Protein AF-A0AA36I322-F1 (afdb_monomer_lite)

Organism: NCBI:txid2562239

Foldseek 3Di:
DDAPPFKHFDPDDDDDDPPDDDDDDGDIGGDADLDDDQWDKDKDDDADVVNVPDDPDPIDIDIDHHLNQQAEKDKVPLEFEDELLDFPDDDLPLRIKIWGDDHRAAKWWKAKDWDFDDCVVCVPAPAACVVDPFKDKDHAQGTDMAHRVGTTIDRAEGEDEPVVVVVCVVDPPPHSHYIYMYTHQLQAQDPWHKIKMAMDIDPPGNYHYPDRIGMYIHHYPHLPCFPAAEAEQQAWGKGFNSSWPADAFWKKWKDACVVQPSADDFPVCLVVDPDQAIQIWGFHADPSTTMTTSGNVSLSHFFHKIFIKTWDQPPPDPRGTDIGGGHIYGYWDFGLAQEAEDELDQQFGFGAATHIDPDDAQFKKKFWAQALQCLVRGDPQRQPFWIWGQHPRHTGTGGNSVSCNVDDFDKTFIFMAGDDPVDDPNHSNRRNHTRYIYGYHYDD

Structure (mmCIF, N/CA/C/O backbone):
data_AF-A0AA36I322-F1
#
_entry.id   AF-A0AA36I322-F1
#
loop_
_atom_site.group_PDB
_atom_site.id
_atom_site.type_symbol
_atom_site.label_atom_id
_atom_site.label_alt_id
_atom_site.label_comp_id
_atom_site.label_asym_id
_atom_site.label_entity_id
_atom_site.label_seq_id
_atom_site.pdbx_PDB_ins_code
_atom_site.Cartn_x
_atom_site.Cartn_y
_atom_site.Cartn_z
_atom_site.occupancy
_atom_site.B_iso_or_equiv
_atom_site.auth_seq_id
_atom_site.auth_comp_id
_atom_site.auth_asym_id
_atom_site.auth_atom_id
_atom_site.pdbx_PDB_model_num
ATOM 1 N N . MET A 1 1 ? -41.336 -10.222 48.089 1.00 56.16 1 MET A N 1
ATOM 2 C CA . MET A 1 1 ? -39.966 -9.993 48.598 1.00 56.16 1 MET A CA 1
ATOM 3 C C . MET A 1 1 ? -39.969 -10.228 50.092 1.00 56.16 1 MET A C 1
ATOM 5 O O . MET A 1 1 ? -40.980 -9.896 50.707 1.00 56.16 1 MET A O 1
ATOM 9 N N . PRO A 1 2 ? -38.918 -10.828 50.668 1.00 59.34 2 PRO A N 1
ATOM 10 C CA . PRO A 1 2 ? -38.788 -10.884 52.117 1.00 59.34 2 PRO A CA 1
ATOM 11 C C . PRO A 1 2 ? -38.643 -9.456 52.664 1.00 59.34 2 PRO A C 1
ATOM 13 O O . PRO A 1 2 ? -37.805 -8.687 52.197 1.00 59.34 2 PRO A O 1
ATOM 16 N N . VAL A 1 3 ? -39.506 -9.101 53.614 1.00 63.16 3 VAL A N 1
ATOM 17 C CA . VAL A 1 3 ? -39.377 -7.875 54.417 1.00 63.16 3 VAL A CA 1
ATOM 18 C C . VAL A 1 3 ? -38.089 -7.984 55.240 1.00 63.16 3 VAL A C 1
ATOM 20 O O . VAL A 1 3 ? -37.781 -9.072 55.731 1.00 63.16 3 VAL A O 1
ATOM 23 N N . GLY A 1 4 ? -37.333 -6.889 55.362 1.00 69.88 4 GLY A N 1
ATOM 24 C CA . GLY A 1 4 ? -36.082 -6.844 56.130 1.00 69.88 4 GLY A CA 1
ATOM 25 C C . GLY A 1 4 ? -34.788 -6.994 55.319 1.00 69.88 4 GLY A C 1
ATOM 26 O O . GLY A 1 4 ? -33.724 -7.067 55.922 1.00 69.88 4 GLY A O 1
ATOM 27 N N . VAL A 1 5 ? -34.860 -7.045 53.980 1.00 77.31 5 VAL A N 1
ATOM 28 C CA . VAL A 1 5 ? -33.663 -7.052 53.105 1.00 77.31 5 VAL A CA 1
ATOM 29 C C . VAL A 1 5 ? -33.540 -5.760 52.290 1.00 77.31 5 VAL A C 1
ATOM 31 O O . VAL A 1 5 ? -32.506 -5.115 52.353 1.00 77.31 5 VAL A O 1
ATOM 34 N N . HIS A 1 6 ? -34.596 -5.346 51.578 1.00 81.31 6 HIS A N 1
ATOM 35 C CA . HIS A 1 6 ? -34.580 -4.133 50.723 1.00 81.31 6 HIS A CA 1
ATOM 36 C C . HIS A 1 6 ? -35.470 -3.015 51.257 1.00 81.31 6 HIS A C 1
ATOM 38 O O . HIS A 1 6 ? -35.300 -1.846 50.935 1.00 81.31 6 HIS A O 1
ATOM 44 N N . PHE A 1 7 ? -36.461 -3.377 52.065 1.00 86.94 7 PHE A N 1
ATOM 45 C CA . PHE A 1 7 ? -37.305 -2.418 52.746 1.00 86.94 7 PHE A CA 1
ATOM 46 C C . PHE A 1 7 ? -37.814 -3.011 54.051 1.00 86.94 7 PHE A C 1
ATOM 48 O O . PHE A 1 7 ? -37.926 -4.236 54.203 1.00 86.94 7 PHE A O 1
ATOM 55 N N . ASP A 1 8 ? -38.163 -2.119 54.961 1.00 86.69 8 ASP A N 1
ATOM 56 C CA . ASP A 1 8 ? -38.932 -2.432 56.146 1.00 86.69 8 ASP A CA 1
ATOM 57 C C . ASP A 1 8 ? -40.112 -1.475 56.269 1.00 86.69 8 ASP A C 1
ATOM 59 O O . ASP A 1 8 ? -40.107 -0.329 55.803 1.00 86.69 8 ASP A O 1
ATOM 63 N N . PHE A 1 9 ? -41.159 -1.987 56.889 1.00 82.75 9 PHE A N 1
ATOM 64 C CA . PHE A 1 9 ? -42.372 -1.254 57.157 1.00 82.75 9 PHE A CA 1
ATOM 65 C C . PHE A 1 9 ? -42.637 -1.346 58.646 1.00 82.75 9 PHE A C 1
ATOM 67 O O . PHE A 1 9 ? -42.802 -2.438 59.177 1.00 82.75 9 PHE A O 1
ATOM 74 N N . VAL A 1 10 ? -42.717 -0.199 59.316 1.00 81.25 10 VAL A N 1
ATOM 75 C CA . VAL A 1 10 ? -43.128 -0.159 60.719 1.00 81.25 10 VAL A CA 1
ATOM 76 C C . VAL A 1 10 ? -44.655 -0.081 60.737 1.00 81.25 10 VAL A C 1
ATOM 78 O O . VAL A 1 10 ? -45.197 0.980 60.411 1.00 81.25 10 VAL A O 1
ATOM 81 N N . PRO A 1 11 ? -45.375 -1.168 61.086 1.00 70.19 11 PRO A N 1
ATOM 82 C CA . PRO A 1 11 ? -46.828 -1.189 61.040 1.00 70.19 11 PRO A CA 1
ATOM 83 C C . PRO A 1 11 ? -47.395 -0.382 62.205 1.00 70.19 11 PRO A C 1
ATOM 85 O O . PRO A 1 11 ? -47.744 -0.919 63.252 1.00 70.19 11 PRO A O 1
ATOM 88 N N . ASN A 1 12 ? -47.495 0.928 62.013 1.00 80.88 12 ASN A N 1
ATOM 89 C CA . ASN A 1 12 ? -48.224 1.804 62.912 1.00 80.88 12 ASN A CA 1
ATOM 90 C C . ASN A 1 12 ? -49.583 2.129 62.287 1.00 80.88 12 ASN A C 1
ATOM 92 O O . ASN A 1 12 ? -49.624 2.605 61.149 1.00 80.88 12 ASN A O 1
ATOM 96 N N . PRO A 1 13 ? -50.698 1.886 62.999 1.00 86.44 13 PRO A N 1
ATOM 97 C CA . PRO A 1 13 ? -52.009 2.260 62.500 1.00 86.44 13 PRO A CA 1
ATOM 98 C C . PRO A 1 13 ? -52.060 3.772 62.288 1.00 86.44 13 PRO A C 1
ATOM 100 O O . PRO A 1 13 ? -51.698 4.563 63.164 1.00 86.44 13 PRO A O 1
ATOM 103 N N . VAL A 1 14 ? -52.529 4.175 61.113 1.00 87.06 14 VAL A N 1
ATOM 104 C CA . VAL A 1 14 ? -52.806 5.575 60.815 1.00 87.06 14 VAL A CA 1
ATOM 105 C C . VAL A 1 14 ? -54.172 5.910 61.402 1.00 87.06 14 VAL A C 1
ATOM 107 O O . VAL A 1 14 ? -55.200 5.458 60.905 1.00 87.06 14 VAL A O 1
ATOM 110 N N . VAL A 1 15 ? -54.183 6.680 62.489 1.00 89.00 15 VAL A N 1
ATOM 111 C CA . VAL A 1 15 ? -55.415 7.041 63.198 1.00 89.00 15 VAL A CA 1
ATOM 112 C C . VAL A 1 15 ? -55.897 8.413 62.740 1.00 89.00 15 VAL A C 1
ATOM 114 O O . VAL A 1 15 ? -55.180 9.408 62.875 1.00 89.00 15 VAL A O 1
ATOM 117 N N . PHE A 1 16 ? -57.132 8.459 62.246 1.00 87.75 16 PHE A N 1
ATOM 118 C CA . PHE A 1 16 ? -57.882 9.690 62.020 1.00 87.75 16 PHE A CA 1
ATOM 119 C C . PHE A 1 16 ? -58.757 9.950 63.242 1.00 87.75 16 PHE A C 1
ATOM 121 O O . PHE A 1 16 ? -59.554 9.099 63.638 1.00 87.75 16 PHE A O 1
ATOM 128 N N . ARG A 1 17 ? -58.576 11.104 63.883 1.00 92.50 17 ARG A N 1
ATOM 129 C CA . ARG A 1 17 ? -59.447 11.537 64.983 1.00 92.50 17 ARG A CA 1
ATOM 130 C C . ARG A 1 17 ? -60.681 12.234 64.425 1.00 92.50 17 ARG A C 1
ATOM 132 O O . ARG A 1 17 ? -60.677 12.704 63.291 1.00 92.50 17 ARG A O 1
ATOM 139 N N . ASP A 1 18 ? -61.724 12.319 65.243 1.00 91.50 18 ASP A N 1
ATOM 140 C CA . ASP A 1 18 ? -62.946 13.025 64.864 1.00 91.50 18 ASP A CA 1
ATOM 141 C C . ASP A 1 18 ? -62.640 14.464 64.408 1.00 91.50 18 ASP A C 1
ATOM 143 O O . ASP A 1 18 ? -61.867 15.185 65.045 1.00 91.50 18 ASP A O 1
ATOM 147 N N . GLY A 1 19 ? -63.204 14.844 63.262 1.00 91.25 19 GLY A N 1
ATOM 148 C CA . GLY A 1 19 ? -62.953 16.121 62.592 1.00 91.25 19 GLY A CA 1
ATOM 149 C C . GLY A 1 19 ? -61.624 16.248 61.827 1.00 91.25 19 GLY A C 1
ATOM 150 O O . GLY A 1 19 ? -61.408 17.279 61.189 1.00 91.25 19 GLY A O 1
ATOM 151 N N . GLU A 1 20 ? -60.732 15.248 61.839 1.00 92.69 20 GLU A N 1
ATOM 152 C CA . GLU A 1 20 ? -59.502 15.280 61.034 1.00 92.69 20 GLU A CA 1
ATOM 153 C C . GLU A 1 20 ? -59.773 14.884 59.576 1.00 92.69 20 GLU A C 1
ATOM 155 O O . GLU A 1 20 ? -60.168 13.761 59.283 1.00 92.69 20 GLU A O 1
ATOM 160 N N . VAL A 1 21 ? -59.489 15.797 58.645 1.00 86.06 21 VAL A N 1
ATOM 161 C CA . VAL A 1 21 ? -59.679 15.591 57.192 1.00 86.06 21 VAL A CA 1
ATOM 162 C C . VAL A 1 21 ? -58.393 15.794 56.376 1.00 86.06 21 VAL A C 1
ATOM 164 O O . VAL A 1 21 ? -58.429 15.898 55.154 1.00 86.06 21 VAL A O 1
ATOM 167 N N . GLY A 1 22 ? -57.241 15.887 57.047 1.00 88.50 22 GLY A N 1
ATOM 168 C CA . GLY A 1 22 ? -55.937 16.102 56.411 1.00 88.50 22 GLY A CA 1
ATOM 169 C C . GLY A 1 22 ? -55.224 14.800 56.022 1.00 88.50 22 GLY A C 1
ATOM 170 O O . GLY A 1 22 ? -55.488 13.758 56.626 1.00 88.50 22 GLY A O 1
ATOM 171 N N . PRO A 1 23 ? -54.285 14.845 55.057 1.00 87.38 23 PRO A N 1
ATOM 172 C CA . PRO A 1 23 ? -53.473 13.689 54.699 1.00 87.38 23 PRO A CA 1
ATOM 173 C C . PRO A 1 23 ? -52.651 13.211 55.902 1.00 87.38 23 PRO A C 1
ATOM 175 O O . PRO A 1 23 ? -52.112 14.008 56.674 1.00 87.38 23 PRO A O 1
ATOM 178 N N . LYS A 1 24 ? -52.536 11.893 56.041 1.00 88.19 24 LYS A N 1
ATOM 179 C CA . LYS A 1 24 ? -51.667 11.231 57.015 1.00 88.19 24 LYS A CA 1
ATOM 180 C C . LYS A 1 24 ? -50.632 10.408 56.254 1.00 88.19 24 LYS A C 1
ATOM 182 O O . LYS A 1 24 ? -50.925 9.885 55.183 1.00 88.19 24 LYS A O 1
ATOM 187 N N . GLY A 1 25 ? -49.427 10.309 56.803 1.00 84.25 25 GLY A N 1
ATOM 188 C CA . GLY A 1 25 ? -48.334 9.545 56.208 1.00 84.25 25 GLY A CA 1
ATOM 189 C C . GLY A 1 25 ? -48.020 8.288 57.007 1.00 84.25 25 GLY A C 1
ATOM 190 O O . GLY A 1 25 ? -48.196 8.257 58.225 1.00 84.25 25 GLY A O 1
ATOM 191 N N . ALA A 1 26 ? -47.504 7.281 56.313 1.00 84.94 26 ALA A N 1
ATOM 192 C CA . ALA A 1 26 ? -46.759 6.180 56.903 1.00 84.94 26 ALA A CA 1
ATOM 193 C C . ALA A 1 26 ? -45.318 6.250 56.381 1.00 84.94 26 ALA A C 1
ATOM 195 O O . ALA A 1 26 ? -45.096 6.655 55.239 1.00 84.94 26 ALA A O 1
ATOM 196 N N . ALA A 1 27 ? -44.348 5.889 57.219 1.00 85.75 27 ALA A N 1
ATOM 197 C CA . ALA A 1 27 ? -42.951 5.818 56.812 1.00 85.75 27 ALA A CA 1
ATOM 198 C C . ALA A 1 27 ? -42.637 4.417 56.278 1.00 85.75 27 ALA A C 1
ATOM 200 O O . ALA A 1 27 ? -43.003 3.416 56.896 1.00 85.75 27 ALA A O 1
ATOM 201 N N . ILE A 1 28 ? -41.943 4.366 55.146 1.00 87.75 28 ILE A N 1
ATOM 202 C CA . ILE A 1 28 ? -41.355 3.149 54.589 1.00 87.75 28 ILE A CA 1
ATOM 203 C C . ILE A 1 28 ? -39.846 3.367 54.615 1.00 87.75 28 ILE A C 1
ATOM 205 O O . ILE A 1 28 ? -39.372 4.399 54.141 1.00 87.75 28 ILE A O 1
ATOM 209 N N . PHE A 1 29 ? -39.107 2.424 55.190 1.00 89.12 29 PHE A N 1
ATOM 210 C CA . PHE A 1 29 ? -37.650 2.453 55.179 1.00 89.12 29 PHE A CA 1
ATOM 211 C C . PHE A 1 29 ? -37.180 1.619 53.997 1.00 89.12 29 PHE A C 1
ATOM 213 O O . PHE A 1 29 ? -37.530 0.446 53.908 1.00 89.12 29 PHE A O 1
ATOM 220 N N . VAL A 1 30 ? -36.421 2.218 53.087 1.00 89.62 30 VAL A N 1
ATOM 221 C CA . VAL A 1 30 ? -35.725 1.501 52.015 1.00 89.62 30 VAL A CA 1
ATOM 222 C C . VAL A 1 30 ? -34.286 1.321 52.474 1.00 89.62 30 VAL A C 1
ATOM 224 O O . VAL A 1 30 ? -33.666 2.283 52.926 1.00 89.62 30 VAL A O 1
ATOM 227 N N . TYR A 1 31 ? -33.798 0.086 52.443 1.00 89.44 31 TYR A N 1
ATOM 228 C CA . TYR A 1 31 ? -32.413 -0.212 52.775 1.00 89.44 31 TYR A CA 1
ATOM 229 C C . TYR A 1 31 ? -31.576 -0.083 51.516 1.00 89.44 31 TYR A C 1
ATOM 231 O O . TYR A 1 31 ? -31.803 -0.806 50.550 1.00 89.44 31 TYR A O 1
ATOM 239 N N . ASP A 1 32 ? -30.630 0.840 51.572 1.00 83.94 32 ASP A N 1
ATOM 240 C CA . ASP A 1 32 ? -29.562 0.979 50.597 1.00 83.94 32 ASP A CA 1
ATOM 241 C C . ASP A 1 32 ? -28.499 -0.103 50.851 1.00 83.94 32 ASP A C 1
ATOM 243 O O . ASP A 1 32 ? -28.161 -0.398 52.008 1.00 83.94 32 ASP A O 1
ATOM 247 N N . ASN A 1 33 ? -28.029 -0.741 49.785 1.00 81.69 33 ASN A N 1
ATOM 248 C CA . ASN A 1 33 ? -26.925 -1.683 49.832 1.00 81.69 33 ASN A CA 1
ATOM 249 C C . ASN A 1 33 ? -26.054 -1.533 48.575 1.00 81.69 33 ASN A C 1
ATOM 251 O O . ASN A 1 33 ? -26.549 -1.240 47.498 1.00 81.69 33 ASN A O 1
ATOM 255 N N . ASP A 1 34 ? -24.749 -1.780 48.705 1.00 77.31 34 ASP A N 1
ATOM 256 C CA . ASP A 1 34 ? -23.794 -1.662 47.592 1.00 77.31 34 ASP A CA 1
ATOM 257 C C . ASP A 1 34 ? -23.826 -2.895 46.658 1.00 77.31 34 ASP A C 1
ATOM 259 O O . ASP A 1 34 ? -22.783 -3.417 46.250 1.00 77.31 34 ASP A O 1
ATOM 263 N N . VAL A 1 35 ? -25.009 -3.458 46.401 1.00 74.62 35 VAL A N 1
ATOM 264 C CA . VAL A 1 35 ? -25.193 -4.633 45.546 1.00 74.62 35 VAL A CA 1
ATOM 265 C C . VAL A 1 35 ? -26.232 -4.311 44.494 1.00 74.62 35 VAL A C 1
ATOM 267 O O . VAL A 1 35 ? -27.361 -3.972 44.822 1.00 74.62 35 VAL A O 1
ATOM 270 N N . TRP A 1 36 ? -25.872 -4.515 43.223 1.00 76.56 36 TRP A N 1
ATOM 271 C CA . TRP A 1 36 ? -26.808 -4.231 42.147 1.00 76.56 36 TRP A CA 1
ATOM 272 C C . TRP A 1 36 ? -28.057 -5.105 42.246 1.00 76.56 36 TRP A C 1
ATOM 274 O O . TRP A 1 36 ? -27.977 -6.340 42.328 1.00 76.56 36 TRP A O 1
ATOM 284 N N . GLU A 1 37 ? -29.217 -4.467 42.179 1.00 76.44 37 GLU A N 1
ATOM 285 C CA . GLU A 1 37 ? -30.515 -5.111 42.261 1.00 76.44 37 GLU A CA 1
ATOM 286 C C . GLU A 1 37 ? -31.438 -4.634 41.127 1.00 76.44 37 GLU A C 1
ATOM 288 O O . GLU A 1 37 ? -31.575 -3.437 40.880 1.00 76.44 37 GLU A O 1
ATOM 293 N N . PRO A 1 38 ? -32.155 -5.541 40.431 1.00 76.44 38 PRO A N 1
ATOM 294 C CA . PRO A 1 38 ? -33.141 -5.116 39.443 1.00 76.44 38 PRO A CA 1
ATOM 295 C C . PRO A 1 38 ? -34.256 -4.321 40.131 1.00 76.44 38 PRO A C 1
ATOM 297 O O . PRO A 1 38 ? -34.577 -4.617 41.281 1.00 76.44 38 PRO A O 1
ATOM 300 N N . THR A 1 39 ? -34.911 -3.388 39.426 1.00 82.38 39 THR A N 1
ATOM 301 C CA . THR A 1 39 ? -36.020 -2.587 39.981 1.00 82.38 39 THR A CA 1
ATOM 302 C C . THR A 1 39 ? -37.060 -3.464 40.674 1.00 82.38 39 THR A C 1
ATOM 304 O O . THR A 1 39 ? -37.607 -4.414 40.102 1.00 82.38 39 THR A O 1
ATOM 307 N N . LYS A 1 40 ? -37.354 -3.128 41.929 1.00 86.06 40 LYS A N 1
ATOM 308 C CA . LYS A 1 40 ? -38.239 -3.898 42.799 1.00 86.06 40 LYS A CA 1
ATOM 309 C C . LYS A 1 40 ? -39.569 -3.188 42.960 1.00 86.06 40 LYS A C 1
ATOM 311 O O . LYS A 1 40 ? -39.620 -2.038 43.371 1.00 86.06 40 LYS A O 1
ATOM 316 N N . VAL A 1 41 ? -40.662 -3.898 42.691 1.00 88.81 41 VAL A N 1
ATOM 317 C CA . VAL A 1 41 ? -42.016 -3.371 42.889 1.00 88.81 41 VAL A CA 1
ATOM 318 C C . VAL A 1 41 ? -42.628 -3.979 44.146 1.00 88.81 41 VAL A C 1
ATOM 320 O O . VAL A 1 41 ? -42.770 -5.201 44.258 1.00 88.81 41 VAL A O 1
ATOM 323 N N . VAL A 1 42 ? -43.025 -3.125 45.087 1.00 89.00 42 VAL A N 1
ATOM 324 C CA . VAL A 1 42 ? -43.715 -3.503 46.322 1.00 89.00 42 VAL A CA 1
ATOM 325 C C . VAL A 1 42 ? -45.144 -2.978 46.269 1.00 89.00 42 VAL A C 1
ATOM 327 O O . VAL A 1 42 ? -45.379 -1.790 46.061 1.00 89.00 42 VAL A O 1
ATOM 330 N N . ARG A 1 43 ? -46.120 -3.871 46.461 1.00 89.00 43 ARG A N 1
ATOM 331 C CA . ARG A 1 43 ? -47.537 -3.506 46.539 1.00 89.00 43 ARG A CA 1
ATOM 332 C C . ARG A 1 43 ? -47.979 -3.463 47.996 1.00 89.00 43 ARG A C 1
ATOM 334 O O . ARG A 1 43 ? -47.936 -4.483 48.680 1.00 89.00 43 ARG A O 1
ATOM 341 N N . PHE A 1 44 ? -48.462 -2.308 48.433 1.00 85.75 44 PHE A N 1
ATOM 342 C CA . PHE A 1 44 ? -49.061 -2.118 49.748 1.00 85.75 44 PHE A CA 1
ATOM 343 C C . PHE A 1 44 ? -50.582 -2.127 49.628 1.00 85.75 44 PHE A C 1
ATOM 345 O O . PHE A 1 44 ? -51.150 -1.424 48.789 1.00 85.75 44 PHE A O 1
ATOM 352 N N . GLY A 1 45 ? -51.241 -2.931 50.460 1.00 85.25 45 GLY A N 1
ATOM 353 C CA . GLY A 1 45 ? -52.691 -2.894 50.632 1.00 85.25 45 GLY A CA 1
ATOM 354 C C . GLY A 1 45 ? -53.065 -2.010 51.816 1.00 85.25 45 GLY A C 1
ATOM 355 O O . GLY A 1 45 ? -52.403 -2.062 52.852 1.00 85.25 45 GLY A O 1
ATOM 356 N N . ILE A 1 46 ? -54.125 -1.217 51.673 1.00 83.62 46 ILE A N 1
ATOM 357 C CA . ILE A 1 46 ? -54.719 -0.484 52.792 1.00 83.62 46 ILE A CA 1
ATOM 358 C C . ILE A 1 46 ? -55.789 -1.375 53.428 1.00 83.62 46 ILE A C 1
ATOM 360 O O . ILE A 1 46 ? -56.711 -1.823 52.750 1.00 83.62 46 ILE A O 1
ATOM 364 N N . ILE A 1 47 ? -55.655 -1.635 54.728 1.00 83.38 47 ILE A N 1
ATOM 365 C CA . ILE A 1 47 ? -56.652 -2.348 55.535 1.00 83.38 47 ILE A CA 1
ATOM 366 C C . ILE A 1 47 ? -57.246 -1.334 56.514 1.00 83.38 47 ILE A C 1
ATOM 368 O O . ILE A 1 47 ? -56.495 -0.686 57.244 1.00 83.38 47 ILE A O 1
ATOM 372 N N . THR A 1 48 ? -58.571 -1.188 56.529 1.00 83.88 48 THR A N 1
ATOM 373 C CA . THR A 1 48 ? -59.285 -0.307 57.466 1.00 83.88 48 THR A CA 1
ATOM 374 C C . THR A 1 48 ? -60.045 -1.096 58.522 1.00 83.88 48 THR A C 1
ATOM 376 O O . THR A 1 48 ? -60.451 -2.235 58.293 1.00 83.88 48 THR A O 1
ATOM 379 N N . ASP A 1 49 ? -60.272 -0.463 59.670 1.00 82.50 49 ASP A N 1
ATOM 380 C CA . ASP A 1 49 ? -61.172 -0.939 60.719 1.00 82.50 49 ASP A CA 1
ATOM 381 C C . ASP A 1 49 ? -62.149 0.204 61.081 1.00 82.50 49 ASP A C 1
ATOM 383 O O . ASP A 1 49 ? -61.690 1.245 61.560 1.00 82.50 49 ASP A O 1
ATOM 387 N N . PRO A 1 50 ? -63.464 0.079 60.797 1.00 82.62 50 PRO A N 1
ATOM 388 C CA . PRO A 1 50 ? -64.112 -1.088 60.198 1.00 82.62 50 PRO A CA 1
ATOM 389 C C . PRO A 1 50 ? -63.717 -1.297 58.715 1.00 82.62 50 PRO A C 1
ATOM 391 O O . PRO A 1 50 ? -63.387 -0.333 58.015 1.00 82.62 50 PRO A O 1
ATOM 394 N N . PRO A 1 51 ? -63.771 -2.538 58.188 1.00 79.38 51 PRO A N 1
ATOM 395 C CA . PRO A 1 51 ? -63.398 -2.854 56.798 1.00 79.38 51 PRO A CA 1
ATOM 396 C C . PRO A 1 51 ? -64.211 -2.104 55.732 1.00 79.38 51 PRO A C 1
ATOM 398 O O . PRO A 1 51 ? -63.785 -1.980 54.590 1.00 79.38 51 PRO A O 1
ATOM 401 N N . GLU A 1 52 ? -65.381 -1.597 56.112 1.00 79.44 52 GLU A N 1
ATOM 402 C CA . GLU A 1 52 ? -66.321 -0.854 55.266 1.00 79.44 52 GLU A CA 1
ATOM 403 C C . GLU A 1 52 ? -65.917 0.620 55.069 1.00 79.44 52 GLU A C 1
ATOM 405 O O . GLU A 1 52 ? -66.527 1.324 54.268 1.00 79.44 52 GLU A O 1
ATOM 410 N N . ALA A 1 53 ? -64.903 1.101 55.801 1.00 74.06 53 ALA A N 1
ATOM 411 C CA . ALA A 1 53 ? -64.472 2.500 55.793 1.00 74.06 53 ALA A CA 1
ATOM 412 C C . ALA A 1 53 ? -63.567 2.888 54.605 1.00 74.06 53 ALA A C 1
ATOM 414 O O . ALA A 1 53 ? -63.289 4.073 54.425 1.00 74.06 53 ALA A O 1
ATOM 415 N N . ALA A 1 54 ? -63.109 1.928 53.796 1.00 71.44 54 ALA A N 1
ATOM 416 C CA . ALA A 1 54 ? -62.341 2.191 52.580 1.00 71.44 54 ALA A CA 1
ATOM 417 C C . ALA A 1 54 ? -63.097 1.759 51.323 1.00 71.44 54 ALA A C 1
ATOM 419 O O . ALA A 1 54 ? -63.787 0.739 51.305 1.00 71.44 54 ALA A O 1
ATOM 420 N N . GLU A 1 55 ? -62.892 2.499 50.230 1.00 74.88 55 GLU A N 1
ATOM 421 C CA . GLU A 1 55 ? -63.185 1.977 48.898 1.00 74.88 55 GLU A CA 1
ATOM 422 C C . GLU A 1 55 ? -62.385 0.686 48.683 1.00 74.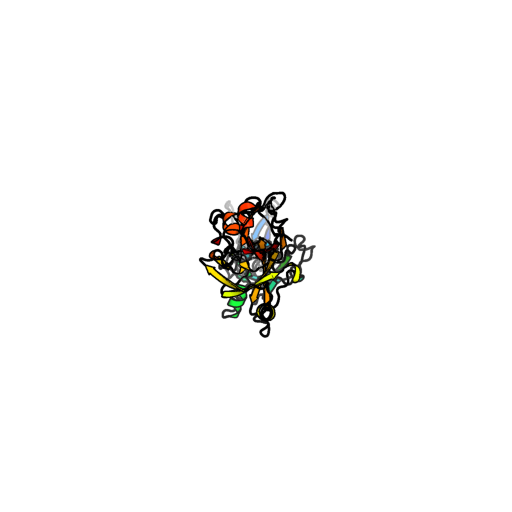88 55 GLU A C 1
ATOM 424 O O . GLU A 1 55 ? -61.168 0.635 48.897 1.00 74.88 55 GLU A O 1
ATOM 429 N N . ALA A 1 56 ? -63.079 -0.380 48.285 1.00 59.72 56 ALA A N 1
ATOM 430 C CA . ALA A 1 56 ? -62.462 -1.676 48.061 1.00 59.72 56 ALA A CA 1
ATOM 431 C C . ALA A 1 56 ? -61.317 -1.551 47.035 1.00 59.72 56 ALA A C 1
ATOM 433 O O . ALA A 1 56 ? -61.544 -1.148 45.896 1.00 59.72 56 ALA A O 1
ATOM 434 N N . ASN A 1 57 ? -60.110 -1.972 47.434 1.00 63.88 57 ASN A N 1
ATOM 435 C CA . ASN A 1 57 ? -58.888 -2.085 46.617 1.00 63.88 57 ASN A CA 1
ATOM 436 C C . ASN A 1 57 ? -58.001 -0.837 46.455 1.00 63.88 57 ASN A C 1
ATOM 438 O O . ASN A 1 57 ? -57.273 -0.739 45.464 1.00 63.88 57 ASN A O 1
ATOM 442 N N . ALA A 1 58 ? -57.952 0.073 47.429 1.00 73.44 58 ALA A N 1
ATOM 443 C CA . ALA A 1 58 ? -56.869 1.056 47.459 1.00 73.44 58 ALA A CA 1
ATOM 444 C C . ALA A 1 58 ? -55.510 0.349 47.687 1.00 73.44 58 ALA A C 1
ATOM 446 O O . ALA A 1 58 ? -55.216 -0.134 48.784 1.00 73.44 58 ALA A O 1
ATOM 447 N N . SER A 1 59 ? -54.688 0.257 46.634 1.00 82.12 59 SER A N 1
ATOM 448 C CA . SER A 1 59 ? -53.321 -0.271 46.707 1.00 82.12 59 SER A CA 1
ATOM 449 C C . SER A 1 59 ? -52.307 0.763 46.241 1.00 82.12 59 SER A C 1
ATOM 451 O O . SER A 1 59 ? -52.495 1.366 45.185 1.00 82.12 59 SER A O 1
ATOM 453 N N . LEU A 1 60 ? -51.218 0.911 46.989 1.00 85.31 60 LEU A N 1
ATOM 454 C CA . LEU A 1 60 ? -50.067 1.726 46.613 1.00 85.31 60 LEU A CA 1
ATOM 455 C C . LEU A 1 60 ? -48.992 0.828 45.989 1.00 85.31 60 LEU A C 1
ATOM 457 O O . LEU A 1 60 ? -48.732 -0.269 46.488 1.00 85.31 60 LEU A O 1
ATOM 461 N N . LEU A 1 61 ? -48.365 1.297 44.912 1.00 90.50 61 LEU A N 1
ATOM 462 C CA . LEU A 1 61 ? -47.169 0.689 44.335 1.00 90.50 61 LEU A CA 1
ATOM 463 C C . LEU A 1 61 ? -45.964 1.560 44.694 1.00 90.50 61 LEU A C 1
ATOM 465 O O . LEU A 1 61 ? -45.981 2.761 44.440 1.00 90.50 61 LEU A O 1
ATOM 469 N N . LEU A 1 62 ? -44.948 0.949 45.294 1.00 89.25 62 LEU A N 1
ATOM 470 C CA . LEU A 1 62 ? -43.629 1.540 45.485 1.00 89.25 62 LEU A CA 1
ATOM 471 C C . LEU A 1 62 ? -42.662 0.844 44.535 1.00 89.25 62 LEU A C 1
ATOM 473 O O . LEU A 1 62 ? -42.517 -0.379 44.589 1.00 89.25 62 LEU A O 1
ATOM 477 N N . GLU A 1 63 ? -42.004 1.627 43.695 1.00 91.94 63 GLU A N 1
ATOM 478 C CA . GLU A 1 63 ? -40.903 1.168 42.856 1.00 91.94 63 GLU A CA 1
ATOM 479 C C . GLU A 1 63 ? -39.598 1.574 43.542 1.00 91.94 63 GLU A C 1
ATOM 481 O O . GLU A 1 63 ? -39.342 2.757 43.757 1.00 91.94 63 GLU A O 1
ATOM 486 N N . ILE A 1 64 ? -38.813 0.582 43.952 1.00 88.69 64 ILE A N 1
ATOM 487 C CA . ILE A 1 64 ? -37.474 0.763 44.503 1.00 88.69 64 ILE A CA 1
ATOM 488 C C . ILE A 1 64 ? -36.513 0.543 43.342 1.00 88.69 64 ILE A C 1
ATOM 490 O O . ILE A 1 64 ? -36.355 -0.584 42.860 1.00 88.69 64 ILE A O 1
ATOM 494 N N . GLN A 1 65 ? -35.942 1.638 42.856 1.00 83.62 65 GLN A N 1
ATOM 495 C CA . GLN A 1 65 ? -34.867 1.609 41.883 1.00 83.62 65 GLN A CA 1
ATOM 496 C C . GLN A 1 65 ? -33.550 1.624 42.646 1.00 83.62 65 GLN A C 1
ATOM 498 O O . GLN A 1 65 ? -33.336 2.499 43.481 1.00 83.62 65 GLN A O 1
ATOM 503 N N . ASP A 1 66 ? -32.728 0.626 42.370 1.00 80.69 66 ASP A N 1
ATOM 504 C CA . ASP A 1 66 ? -31.380 0.542 42.895 1.00 80.69 66 ASP A CA 1
ATOM 505 C C . ASP A 1 66 ? -30.510 1.660 42.304 1.00 80.69 66 ASP A C 1
ATOM 507 O O . ASP A 1 66 ? -30.638 2.001 41.123 1.00 80.69 66 ASP A O 1
ATOM 511 N N . ASP A 1 67 ? -29.662 2.257 43.131 1.00 72.94 67 ASP A N 1
ATOM 512 C CA . ASP A 1 67 ? -28.686 3.271 42.738 1.00 72.94 67 ASP A CA 1
ATOM 513 C C . ASP A 1 67 ? -27.288 2.674 42.509 1.00 72.94 67 ASP A C 1
ATOM 515 O O . ASP A 1 67 ? -26.390 3.371 42.027 1.00 72.94 67 ASP A O 1
ATOM 519 N N . TYR A 1 68 ? -27.130 1.363 42.719 1.00 78.62 68 TYR A N 1
ATOM 520 C CA . TYR A 1 68 ? -25.929 0.604 42.384 1.00 78.62 68 TYR A CA 1
ATOM 521 C C . TYR A 1 68 ? -25.886 0.100 40.927 1.00 78.62 68 TYR A C 1
ATOM 523 O O . TYR A 1 68 ? -25.245 -0.902 40.606 1.00 78.62 68 TYR A O 1
ATOM 531 N N . ASP A 1 69 ? -26.535 0.809 39.998 1.00 82.94 69 ASP A N 1
ATOM 532 C CA . ASP A 1 69 ? -26.398 0.552 38.561 1.00 82.94 69 ASP A CA 1
ATOM 533 C C . ASP A 1 69 ? -24.978 0.926 38.105 1.00 82.94 69 ASP A C 1
ATOM 535 O O . ASP A 1 69 ? -24.548 2.085 38.143 1.00 82.94 69 ASP A O 1
ATOM 539 N N . GLY A 1 70 ? -24.210 -0.073 37.676 1.00 88.44 70 GLY A N 1
ATOM 540 C CA . GLY A 1 70 ? -22.891 0.161 37.109 1.00 88.44 70 GLY A CA 1
ATOM 541 C C . GLY A 1 70 ? -22.924 0.682 35.680 1.00 88.44 70 GLY A C 1
ATOM 542 O O . GLY A 1 70 ? -21.857 0.873 35.101 1.00 88.44 70 GLY A O 1
ATOM 543 N N . GLY A 1 71 ? -24.101 0.910 35.105 1.00 93.25 71 GLY A N 1
ATOM 544 C CA . GLY A 1 71 ? -24.281 1.372 33.743 1.00 93.25 71 GLY A CA 1
ATOM 545 C C . GLY A 1 71 ? -24.120 0.256 32.722 1.00 93.25 71 GLY A C 1
ATOM 546 O O . GLY A 1 71 ? -24.121 -0.937 33.024 1.00 93.25 71 GLY A O 1
ATOM 547 N N . THR A 1 72 ? -23.992 0.652 31.462 1.00 95.75 72 THR A N 1
ATOM 548 C CA . THR A 1 72 ? -23.860 -0.266 30.331 1.00 95.75 72 THR A CA 1
ATOM 549 C C . THR A 1 72 ? -22.514 -0.072 29.648 1.00 95.75 72 THR A C 1
ATOM 551 O O . THR A 1 72 ? -22.147 1.048 29.300 1.00 95.75 72 THR A O 1
ATOM 554 N N . ILE A 1 73 ? -21.785 -1.164 29.427 1.00 97.50 73 ILE A N 1
ATOM 555 C CA . ILE A 1 73 ? -20.601 -1.192 28.574 1.00 97.50 73 ILE A CA 1
ATOM 556 C C . ILE A 1 73 ? -21.033 -1.416 27.127 1.00 97.50 73 ILE A C 1
ATOM 558 O O . ILE A 1 73 ? -21.657 -2.430 26.798 1.00 97.50 73 ILE A O 1
ATOM 562 N N . VAL A 1 74 ? -20.660 -0.472 26.269 1.00 97.44 74 VAL A N 1
ATOM 563 C CA . VAL A 1 74 ? -20.928 -0.476 24.830 1.00 97.44 74 VAL A CA 1
ATOM 564 C C . VAL A 1 74 ? -19.606 -0.579 24.078 1.00 97.44 74 VAL A C 1
ATOM 566 O O . VAL A 1 74 ? -18.656 0.136 24.391 1.00 97.44 74 VAL A O 1
ATOM 569 N N . LEU A 1 75 ? -19.535 -1.475 23.091 1.00 96.31 75 LEU A N 1
ATOM 570 C CA . LEU A 1 75 ? -18.387 -1.578 22.190 1.00 96.31 75 LEU A CA 1
ATOM 571 C C . LEU A 1 75 ? -18.603 -0.649 20.992 1.00 96.31 75 LEU A C 1
ATOM 573 O O . LEU A 1 75 ? -19.622 -0.762 20.308 1.00 96.31 75 LEU A O 1
ATOM 577 N N . ASP A 1 76 ? -17.651 0.248 20.733 1.00 94.56 76 ASP A N 1
ATOM 578 C CA . ASP A 1 76 ? -17.739 1.230 19.652 1.00 94.56 76 ASP A CA 1
ATOM 579 C C . ASP A 1 76 ? -16.412 1.394 18.874 1.00 94.56 76 ASP A C 1
ATOM 581 O O . ASP A 1 76 ? -15.419 1.867 19.446 1.00 94.56 76 ASP A O 1
ATOM 585 N N . PRO A 1 77 ? -16.387 1.078 17.567 1.00 94.19 77 PRO A N 1
ATOM 586 C CA . PRO A 1 77 ? -17.457 0.406 16.833 1.00 94.19 77 PRO A CA 1
ATOM 587 C C . PRO A 1 77 ? -17.524 -1.087 17.204 1.00 94.19 77 PRO A C 1
ATOM 589 O O . PRO A 1 77 ? -16.509 -1.713 17.500 1.00 94.19 77 PRO A O 1
ATOM 592 N N . ALA A 1 78 ? -18.709 -1.700 17.114 1.00 91.50 78 ALA A N 1
ATOM 593 C CA . ALA A 1 78 ? -18.843 -3.162 17.211 1.00 91.50 78 ALA A CA 1
ATOM 594 C C . ALA A 1 78 ? -18.158 -3.893 16.037 1.00 91.50 78 ALA A C 1
ATOM 596 O O . ALA A 1 78 ? -17.817 -5.069 16.146 1.00 91.50 78 ALA A O 1
ATOM 597 N N . ARG A 1 79 ? -17.943 -3.184 14.921 1.00 91.69 79 ARG A N 1
ATOM 598 C CA . ARG A 1 79 ? -17.159 -3.643 13.778 1.00 91.69 79 ARG A CA 1
ATOM 599 C C . ARG A 1 79 ? -16.177 -2.568 13.339 1.00 91.69 79 ARG A C 1
ATOM 601 O O . ARG A 1 79 ? -16.598 -1.495 12.907 1.00 91.69 79 ARG A O 1
ATOM 608 N N . ALA A 1 80 ? -14.893 -2.879 13.389 1.00 91.69 80 ALA A N 1
ATOM 609 C CA . ALA A 1 80 ? -13.839 -2.000 12.905 1.00 91.69 80 ALA A CA 1
ATOM 610 C C . ALA A 1 80 ? -13.252 -2.530 11.597 1.00 91.69 80 ALA A C 1
ATOM 612 O O . ALA A 1 80 ? -13.174 -3.737 11.382 1.00 91.69 80 ALA A O 1
ATOM 613 N N . TYR A 1 81 ? -12.837 -1.616 10.726 1.00 88.81 81 TYR A N 1
ATOM 614 C CA . TYR A 1 81 ? -12.093 -1.944 9.516 1.00 88.81 81 TYR A CA 1
ATOM 615 C C . TYR A 1 81 ? -10.696 -1.386 9.663 1.00 88.81 81 TYR A C 1
ATOM 617 O O . TYR A 1 81 ? -10.554 -0.197 9.954 1.00 88.81 81 TYR A O 1
ATOM 625 N N . ILE A 1 82 ? -9.693 -2.226 9.442 1.00 84.50 82 ILE A N 1
ATOM 626 C CA . ILE A 1 82 ? -8.305 -1.790 9.478 1.00 84.50 82 ILE A CA 1
ATOM 627 C C . ILE A 1 82 ? -7.696 -2.024 8.106 1.00 84.50 82 ILE A C 1
ATOM 629 O O . ILE A 1 82 ? -7.731 -3.161 7.634 1.00 84.50 82 ILE A O 1
ATOM 633 N N . PRO A 1 83 ? -7.195 -0.974 7.438 1.00 79.94 83 PRO A N 1
ATOM 634 C CA . PRO A 1 83 ? -6.404 -1.171 6.240 1.00 79.94 83 PRO A CA 1
ATOM 635 C C . PRO A 1 83 ? -5.099 -1.870 6.617 1.00 79.94 83 PRO A C 1
ATOM 637 O O . PRO A 1 83 ? -4.462 -1.522 7.610 1.00 79.94 83 PRO A O 1
ATOM 640 N N . GLU A 1 84 ? -4.696 -2.834 5.803 1.00 73.62 84 GLU A N 1
ATOM 641 C CA . GLU A 1 84 ? -3.441 -3.562 5.985 1.00 73.62 84 GLU A CA 1
ATOM 642 C C . GLU A 1 84 ? -2.208 -2.628 5.931 1.00 73.62 84 GLU A C 1
ATOM 644 O O . GLU A 1 84 ? -1.227 -2.807 6.654 1.00 73.62 84 GLU A O 1
ATOM 649 N N . ALA A 1 85 ? -2.307 -1.550 5.144 1.00 68.06 85 ALA A N 1
ATOM 650 C CA . ALA A 1 85 ? -1.400 -0.408 5.172 1.00 68.06 85 ALA A CA 1
ATOM 651 C C . ALA A 1 85 ? -1.812 0.573 6.285 1.00 68.06 85 ALA A C 1
ATOM 653 O O . ALA A 1 85 ? -2.586 1.511 6.064 1.00 68.06 85 ALA A O 1
ATOM 654 N N . LEU A 1 86 ? -1.309 0.351 7.500 1.00 63.22 86 LEU A N 1
ATOM 655 C CA . LEU A 1 86 ? -1.451 1.332 8.574 1.00 63.22 86 LEU A CA 1
ATOM 656 C C . LEU A 1 86 ? -0.637 2.595 8.232 1.00 63.22 86 LEU A C 1
ATOM 658 O O . LEU A 1 86 ? 0.504 2.476 7.785 1.00 63.22 86 LEU A O 1
ATOM 662 N N . PRO A 1 87 ? -1.197 3.806 8.413 1.00 56.31 87 PRO A N 1
ATOM 663 C CA . PRO A 1 87 ? -0.491 5.038 8.093 1.00 56.31 87 PRO A CA 1
ATOM 664 C C . PRO A 1 87 ? 0.815 5.154 8.905 1.00 56.31 87 PRO A C 1
ATOM 666 O O . PRO A 1 87 ? 0.806 4.869 10.104 1.00 56.31 87 PRO A O 1
ATOM 669 N N . PRO A 1 88 ? 1.921 5.600 8.279 1.00 49.53 88 PRO A N 1
ATOM 670 C CA . PRO A 1 88 ? 3.273 5.569 8.854 1.00 49.53 88 PRO A CA 1
ATOM 671 C C . PRO A 1 88 ? 3.494 6.512 10.048 1.00 49.53 88 PRO A C 1
ATOM 673 O O . PRO A 1 88 ? 4.541 6.444 10.689 1.00 49.53 88 PRO A O 1
ATOM 676 N N . GLU A 1 89 ? 2.539 7.385 10.379 1.00 49.97 89 GLU A N 1
ATOM 677 C CA . GLU A 1 89 ? 2.713 8.379 11.437 1.00 49.97 89 GLU A CA 1
ATOM 678 C C . GLU A 1 89 ? 1.773 8.157 12.627 1.00 49.97 89 GLU A C 1
ATOM 680 O O . GLU A 1 89 ? 0.611 8.557 12.624 1.00 49.97 89 GLU A O 1
ATOM 685 N N . ASN A 1 90 ? 2.339 7.577 13.690 1.00 44.19 90 ASN A N 1
ATOM 686 C CA . ASN A 1 90 ? 1.977 7.804 15.091 1.00 44.19 90 ASN A CA 1
ATOM 687 C C . ASN A 1 90 ? 0.485 7.819 15.440 1.00 44.19 90 ASN A C 1
ATOM 689 O O . ASN A 1 90 ? -0.002 8.815 15.969 1.00 44.19 90 ASN A O 1
ATOM 693 N N . VAL A 1 91 ? -0.220 6.700 15.312 1.00 48.41 91 VAL A N 1
ATOM 694 C CA . VAL A 1 91 ? -1.311 6.403 16.247 1.00 48.41 91 VAL A CA 1
ATOM 695 C C . VAL A 1 91 ? -1.426 4.887 16.315 1.00 48.41 91 VAL A C 1
ATOM 697 O O . VAL A 1 91 ? -1.773 4.258 15.321 1.00 48.41 91 VAL A O 1
ATOM 700 N N . SER A 1 92 ? -1.214 4.292 17.487 1.00 54.38 92 SER A N 1
ATOM 701 C CA . SER A 1 92 ? -1.998 3.115 17.853 1.00 54.38 92 SER A CA 1
ATOM 702 C C . SER A 1 92 ? -3.460 3.534 17.742 1.00 54.38 92 SER A C 1
ATOM 704 O O . SER A 1 92 ? -4.032 4.135 18.654 1.00 54.38 92 SER A O 1
ATOM 706 N N . SER A 1 93 ? -4.039 3.383 16.549 1.00 75.25 93 SER A N 1
ATOM 707 C CA . SER A 1 93 ? -5.419 3.764 16.328 1.00 75.25 93 SER A CA 1
ATOM 708 C C . SER A 1 93 ? -6.213 2.689 17.024 1.00 75.25 93 SER A C 1
ATOM 710 O O . SER A 1 93 ? -6.299 1.558 16.541 1.00 75.25 93 SER A O 1
ATOM 712 N N . CYS A 1 94 ? -6.718 3.030 18.201 1.00 88.50 94 CYS A N 1
ATOM 713 C CA . CYS A 1 94 ? -7.612 2.150 18.905 1.00 88.50 94 CYS A CA 1
ATOM 714 C C . CYS A 1 94 ? -8.752 1.772 17.956 1.00 88.50 94 CYS A C 1
ATOM 716 O O . CYS A 1 94 ? -9.548 2.621 17.549 1.00 88.50 94 CYS A O 1
ATOM 718 N N . ALA A 1 95 ? -8.768 0.511 17.545 1.00 90.94 95 ALA A N 1
ATOM 719 C CA . ALA A 1 95 ? -9.673 0.021 16.527 1.00 90.94 95 ALA A CA 1
ATOM 720 C C . ALA A 1 95 ? -11.063 -0.185 17.117 1.00 90.94 95 ALA A C 1
ATOM 722 O O . ALA A 1 95 ? -12.068 0.123 16.482 1.00 90.94 95 ALA A O 1
ATOM 723 N N . ILE A 1 96 ? -11.105 -0.684 18.353 1.00 93.44 96 ILE A N 1
ATOM 724 C CA . ILE A 1 96 ? -12.331 -0.944 19.096 1.00 93.44 96 ILE A CA 1
ATOM 725 C C . ILE A 1 96 ? -12.177 -0.340 20.478 1.00 93.44 96 ILE A C 1
ATOM 727 O O . ILE A 1 96 ? -11.226 -0.633 21.208 1.00 93.44 96 ILE A O 1
ATOM 731 N N . PHE A 1 97 ? -13.149 0.477 20.853 1.00 95.75 97 PHE A N 1
ATOM 732 C CA . PHE A 1 97 ? -13.245 1.026 22.188 1.00 95.75 97 PHE A CA 1
ATOM 733 C C . PHE A 1 97 ? -14.368 0.350 22.958 1.00 95.75 97 PHE A C 1
ATOM 735 O O . PHE A 1 97 ? -15.333 -0.148 22.381 1.00 95.75 97 PHE A O 1
ATOM 742 N N . ALA A 1 98 ? -14.260 0.405 24.276 1.00 96.94 98 ALA A N 1
ATOM 743 C CA . ALA A 1 98 ? -15.357 0.136 25.181 1.00 96.94 98 ALA A CA 1
ATOM 744 C C . ALA A 1 98 ? -15.703 1.435 25.915 1.00 96.94 98 ALA A C 1
ATOM 746 O O . ALA A 1 98 ? -14.815 2.169 26.351 1.00 96.94 98 ALA A O 1
ATOM 747 N N . GLU A 1 99 ? -16.985 1.748 26.032 1.00 97.06 99 GLU A N 1
ATOM 748 C CA . GLU A 1 99 ? -17.477 2.926 26.736 1.00 97.06 99 GLU A CA 1
ATOM 749 C C . GLU A 1 99 ? -18.473 2.512 27.810 1.00 97.06 99 GLU A C 1
ATOM 751 O O . GLU A 1 99 ? -19.411 1.766 27.539 1.00 97.06 99 GLU A O 1
ATOM 756 N N . ARG A 1 100 ? -18.279 3.029 29.024 1.00 96.69 100 ARG A N 1
ATOM 757 C CA . ARG A 1 100 ? -19.256 2.913 30.105 1.00 96.69 100 ARG A CA 1
ATOM 758 C C . ARG A 1 100 ? -20.236 4.079 30.041 1.00 96.69 100 ARG A C 1
ATOM 760 O O . ARG A 1 100 ? -19.834 5.227 30.244 1.00 96.69 100 ARG A O 1
ATOM 767 N N . GLN A 1 101 ? -21.499 3.768 29.761 1.00 95.25 101 GLN A N 1
ATOM 768 C CA . GLN A 1 101 ? -22.599 4.714 29.588 1.00 95.25 101 GLN A CA 1
ATOM 769 C C . GLN A 1 101 ? -23.644 4.574 30.701 1.00 95.25 101 GLN A C 1
ATOM 771 O O . GLN A 1 101 ? -23.876 3.484 31.223 1.00 95.25 101 GLN A O 1
ATOM 776 N N . GLY A 1 102 ? -24.332 5.673 31.014 1.00 91.75 102 GLY A N 1
ATOM 777 C CA . GLY A 1 102 ? -25.383 5.697 32.030 1.00 91.75 102 GLY A CA 1
ATOM 778 C C . GLY A 1 102 ? -24.818 5.850 33.438 1.00 91.75 102 GLY A C 1
ATOM 779 O O . GLY A 1 102 ? -24.054 6.781 33.699 1.00 91.75 102 GLY A O 1
ATOM 780 N N . ALA A 1 103 ? -25.240 4.975 34.346 1.00 89.75 103 ALA A N 1
ATOM 781 C CA . ALA A 1 103 ? -24.793 4.999 35.728 1.00 89.75 103 ALA A CA 1
ATOM 782 C C . ALA A 1 103 ? -23.325 4.544 35.863 1.00 89.75 103 ALA A C 1
ATOM 784 O O . ALA A 1 103 ? -22.753 3.920 34.969 1.00 89.75 103 ALA A O 1
ATOM 785 N N . ALA A 1 104 ? -22.681 4.935 36.961 1.00 91.75 104 ALA A N 1
ATOM 786 C CA . ALA A 1 104 ? -21.240 4.772 37.155 1.00 91.75 104 ALA A CA 1
ATOM 787 C C . ALA A 1 104 ? -20.891 4.119 38.497 1.00 91.75 104 ALA A C 1
ATOM 789 O O . ALA A 1 104 ? -19.738 4.184 38.919 1.00 91.75 104 ALA A O 1
ATOM 790 N N . SER A 1 105 ? -21.873 3.509 39.164 1.00 90.50 105 SER A N 1
ATOM 791 C CA . SER A 1 105 ? -21.692 2.970 40.508 1.00 90.50 105 SER A CA 1
ATOM 792 C C . SER A 1 105 ? -20.875 1.680 40.491 1.00 90.50 105 SER A C 1
ATOM 794 O O . SER A 1 105 ? -21.068 0.805 39.646 1.00 90.50 105 SER A O 1
ATOM 796 N N . GLY A 1 106 ? -19.911 1.565 41.393 1.00 89.44 106 GLY A N 1
ATOM 797 C CA . GLY A 1 106 ? -19.025 0.420 41.534 1.00 89.44 106 GLY A CA 1
ATOM 798 C C . GLY A 1 106 ? -17.991 0.247 40.418 1.00 89.44 106 GLY A C 1
ATOM 799 O O . GLY A 1 106 ? -17.938 0.978 39.421 1.00 89.44 106 GLY A O 1
ATOM 800 N N . VAL A 1 107 ? -17.121 -0.742 40.623 1.00 93.19 107 VAL A N 1
ATOM 801 C CA . VAL A 1 107 ? -15.991 -1.052 39.738 1.00 93.19 107 VAL A CA 1
ATOM 802 C C . VAL A 1 107 ? -16.440 -1.992 38.625 1.00 93.19 107 VAL A C 1
ATOM 804 O O . VAL A 1 107 ? -17.200 -2.931 38.846 1.00 93.19 107 VAL A O 1
ATOM 807 N N . THR A 1 108 ? -15.935 -1.763 37.416 1.00 95.38 108 THR A N 1
ATOM 808 C CA . THR A 1 108 ? -16.192 -2.628 36.261 1.00 95.38 108 THR A CA 1
ATOM 809 C C . THR A 1 108 ? -14.885 -3.049 35.610 1.00 95.38 108 THR A C 1
ATOM 811 O O . THR A 1 108 ? -14.027 -2.208 35.350 1.00 95.38 108 THR A O 1
ATOM 814 N N . HIS A 1 109 ? -14.744 -4.338 35.306 1.00 96.00 109 HIS A N 1
ATOM 815 C CA . HIS A 1 109 ? -13.594 -4.900 34.598 1.00 96.00 109 HIS A CA 1
ATOM 816 C C . HIS A 1 109 ? -14.063 -5.640 33.348 1.00 96.00 109 HIS A C 1
ATOM 818 O O . HIS A 1 109 ? -14.907 -6.530 33.436 1.00 96.00 109 HIS A O 1
ATOM 824 N N . LEU A 1 110 ? -13.489 -5.316 32.193 1.00 95.88 110 LEU A N 1
ATOM 825 C CA . LEU A 1 110 ? -13.815 -5.924 30.908 1.00 95.88 110 LEU A CA 1
ATOM 826 C C . LEU A 1 110 ? -12.620 -6.710 30.362 1.00 95.88 110 LEU A C 1
ATOM 828 O O . LEU A 1 110 ? -11.543 -6.160 30.136 1.00 95.88 110 LEU A O 1
ATOM 832 N N . TRP A 1 111 ? -12.842 -7.994 30.106 1.00 94.56 111 TRP A N 1
ATOM 833 C CA . TRP A 1 111 ? -11.944 -8.859 29.354 1.00 94.56 111 TRP A CA 1
ATOM 834 C C . TRP A 1 111 ? -12.347 -8.897 27.880 1.00 94.56 111 TRP A C 1
ATOM 836 O O . TRP A 1 111 ? -13.527 -8.813 27.548 1.00 94.56 111 TRP A O 1
ATOM 846 N N . ALA A 1 112 ? -11.362 -9.085 27.010 1.00 92.62 112 ALA A N 1
ATOM 847 C CA . ALA A 1 112 ? -11.489 -9.304 25.581 1.00 92.62 112 ALA A CA 1
ATOM 848 C C . ALA A 1 112 ? -10.525 -10.420 25.175 1.00 92.62 112 ALA A C 1
ATOM 850 O O . ALA A 1 112 ? -9.373 -10.455 25.608 1.00 92.62 112 ALA A O 1
ATOM 851 N N . ALA A 1 113 ? -11.009 -11.345 24.359 1.00 90.06 113 ALA A N 1
ATOM 852 C CA . ALA A 1 113 ? -10.223 -12.451 23.844 1.00 90.06 113 ALA A CA 1
ATOM 853 C C . ALA A 1 113 ? -10.571 -12.708 22.380 1.00 90.06 113 ALA A C 1
ATOM 855 O O . ALA A 1 113 ? -11.733 -12.601 21.976 1.00 90.06 113 ALA A O 1
ATOM 856 N N . TRP A 1 114 ? -9.559 -13.091 21.604 1.00 85.88 114 TRP A N 1
ATOM 857 C CA . TRP A 1 114 ? -9.752 -13.572 20.242 1.00 85.88 114 TRP A CA 1
ATOM 858 C C . TRP A 1 114 ? -10.491 -14.902 20.238 1.00 85.88 114 TRP A C 1
ATOM 860 O O . TRP A 1 114 ? -10.301 -15.756 21.109 1.00 85.88 114 TRP A O 1
ATOM 870 N N . THR A 1 115 ? -11.332 -15.090 19.233 1.00 87.62 115 THR A N 1
ATOM 871 C CA . THR A 1 115 ? -12.018 -16.351 18.992 1.00 87.62 115 THR A CA 1
ATOM 872 C C . THR A 1 115 ? -12.127 -16.620 17.498 1.00 87.62 115 THR A C 1
ATOM 874 O O . THR A 1 115 ? -12.018 -15.709 16.680 1.00 87.62 115 THR A O 1
ATOM 877 N N . LEU A 1 116 ? -12.355 -17.884 17.140 1.00 85.75 116 LEU A N 1
ATOM 878 C CA . LEU A 1 116 ? -12.639 -18.255 15.760 1.00 85.75 116 LEU A CA 1
ATOM 879 C C . LEU A 1 116 ? -13.975 -17.636 15.340 1.00 85.75 116 LEU A C 1
ATOM 881 O O . LEU A 1 116 ? -14.999 -17.843 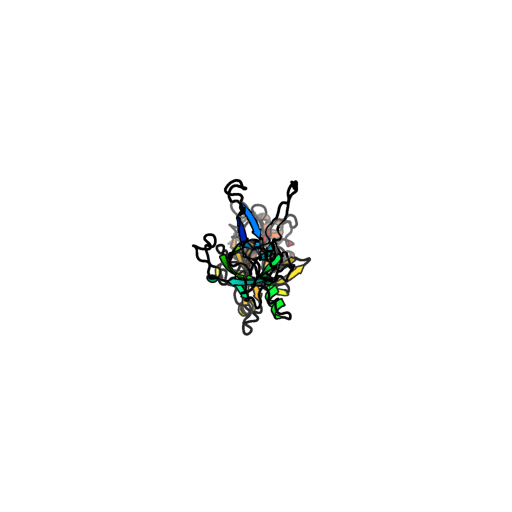16.000 1.00 85.75 116 LEU A O 1
ATOM 885 N N . CYS A 1 117 ? -13.965 -16.921 14.221 1.00 85.06 117 CYS A N 1
ATOM 886 C CA . CYS A 1 117 ? -15.179 -16.457 13.576 1.00 85.06 117 CYS A CA 1
ATOM 887 C C . CYS A 1 117 ? -15.957 -17.671 13.065 1.00 85.06 117 CYS A C 1
ATOM 889 O O . CYS A 1 117 ? -15.495 -18.374 12.168 1.00 85.06 117 CYS A O 1
ATOM 891 N N . ASN A 1 118 ? -17.120 -17.950 13.653 1.00 87.75 118 ASN A N 1
ATOM 892 C CA . ASN A 1 118 ? -18.067 -18.891 13.067 1.00 87.75 118 ASN A CA 1
ATOM 893 C C . ASN A 1 118 ? -19.146 -18.115 12.300 1.00 87.75 118 ASN A C 1
ATOM 895 O O . ASN A 1 118 ? -19.592 -17.055 12.737 1.00 87.75 118 ASN A O 1
ATOM 899 N N . GLU A 1 119 ? -19.572 -18.655 11.161 1.00 84.25 119 GLU A N 1
ATOM 900 C CA . GLU A 1 119 ? -20.493 -17.984 10.232 1.00 84.25 119 GLU A CA 1
ATOM 901 C C . GLU A 1 119 ? -21.878 -17.703 10.852 1.00 84.25 119 GLU A C 1
ATOM 903 O O . GLU A 1 119 ? -22.586 -16.799 10.420 1.00 84.25 119 GLU A O 1
ATOM 908 N N . GLN A 1 120 ? -22.273 -18.451 11.891 1.00 87.44 120 GLN A N 1
ATOM 909 C CA . GLN A 1 120 ? -23.541 -18.230 12.597 1.00 87.44 120 GLN A CA 1
ATOM 910 C C . GLN A 1 120 ? -23.506 -16.980 13.482 1.00 87.44 120 GLN A C 1
ATOM 912 O O . GLN A 1 120 ? -24.498 -16.261 13.573 1.00 87.44 120 GLN A O 1
ATOM 917 N N . ASP A 1 121 ? -22.377 -16.742 14.144 1.00 83.06 121 ASP A N 1
ATOM 918 C CA . ASP A 1 121 ? -22.187 -15.638 15.076 1.00 83.06 121 ASP A CA 1
ATOM 919 C C . ASP A 1 121 ? -21.659 -14.368 14.383 1.00 83.06 121 ASP A C 1
ATOM 921 O O . ASP A 1 121 ? -21.915 -13.280 14.899 1.00 83.06 121 ASP A O 1
ATOM 925 N N . TRP A 1 122 ? -20.958 -14.509 13.247 1.00 86.81 122 TRP A N 1
ATOM 926 C CA . TRP A 1 122 ? -20.362 -13.428 12.443 1.00 86.81 122 TRP A CA 1
ATOM 927 C C . TRP A 1 122 ? -20.533 -13.688 10.933 1.00 86.81 122 TRP A C 1
ATOM 929 O O . TRP A 1 122 ? -19.555 -13.968 10.235 1.00 86.81 122 TRP A O 1
ATOM 939 N N . PRO A 1 123 ? -21.764 -13.618 10.394 1.00 84.81 123 PRO A N 1
ATOM 940 C CA . PRO A 1 123 ? -22.041 -13.900 8.978 1.00 84.81 123 PRO A CA 1
ATOM 941 C C . PRO A 1 123 ? -21.328 -12.946 8.005 1.00 84.81 123 PRO A C 1
ATOM 943 O O . PRO A 1 123 ? -21.255 -13.199 6.803 1.00 84.81 123 PRO A O 1
ATOM 946 N N . GLU A 1 124 ? -20.827 -11.817 8.501 1.00 81.25 124 GLU A N 1
ATOM 947 C CA . GLU A 1 124 ? -20.069 -10.840 7.734 1.00 81.25 124 GLU A CA 1
ATOM 948 C C . GLU A 1 124 ? -18.585 -11.186 7.558 1.00 81.25 124 GLU A C 1
ATOM 950 O O . GLU A 1 124 ? -17.943 -10.600 6.682 1.00 81.25 124 GLU A O 1
ATOM 955 N N . VAL A 1 125 ? -18.044 -12.106 8.365 1.00 82.81 125 VAL A N 1
ATOM 956 C CA . VAL A 1 125 ? -16.660 -12.576 8.260 1.00 82.81 125 VAL A CA 1
ATOM 957 C C . VAL A 1 125 ? -16.637 -13.848 7.422 1.00 82.81 125 VAL A C 1
ATOM 959 O O . VAL A 1 125 ? -17.035 -14.916 7.877 1.00 82.81 125 VAL A O 1
ATOM 962 N N . LYS A 1 126 ? -16.170 -13.727 6.177 1.00 82.62 126 LYS A N 1
ATOM 963 C CA . LYS A 1 126 ? -16.100 -14.860 5.240 1.00 82.62 126 LYS A CA 1
ATOM 964 C C . LYS A 1 126 ? -14.840 -15.700 5.401 1.00 82.62 126 LYS A C 1
ATOM 966 O O . LYS A 1 126 ? -14.888 -16.902 5.166 1.00 82.62 126 LYS A O 1
ATOM 971 N N . TYR A 1 127 ? -13.742 -15.055 5.773 1.00 83.62 127 TYR A N 1
ATOM 972 C CA . TYR A 1 127 ? -12.430 -15.666 5.908 1.00 83.62 127 TYR A CA 1
ATOM 973 C C . TYR A 1 127 ? -11.901 -15.353 7.298 1.00 83.62 127 TYR A C 1
ATOM 975 O O . TYR A 1 127 ? -11.971 -14.209 7.753 1.00 83.62 127 TYR A O 1
ATOM 983 N N . ASN A 1 128 ? -11.455 -16.383 8.006 1.00 77.44 128 ASN A N 1
ATOM 984 C CA . ASN A 1 128 ? -10.884 -16.207 9.326 1.00 77.44 128 ASN A CA 1
ATOM 985 C C . ASN A 1 128 ? -9.436 -15.773 9.143 1.00 77.44 128 ASN A C 1
ATOM 987 O O . ASN A 1 128 ? -8.691 -16.463 8.456 1.00 77.44 128 ASN A O 1
ATOM 991 N N . ALA A 1 129 ? -9.037 -14.667 9.768 1.00 69.75 129 ALA A N 1
ATOM 992 C CA . ALA A 1 129 ? -7.661 -14.194 9.659 1.00 69.75 129 ALA A CA 1
ATOM 993 C C . ALA A 1 129 ? -6.657 -15.274 10.094 1.00 69.75 129 ALA A C 1
ATOM 995 O O . ALA A 1 129 ? -5.571 -15.346 9.547 1.00 69.75 129 ALA A O 1
ATOM 996 N N . LEU A 1 130 ? -7.029 -16.181 11.013 1.00 68.69 130 LEU A N 1
ATOM 997 C CA . LEU A 1 130 ? -6.184 -17.308 11.448 1.00 68.69 130 LEU A CA 1
ATOM 998 C C . LEU A 1 130 ? -5.800 -18.296 10.336 1.00 68.69 130 LEU A C 1
ATOM 1000 O O . LEU A 1 130 ? -4.882 -19.090 10.541 1.00 68.69 130 LEU A O 1
ATOM 1004 N N . ASP A 1 131 ? -6.491 -18.268 9.198 1.00 69.12 131 ASP A N 1
ATOM 1005 C CA . ASP A 1 131 ? -6.143 -19.080 8.033 1.00 69.12 131 ASP A CA 1
ATOM 1006 C C . ASP A 1 131 ? -5.001 -18.452 7.200 1.00 69.12 131 ASP A C 1
ATOM 1008 O O . ASP A 1 131 ? -4.432 -19.134 6.344 1.00 69.12 131 ASP A O 1
ATOM 1012 N N . PHE A 1 132 ? -4.633 -17.198 7.489 1.00 62.41 132 PHE A N 1
ATOM 1013 C CA . PHE A 1 132 ? -3.664 -16.379 6.760 1.00 62.41 132 PHE A CA 1
ATOM 1014 C C . PHE A 1 132 ? -2.556 -15.866 7.706 1.00 62.41 132 PHE A C 1
ATOM 1016 O O . PHE A 1 132 ? -2.735 -15.764 8.925 1.00 62.41 132 PHE A O 1
ATOM 1023 N N . TYR A 1 133 ? -1.345 -15.644 7.183 1.00 63.16 133 TYR A N 1
ATOM 1024 C CA . TYR A 1 133 ? -0.134 -15.385 7.990 1.00 63.16 133 TYR A CA 1
ATOM 1025 C C . TYR A 1 133 ? 0.091 -13.886 8.278 1.00 63.16 133 TYR A C 1
ATOM 1027 O O . TYR A 1 133 ? 1.160 -13.485 8.752 1.00 63.16 133 TYR A O 1
ATOM 1035 N N . ASP A 1 134 ? -0.934 -13.069 8.051 1.00 62.72 134 ASP A N 1
ATOM 1036 C CA . ASP A 1 134 ? -0.827 -11.611 7.920 1.00 62.72 134 ASP A CA 1
ATOM 1037 C C . ASP A 1 134 ? -1.145 -10.867 9.212 1.00 62.72 134 ASP A C 1
ATOM 1039 O O . ASP A 1 134 ? -1.221 -9.640 9.269 1.00 62.72 134 ASP A O 1
ATOM 1043 N N . HIS A 1 135 ? -1.280 -11.598 10.316 1.00 68.25 135 HIS A N 1
ATOM 1044 C CA . HIS A 1 135 ? -1.511 -11.003 11.618 1.00 68.25 135 HIS A CA 1
ATOM 1045 C C . HIS A 1 135 ? -0.903 -11.832 12.745 1.00 68.25 135 HIS A C 1
ATOM 1047 O O . HIS A 1 135 ? -0.553 -13.007 12.619 1.00 68.25 135 HIS A O 1
ATOM 1053 N N . GLY A 1 136 ? -0.827 -11.206 13.908 1.00 67.44 136 GLY A N 1
ATOM 1054 C CA . GLY A 1 136 ? -0.731 -11.937 15.151 1.00 67.44 136 GLY A CA 1
ATOM 1055 C C . GLY A 1 136 ? -1.191 -11.093 16.319 1.00 67.44 136 GLY A C 1
ATOM 1056 O O . GLY A 1 136 ? -1.532 -9.913 16.193 1.00 67.44 136 GLY A O 1
ATOM 1057 N N . THR A 1 137 ? -1.284 -11.751 17.465 1.00 65.25 137 THR A N 1
ATOM 1058 C CA . THR A 1 137 ? -1.957 -11.184 18.623 1.00 65.25 137 THR A CA 1
ATOM 1059 C C . THR A 1 137 ? -1.070 -11.289 19.844 1.00 65.25 137 THR A C 1
ATOM 1061 O O . THR A 1 137 ? -0.590 -12.379 20.166 1.00 65.25 137 THR A O 1
ATOM 1064 N N . LEU A 1 138 ? -0.910 -10.186 20.568 1.00 65.06 138 LEU A N 1
ATOM 1065 C CA . LEU A 1 138 ? -0.437 -10.240 21.948 1.00 65.06 138 LEU A CA 1
ATOM 1066 C C . LEU A 1 138 ? -1.677 -10.269 22.839 1.00 65.06 138 LEU A C 1
ATOM 1068 O O . LEU A 1 138 ? -2.522 -9.374 22.769 1.00 65.06 138 LEU A O 1
ATOM 1072 N N . GLY A 1 139 ? -1.825 -11.346 23.614 1.00 64.00 139 GLY A N 1
ATOM 1073 C CA . GLY A 1 139 ? -2.948 -11.502 24.535 1.00 64.00 139 GLY A CA 1
ATOM 1074 C C . GLY A 1 139 ? -2.975 -10.388 25.580 1.00 64.00 139 GLY A C 1
ATOM 1075 O O . GLY A 1 139 ? -1.933 -9.836 25.930 1.00 64.00 139 GLY A O 1
ATOM 1076 N N . MET A 1 140 ? -4.164 -10.073 26.097 1.00 66.44 140 MET A N 1
ATOM 1077 C CA . MET A 1 140 ? -4.278 -9.119 27.201 1.00 66.44 140 MET A CA 1
ATOM 1078 C C . MET A 1 140 ? -3.699 -9.722 28.479 1.00 66.44 140 MET A C 1
ATOM 1080 O O . MET A 1 140 ? -4.082 -10.825 28.879 1.00 66.44 140 MET A O 1
ATOM 1084 N N . GLY A 1 141 ? -2.812 -8.982 29.141 1.00 66.50 141 GLY A N 1
ATOM 1085 C CA . GLY A 1 141 ? -2.303 -9.342 30.464 1.00 66.50 141 GLY A CA 1
ATOM 1086 C C . GLY A 1 141 ? -3.257 -8.949 31.597 1.00 66.50 141 GLY A C 1
ATOM 1087 O O . GLY A 1 141 ? -3.170 -9.500 32.693 1.00 66.50 141 GLY A O 1
ATOM 1088 N N . SER A 1 142 ? -4.164 -7.995 31.366 1.00 85.31 142 SER A N 1
ATOM 1089 C CA . SER A 1 142 ? -5.077 -7.416 32.360 1.00 85.31 142 SER A CA 1
ATOM 1090 C C . SER A 1 142 ? -6.383 -6.910 31.720 1.00 85.31 142 SER A C 1
ATOM 1092 O O . SER A 1 142 ? -6.393 -6.586 30.533 1.00 85.31 142 SER A O 1
ATOM 1094 N N . PRO A 1 143 ? -7.499 -6.835 32.472 1.00 91.88 143 PRO A N 1
ATOM 1095 C CA . PRO A 1 143 ? -8.761 -6.309 31.959 1.00 91.88 143 PRO A CA 1
ATOM 1096 C C . PRO A 1 143 ? -8.761 -4.777 31.907 1.00 91.88 143 PRO A C 1
ATOM 1098 O O . PRO A 1 143 ? -8.138 -4.116 32.742 1.00 91.88 143 PRO A O 1
ATOM 1101 N N . VAL A 1 144 ? -9.560 -4.206 31.005 1.00 94.06 144 VAL A N 1
ATOM 1102 C CA . VAL A 1 144 ? -9.868 -2.769 31.011 1.00 94.06 144 VAL A CA 1
ATOM 1103 C C . VAL A 1 144 ? -10.747 -2.469 32.225 1.00 94.06 144 VAL A C 1
ATOM 1105 O O . VAL A 1 144 ? -11.784 -3.103 32.411 1.00 94.06 144 VAL A O 1
ATOM 1108 N N . GLN A 1 145 ? -10.353 -1.509 33.059 1.00 95.88 145 GLN A N 1
ATOM 1109 C CA . GLN A 1 145 ? -11.054 -1.188 34.306 1.00 95.88 145 GLN A CA 1
ATOM 1110 C C . GLN A 1 145 ? -11.736 0.176 34.238 1.00 95.88 145 GLN A C 1
ATOM 1112 O O . GLN A 1 145 ? -11.108 1.118 33.775 1.00 95.88 145 GLN A O 1
ATOM 1117 N N . TRP A 1 146 ? -12.938 0.315 34.798 1.00 96.44 146 TRP A N 1
ATOM 1118 C CA . TRP A 1 146 ? -13.516 1.587 35.245 1.00 96.44 146 TRP A CA 1
ATOM 1119 C C . TRP A 1 146 ? -13.607 1.583 36.768 1.00 96.44 146 TRP A C 1
ATOM 1121 O O . TRP A 1 146 ? -14.123 0.631 37.359 1.00 96.44 146 TRP A O 1
ATOM 1131 N N . ALA A 1 147 ? -13.076 2.623 37.404 1.00 95.31 147 ALA A N 1
ATOM 1132 C CA . ALA A 1 147 ? -13.248 2.847 38.832 1.00 95.31 147 ALA A CA 1
ATOM 1133 C C . ALA A 1 147 ? -14.700 3.232 39.170 1.00 95.31 147 ALA A C 1
ATOM 1135 O O . ALA A 1 147 ? -15.494 3.581 38.295 1.00 95.31 147 ALA A O 1
ATOM 1136 N N . ASP A 1 148 ? -15.038 3.178 40.457 1.00 92.06 148 ASP A N 1
ATOM 1137 C CA . ASP A 1 148 ? -16.310 3.703 40.952 1.00 92.06 148 ASP A CA 1
ATOM 1138 C C . ASP A 1 148 ? -16.444 5.201 40.623 1.00 92.06 148 ASP A C 1
ATOM 1140 O O . ASP A 1 148 ? -15.491 5.973 40.765 1.00 92.06 148 ASP A O 1
ATOM 1144 N N . GLY A 1 149 ? -17.602 5.590 40.095 1.00 90.69 149 GLY A N 1
ATOM 1145 C CA . GLY A 1 149 ? -17.876 6.920 39.555 1.00 90.69 149 GLY A CA 1
ATOM 1146 C C . GLY A 1 149 ? -17.222 7.225 38.199 1.00 90.69 149 GLY A C 1
ATOM 1147 O O . GLY A 1 149 ? -17.504 8.270 37.610 1.00 90.69 149 GLY A O 1
ATOM 1148 N N . GLU A 1 150 ? -16.364 6.347 37.668 1.00 95.12 150 GLU A N 1
ATOM 1149 C CA . GLU A 1 150 ? -15.707 6.561 36.378 1.00 95.12 150 GLU A CA 1
ATOM 1150 C C . GLU A 1 150 ? -16.636 6.186 35.220 1.00 95.12 150 GLU A C 1
ATOM 1152 O O . GLU A 1 150 ? -17.203 5.094 35.187 1.00 95.12 150 GLU A O 1
ATOM 1157 N N . THR A 1 151 ? -16.730 7.076 34.233 1.00 94.19 151 THR A N 1
ATOM 1158 C CA . THR A 1 151 ? -17.460 6.883 32.971 1.00 94.19 151 THR A CA 1
ATOM 1159 C C . THR A 1 151 ? -16.538 7.114 31.776 1.00 94.19 151 THR A C 1
ATOM 1161 O O . THR A 1 151 ? -15.387 7.530 31.927 1.00 94.19 151 THR A O 1
ATOM 1164 N N . GLY A 1 152 ? -17.048 6.860 30.572 1.00 94.06 152 GLY A N 1
ATOM 1165 C CA . GLY A 1 152 ? -16.390 7.254 29.333 1.00 94.06 152 GLY A CA 1
ATOM 1166 C C . GLY A 1 152 ? -15.608 6.138 28.652 1.00 94.06 152 GLY A C 1
ATOM 1167 O O . GLY A 1 152 ? -15.670 4.960 29.021 1.00 94.06 152 GLY A O 1
ATOM 1168 N N . ARG A 1 153 ? -14.916 6.537 27.585 1.00 96.12 153 ARG A N 1
ATOM 1169 C CA . ARG A 1 153 ? -14.360 5.655 26.560 1.00 96.12 153 ARG A CA 1
ATOM 1170 C C . ARG A 1 153 ? -12.933 5.220 26.898 1.00 96.12 153 ARG A C 1
ATOM 1172 O O . ARG A 1 153 ? -12.072 6.059 27.158 1.00 96.12 153 ARG A O 1
ATOM 1179 N N . LYS A 1 154 ? -12.663 3.917 26.830 1.00 95.69 154 LYS A N 1
ATOM 1180 C CA . LYS A 1 154 ? -11.327 3.317 26.960 1.00 95.69 154 LYS A CA 1
ATOM 1181 C C . LYS A 1 154 ? -11.021 2.456 25.746 1.00 95.69 154 LYS A C 1
ATOM 1183 O O . LYS A 1 154 ? -11.921 1.873 25.143 1.00 95.69 154 LYS A O 1
ATOM 1188 N N . CYS A 1 155 ? -9.750 2.410 25.366 1.00 93.38 155 CYS A N 1
ATOM 1189 C CA . CYS A 1 155 ? -9.345 1.561 24.261 1.00 93.38 155 CYS A CA 1
ATOM 1190 C C . CYS A 1 155 ? -9.355 0.092 24.676 1.00 93.38 155 CYS A C 1
ATOM 1192 O O . CYS A 1 155 ? -8.816 -0.230 25.732 1.00 93.38 155 CYS A O 1
ATOM 1194 N N . LEU A 1 156 ? -9.949 -0.766 23.848 1.00 92.69 156 LEU A N 1
ATOM 1195 C CA . LEU A 1 156 ? -9.993 -2.208 24.069 1.00 92.69 156 LEU A CA 1
ATOM 1196 C C . LEU A 1 156 ? -9.013 -2.948 23.154 1.00 92.69 156 LEU A C 1
ATOM 1198 O O . LEU A 1 156 ? -8.321 -3.860 23.604 1.00 92.69 156 LEU A O 1
ATOM 1202 N N . VAL A 1 157 ? -8.952 -2.542 21.882 1.00 90.56 157 VAL A N 1
ATOM 1203 C CA . VAL A 1 157 ? -8.101 -3.161 20.860 1.00 90.56 157 VAL A CA 1
ATOM 1204 C C . VAL A 1 157 ? -7.266 -2.092 20.178 1.00 90.56 157 VAL A C 1
ATOM 1206 O O . VAL A 1 157 ? -7.820 -1.219 19.510 1.00 90.56 157 VAL A O 1
ATOM 1209 N N . ASP A 1 158 ? -5.950 -2.190 20.312 1.00 87.75 158 ASP A N 1
ATOM 1210 C CA . ASP A 1 158 ? -4.998 -1.386 19.553 1.00 87.75 158 ASP A CA 1
ATOM 1211 C C . ASP A 1 158 ? -4.544 -2.158 18.311 1.00 87.75 158 ASP A C 1
ATOM 1213 O O . ASP A 1 158 ? -4.219 -3.348 18.375 1.00 87.75 158 ASP A O 1
ATOM 1217 N N . ALA A 1 159 ? -4.509 -1.463 17.178 1.00 81.44 159 ALA A N 1
ATOM 1218 C CA . ALA A 1 159 ? -3.897 -1.960 15.957 1.00 81.44 159 ALA A CA 1
ATOM 1219 C C . ALA A 1 159 ? -2.511 -1.345 15.787 1.00 81.44 159 ALA A C 1
ATOM 1221 O O . ALA A 1 159 ? -2.345 -0.131 15.921 1.00 81.44 159 ALA A O 1
ATOM 1222 N N . LEU A 1 160 ? -1.527 -2.198 15.525 1.00 73.50 160 LEU A N 1
ATOM 1223 C CA . LEU A 1 160 ? -0.123 -1.840 15.403 1.00 73.50 160 LEU A CA 1
ATOM 1224 C C . LEU A 1 160 ? 0.402 -2.148 14.014 1.00 73.50 160 LEU A C 1
ATOM 1226 O O . LEU A 1 160 ? 0.124 -3.210 13.448 1.00 73.50 160 LEU A O 1
ATOM 1230 N N . SER A 1 161 ? 1.244 -1.242 13.524 1.00 67.75 161 SER A N 1
ATOM 1231 C CA . SER A 1 161 ? 2.082 -1.511 12.366 1.00 67.75 161 SER A CA 1
ATOM 1232 C C . SER A 1 161 ? 3.315 -2.322 12.794 1.00 67.75 161 SER A C 1
ATOM 1234 O O . SER A 1 161 ? 3.763 -2.258 13.941 1.00 67.75 161 SER A O 1
ATOM 1236 N N . MET A 1 162 ? 3.893 -3.106 11.882 1.00 64.06 162 MET A N 1
ATOM 1237 C CA . MET A 1 162 ? 5.129 -3.865 12.144 1.00 64.06 162 MET A CA 1
ATOM 1238 C C . MET A 1 162 ? 6.307 -3.013 12.672 1.00 64.06 162 MET A C 1
ATOM 1240 O O . MET A 1 162 ? 6.993 -3.464 13.600 1.00 64.06 162 MET A O 1
ATOM 1244 N N . PRO A 1 163 ? 6.562 -1.791 12.154 1.00 59.91 163 PRO A N 1
ATOM 1245 C CA . PRO A 1 163 ? 7.557 -0.885 12.732 1.00 59.91 163 PRO A CA 1
ATOM 1246 C C . PRO A 1 163 ? 7.373 -0.651 14.241 1.00 59.91 163 PRO A C 1
ATOM 1248 O O . PRO A 1 163 ? 8.362 -0.629 14.982 1.00 59.91 163 PRO A O 1
ATOM 1251 N N . ASP A 1 164 ? 6.126 -0.584 14.718 1.00 61.19 164 ASP A N 1
ATOM 1252 C CA . ASP A 1 164 ? 5.808 -0.341 16.129 1.00 61.19 164 ASP A CA 1
ATOM 1253 C C . ASP A 1 164 ? 6.145 -1.536 17.029 1.00 61.19 164 ASP A C 1
ATOM 1255 O O . ASP A 1 164 ? 6.570 -1.347 18.169 1.00 61.19 164 ASP A O 1
ATOM 1259 N N . ILE A 1 165 ? 6.037 -2.775 16.533 1.00 62.16 165 ILE A N 1
ATOM 1260 C CA . ILE A 1 165 ? 6.422 -3.973 17.304 1.00 62.16 165 ILE A CA 1
ATOM 1261 C C . ILE A 1 165 ? 7.913 -3.946 17.626 1.00 62.16 165 ILE A C 1
ATOM 1263 O O . ILE A 1 165 ? 8.326 -4.265 18.743 1.00 62.16 165 ILE A O 1
ATOM 1267 N N . THR A 1 166 ? 8.727 -3.547 16.650 1.00 61.22 166 THR A N 1
ATOM 1268 C CA . THR A 1 166 ? 10.184 -3.485 16.818 1.00 61.22 166 THR A CA 1
ATOM 1269 C C . THR A 1 166 ? 10.553 -2.428 17.861 1.00 61.22 166 THR A C 1
ATOM 1271 O O . THR A 1 166 ? 11.438 -2.650 18.687 1.00 61.22 166 THR A O 1
ATOM 1274 N N . ALA A 1 167 ? 9.822 -1.307 17.888 1.00 59.28 167 ALA A N 1
ATOM 1275 C CA . ALA A 1 167 ? 9.960 -0.282 18.919 1.00 59.28 167 ALA A CA 1
ATOM 1276 C C . ALA A 1 167 ? 9.486 -0.768 20.305 1.00 59.28 167 ALA A C 1
ATOM 1278 O O . ALA A 1 167 ? 10.164 -0.520 21.304 1.00 59.28 167 ALA A O 1
ATOM 1279 N N . LEU A 1 168 ? 8.375 -1.512 20.379 1.00 62.12 168 LEU A N 1
ATOM 1280 C CA . LEU A 1 168 ? 7.852 -2.092 21.625 1.00 62.12 168 LEU A CA 1
ATOM 1281 C C . LEU A 1 168 ? 8.826 -3.101 22.250 1.00 62.12 168 LEU A C 1
ATOM 1283 O O . LEU A 1 168 ? 9.047 -3.089 23.462 1.00 62.12 168 LEU A O 1
ATOM 1287 N N . GLN A 1 169 ? 9.479 -3.926 21.431 1.00 62.59 169 GLN A N 1
ATOM 1288 C CA . GLN A 1 169 ? 10.506 -4.862 21.899 1.00 62.59 169 GLN A CA 1
ATOM 1289 C C . GLN A 1 169 ? 11.761 -4.159 22.440 1.00 62.59 169 GLN A C 1
ATOM 1291 O O . GLN A 1 169 ? 12.481 -4.733 23.257 1.00 62.59 169 GLN A O 1
ATOM 1296 N N . ALA A 1 170 ? 12.023 -2.917 22.020 1.00 58.59 170 ALA A N 1
ATOM 1297 C CA . ALA A 1 170 ? 13.256 -2.202 22.331 1.00 58.59 170 ALA A CA 1
ATOM 1298 C C . ALA A 1 170 ? 13.255 -1.440 23.671 1.00 58.59 170 ALA A C 1
ATOM 1300 O O . ALA A 1 170 ? 14.316 -0.951 24.064 1.00 58.59 170 ALA A O 1
ATOM 1301 N N . GLY A 1 171 ? 12.141 -1.332 24.413 1.00 51.72 171 GLY A N 1
ATOM 1302 C CA . GLY A 1 171 ? 12.243 -0.677 25.727 1.00 51.72 171 GLY A CA 1
ATOM 1303 C C . GLY A 1 171 ? 10.989 -0.294 26.499 1.00 51.72 171 GLY A C 1
ATOM 1304 O O . GLY A 1 171 ? 11.124 0.343 27.545 1.00 51.72 171 GLY A O 1
ATOM 1305 N N . THR A 1 172 ? 9.776 -0.632 26.066 1.00 57.16 172 THR A N 1
ATOM 1306 C CA . THR A 1 172 ? 8.593 -0.435 26.919 1.00 57.16 172 THR A CA 1
ATOM 1307 C C . THR A 1 172 ? 7.608 -1.559 26.652 1.00 57.16 172 THR A C 1
ATOM 1309 O O . THR A 1 172 ? 7.108 -1.638 25.531 1.00 57.16 172 THR A O 1
ATOM 1312 N N . PRO A 1 173 ? 7.340 -2.451 27.628 1.00 57.69 173 PRO A N 1
ATOM 1313 C CA . PRO A 1 173 ? 6.310 -3.452 27.430 1.00 57.69 173 PRO A CA 1
ATOM 1314 C C . PRO A 1 173 ? 5.005 -2.727 27.071 1.00 57.69 173 PRO A C 1
ATOM 1316 O O . PRO A 1 173 ? 4.715 -1.677 27.665 1.00 57.69 173 PRO A O 1
ATOM 1319 N N . PRO A 1 174 ? 4.256 -3.223 26.073 1.00 63.25 174 PRO A N 1
ATOM 1320 C CA . PRO A 1 174 ? 2.949 -2.675 25.754 1.00 63.25 174 PRO A CA 1
ATOM 1321 C C . PRO A 1 174 ? 2.094 -2.622 27.023 1.00 63.25 174 PRO A C 1
ATOM 1323 O O . PRO A 1 174 ? 2.290 -3.411 27.946 1.00 63.25 174 PRO A O 1
ATOM 1326 N N . ARG A 1 175 ? 1.157 -1.673 27.101 1.00 68.81 175 ARG A N 1
ATOM 1327 C CA . ARG A 1 175 ? 0.237 -1.649 28.242 1.00 68.81 175 ARG A CA 1
ATOM 1328 C C . ARG A 1 175 ? -0.518 -2.980 28.300 1.00 68.81 175 ARG A C 1
ATOM 1330 O O . ARG A 1 175 ? -1.117 -3.393 27.307 1.00 68.81 175 ARG A O 1
ATOM 1337 N N . ASP A 1 176 ? -0.490 -3.618 29.466 1.00 75.12 176 ASP A N 1
ATOM 1338 C CA . ASP A 1 176 ? -1.076 -4.945 29.680 1.00 75.12 176 ASP A CA 1
ATOM 1339 C C . ASP A 1 176 ? -2.617 -4.942 29.645 1.00 75.12 176 ASP A C 1
ATOM 1341 O O . ASP A 1 176 ? -3.227 -6.009 29.642 1.00 75.12 176 ASP A O 1
ATOM 1345 N N . ASP A 1 177 ? -3.253 -3.765 29.625 1.00 76.44 177 ASP A N 1
ATOM 1346 C CA . ASP A 1 177 ? -4.706 -3.575 29.704 1.00 76.44 177 ASP A CA 1
ATOM 1347 C C . ASP A 1 177 ? -5.426 -3.582 28.347 1.00 76.44 177 ASP A C 1
ATOM 1349 O O . ASP A 1 177 ? -6.622 -3.304 28.295 1.00 76.44 177 ASP A O 1
ATOM 1353 N N . ARG A 1 178 ? -4.723 -3.866 27.245 1.00 83.44 178 ARG A N 1
ATOM 1354 C CA . ARG A 1 178 ? -5.285 -3.827 25.887 1.00 83.44 178 ARG A CA 1
ATOM 1355 C C . ARG A 1 178 ? -4.903 -5.045 25.078 1.00 83.44 178 ARG A C 1
ATOM 1357 O O . ARG A 1 178 ? -3.860 -5.662 25.296 1.00 83.44 178 ARG A O 1
ATOM 1364 N N . LEU A 1 179 ? -5.753 -5.357 24.108 1.00 84.81 179 LEU A N 1
ATOM 1365 C CA . LEU A 1 179 ? -5.482 -6.376 23.112 1.00 84.81 179 LEU A CA 1
ATOM 1366 C C . LEU A 1 179 ? -4.762 -5.742 21.930 1.00 84.81 179 LEU A C 1
ATOM 1368 O O . LEU A 1 179 ? -5.224 -4.735 21.397 1.00 84.81 179 LEU A O 1
ATOM 1372 N N . TRP A 1 180 ? -3.657 -6.343 21.509 1.00 82.75 180 TRP A N 1
ATOM 1373 C CA . TRP A 1 180 ? -2.869 -5.822 20.400 1.00 82.75 180 TRP A CA 1
ATOM 1374 C C . TRP A 1 180 ? -3.030 -6.730 19.192 1.00 82.75 180 TRP A C 1
ATOM 1376 O O . TRP A 1 180 ? -2.776 -7.936 19.280 1.00 82.75 180 TRP A O 1
ATOM 1386 N N . VAL A 1 181 ? -3.438 -6.136 18.075 1.00 82.00 181 VAL A N 1
ATOM 1387 C CA . VAL A 1 181 ? -3.361 -6.747 16.748 1.00 82.00 181 VAL A CA 1
ATOM 1388 C C . VAL A 1 181 ? -2.182 -6.124 16.052 1.00 82.00 181 VAL A C 1
ATOM 1390 O O . VAL A 1 181 ? -2.161 -4.907 15.876 1.00 82.00 181 VAL A O 1
ATOM 1393 N N . TRP A 1 182 ? -1.223 -6.936 15.636 1.00 79.69 182 TRP A N 1
ATOM 1394 C CA . TRP A 1 182 ? -0.298 -6.478 14.618 1.00 79.69 182 TRP A CA 1
ATOM 1395 C C . TRP A 1 182 ? -0.708 -7.028 13.266 1.00 79.69 182 TRP A C 1
ATOM 1397 O O . TRP A 1 182 ? -1.170 -8.166 13.171 1.00 79.69 182 TRP A O 1
ATOM 1407 N N . ILE A 1 183 ? -0.523 -6.205 12.241 1.00 75.94 183 ILE A N 1
ATOM 1408 C CA . ILE A 1 183 ? -0.816 -6.558 10.859 1.00 75.94 183 ILE A CA 1
ATOM 1409 C C . ILE A 1 183 ? 0.511 -6.620 10.108 1.00 75.94 183 ILE A C 1
ATOM 1411 O O . ILE A 1 183 ? 1.318 -5.687 10.154 1.00 75.94 183 ILE A O 1
ATOM 1415 N N . ASN A 1 184 ? 0.758 -7.747 9.457 1.00 71.88 184 ASN A N 1
ATOM 1416 C CA . ASN A 1 184 ? 1.918 -8.004 8.630 1.00 71.88 184 ASN A CA 1
ATOM 1417 C C . ASN A 1 184 ? 1.474 -8.081 7.171 1.00 71.88 184 ASN A C 1
ATOM 1419 O O . ASN A 1 184 ? 1.057 -9.133 6.724 1.00 71.88 184 ASN A O 1
ATOM 1423 N N . SER A 1 185 ? 1.599 -6.974 6.441 1.00 69.25 185 SER A N 1
ATOM 1424 C CA . SER A 1 185 ? 1.155 -6.942 5.048 1.00 69.25 185 SER A CA 1
ATOM 1425 C C . SER A 1 185 ? 2.072 -7.731 4.107 1.00 69.25 185 SER A C 1
ATOM 1427 O O . SER A 1 185 ? 3.178 -7.281 3.800 1.00 69.25 185 SER A O 1
ATOM 1429 N N . GLU A 1 186 ? 1.679 -8.887 3.588 1.00 65.31 186 GLU A N 1
ATOM 1430 C CA . GLU A 1 186 ? 2.531 -9.575 2.605 1.00 65.31 186 GLU A CA 1
ATOM 1431 C C . GLU A 1 186 ? 2.415 -9.005 1.179 1.00 65.31 186 GLU A C 1
ATOM 1433 O O . GLU A 1 186 ? 3.137 -9.420 0.269 1.00 65.31 186 GLU A O 1
ATOM 1438 N N . GLY A 1 187 ? 1.554 -8.000 0.991 1.00 60.94 187 GLY A N 1
ATOM 1439 C CA . GLY A 1 187 ? 1.390 -7.255 -0.253 1.00 60.94 187 GLY A CA 1
ATOM 1440 C C . GLY A 1 187 ? 0.579 -7.990 -1.320 1.00 60.94 187 GLY A C 1
ATOM 1441 O O . GLY A 1 187 ? 0.318 -7.413 -2.375 1.00 60.94 187 GLY A O 1
ATOM 1442 N N . LYS A 1 188 ? 0.146 -9.230 -1.080 1.00 67.12 188 LYS A N 1
ATOM 1443 C CA . LYS A 1 188 ? -0.794 -9.910 -1.980 1.00 67.12 188 LYS A CA 1
ATOM 1444 C C . LYS A 1 188 ? -2.157 -9.225 -1.920 1.00 67.12 188 LYS A C 1
ATOM 1446 O O . LYS A 1 188 ? -2.350 -8.345 -1.109 1.00 67.12 188 LYS A O 1
ATOM 1451 N N . ILE A 1 189 ? -3.035 -9.525 -2.882 1.00 69.81 189 ILE A N 1
ATOM 1452 C CA . ILE A 1 189 ? -4.458 -9.177 -2.772 1.00 69.81 189 ILE A CA 1
ATOM 1453 C C . ILE A 1 189 ? -5.173 -10.427 -2.290 1.00 69.81 189 ILE A C 1
ATOM 1455 O O . ILE A 1 189 ? -5.284 -11.415 -3.022 1.00 69.81 189 ILE A O 1
ATOM 1459 N N . GLU A 1 190 ? -5.709 -10.327 -1.098 1.00 74.94 190 GLU A N 1
ATOM 1460 C CA . GLU A 1 190 ? -6.376 -11.349 -0.332 1.00 74.94 190 GLU A CA 1
ATOM 1461 C C . GLU A 1 190 ? -7.813 -10.898 -0.067 1.00 74.94 190 GLU A C 1
ATOM 1463 O O . GLU A 1 190 ? -8.161 -9.711 -0.147 1.00 74.94 190 GLU A O 1
ATOM 1468 N N . PRO A 1 191 ? -8.734 -11.846 0.124 1.00 82.44 191 PRO A N 1
ATOM 1469 C CA . PRO A 1 191 ? -10.085 -11.486 0.499 1.00 82.44 191 PRO A CA 1
ATOM 1470 C C . PRO A 1 191 ? -10.124 -10.938 1.933 1.00 82.44 191 PRO A C 1
ATOM 1472 O O . PRO A 1 191 ? -9.417 -11.439 2.790 1.00 82.44 191 PRO A O 1
ATOM 1475 N N . ASP A 1 192 ? -11.025 -9.982 2.202 1.00 84.50 192 ASP A N 1
ATOM 1476 C CA . ASP A 1 192 ? -11.255 -9.424 3.546 1.00 84.50 192 ASP A CA 1
ATOM 1477 C C . ASP A 1 192 ? -11.258 -10.507 4.642 1.00 84.50 192 ASP A C 1
ATOM 1479 O O . ASP A 1 192 ? -12.105 -11.415 4.647 1.00 84.50 192 ASP A O 1
ATOM 1483 N N . GLU A 1 193 ? -10.367 -10.344 5.614 1.00 85.00 193 GLU A N 1
ATOM 1484 C CA . GLU A 1 193 ? -10.184 -11.282 6.715 1.00 85.00 193 GLU A CA 1
ATOM 1485 C C . GLU A 1 193 ? -10.791 -10.730 7.991 1.00 85.00 193 GLU A C 1
ATOM 1487 O O . GLU A 1 193 ? -10.692 -9.539 8.291 1.00 85.00 193 GLU A O 1
ATOM 1492 N N . GLY A 1 194 ? -11.439 -11.586 8.773 1.00 87.81 194 GLY A N 1
ATOM 1493 C CA . GLY A 1 194 ? -12.011 -11.183 10.046 1.00 87.81 194 GLY A CA 1
ATOM 1494 C C . GLY A 1 194 ? -11.267 -11.757 11.237 1.00 87.81 194 GLY A C 1
ATOM 1495 O O . GLY A 1 194 ? -10.978 -12.951 11.293 1.00 87.81 194 GLY A O 1
ATOM 1496 N N . LEU A 1 195 ? -11.057 -10.903 12.234 1.00 89.38 195 LEU A N 1
ATOM 1497 C CA . LEU A 1 195 ? -10.713 -11.299 13.589 1.00 89.38 195 LEU A CA 1
ATOM 1498 C C . LEU A 1 195 ? -11.930 -11.076 14.487 1.00 89.38 195 LEU A C 1
ATOM 1500 O O . LEU A 1 195 ? -12.454 -9.963 14.580 1.00 89.38 195 LEU A O 1
ATOM 1504 N N . CYS A 1 196 ? -12.381 -12.124 15.167 1.00 92.12 196 CYS A N 1
ATOM 1505 C CA . CYS A 1 196 ? -13.549 -12.049 16.036 1.00 92.12 196 CYS A CA 1
ATOM 1506 C C . CYS A 1 196 ? -13.136 -11.952 17.498 1.00 92.12 196 CYS A C 1
ATOM 1508 O O . CYS A 1 196 ? -12.252 -12.670 17.969 1.00 92.12 196 CYS A O 1
ATOM 1510 N N . LEU A 1 197 ? -13.813 -11.070 18.224 1.00 92.69 197 LEU A N 1
ATOM 1511 C CA . LEU A 1 197 ? -13.586 -10.830 19.637 1.00 92.69 197 LEU A CA 1
ATOM 1512 C C . LEU A 1 197 ? -14.800 -11.261 20.441 1.00 92.69 197 LEU A C 1
ATOM 1514 O O . LEU A 1 197 ? -15.938 -10.928 20.099 1.00 92.69 197 LEU A O 1
ATOM 1518 N N . ARG A 1 198 ? -14.534 -11.941 21.555 1.00 94.06 198 ARG A N 1
ATOM 1519 C CA . ARG A 1 198 ? -15.494 -12.093 22.645 1.00 94.06 198 ARG A CA 1
ATOM 1520 C C . ARG A 1 198 ? -15.065 -11.245 23.823 1.00 94.06 198 ARG A C 1
ATOM 1522 O O . ARG A 1 198 ? -13.896 -11.265 24.211 1.00 94.06 198 ARG A O 1
ATOM 1529 N N . THR A 1 199 ? -16.017 -10.530 24.399 1.00 94.94 199 THR A N 1
ATOM 1530 C CA . THR A 1 199 ? -15.814 -9.724 25.596 1.00 94.94 199 THR A CA 1
ATOM 1531 C C . THR A 1 199 ? -16.620 -10.284 26.758 1.00 94.94 199 THR A C 1
ATOM 1533 O O . THR A 1 199 ? -17.679 -10.881 26.582 1.00 94.94 199 THR A O 1
ATOM 1536 N N . ALA A 1 200 ? -16.090 -10.144 27.967 1.00 96.25 200 ALA A N 1
ATOM 1537 C CA . ALA A 1 200 ? -16.741 -10.634 29.171 1.00 96.25 200 ALA A CA 1
ATOM 1538 C C . ALA A 1 200 ? -16.416 -9.729 30.353 1.00 96.25 200 ALA A C 1
ATOM 1540 O O . ALA A 1 200 ? -15.276 -9.302 30.531 1.00 96.25 200 ALA A O 1
ATOM 1541 N N . LEU A 1 201 ? -17.413 -9.462 31.187 1.00 95.50 201 LEU A N 1
ATOM 1542 C CA . LEU A 1 201 ? -17.201 -8.756 32.442 1.00 95.50 201 LEU A CA 1
ATOM 1543 C C . LEU A 1 201 ? -16.557 -9.692 33.468 1.00 95.50 201 LEU A C 1
ATOM 1545 O O . LEU A 1 201 ? -16.935 -10.861 33.572 1.00 95.50 201 LEU A O 1
ATOM 1549 N N . ALA A 1 202 ? -15.588 -9.194 34.236 1.00 94.50 202 ALA A N 1
ATOM 1550 C CA . ALA A 1 202 ? -15.039 -9.965 35.345 1.00 94.50 202 ALA A CA 1
ATOM 1551 C C . ALA A 1 202 ? -16.098 -10.137 36.443 1.00 94.50 202 ALA A C 1
ATOM 1553 O O . ALA A 1 202 ? -16.966 -9.277 36.628 1.00 94.50 202 ALA A O 1
ATOM 1554 N N . ALA A 1 203 ? -16.001 -11.230 37.202 1.00 92.12 203 ALA A N 1
ATOM 1555 C CA . ALA A 1 203 ? -16.871 -11.460 38.349 1.00 92.12 203 ALA A CA 1
ATOM 1556 C C . ALA A 1 203 ? -16.809 -10.271 39.325 1.00 92.12 203 ALA A C 1
ATOM 1558 O O . ALA A 1 203 ? -15.722 -9.838 39.702 1.00 92.12 203 ALA A O 1
ATOM 1559 N N . GLY A 1 204 ? -17.977 -9.760 39.724 1.00 89.38 204 GLY A N 1
ATOM 1560 C CA . GLY A 1 204 ? -18.097 -8.583 40.590 1.00 89.38 204 GLY A CA 1
ATOM 1561 C C . GLY A 1 204 ? -18.168 -7.241 39.856 1.00 89.38 204 GLY A C 1
ATOM 1562 O O . GLY A 1 204 ? -18.318 -6.222 40.519 1.00 89.38 204 GLY A O 1
ATOM 1563 N N . SER A 1 205 ? -18.097 -7.224 38.520 1.00 92.56 205 SER A N 1
ATOM 1564 C CA . SER A 1 205 ? -18.392 -6.006 37.755 1.00 92.56 205 SER A CA 1
ATOM 1565 C C . SER A 1 205 ? -19.853 -5.604 37.929 1.00 92.56 205 SER A C 1
ATOM 1567 O O . SER A 1 205 ? -20.741 -6.455 37.865 1.00 92.56 205 SER A O 1
ATOM 1569 N N . THR A 1 206 ? -20.086 -4.311 38.115 1.00 90.56 206 THR A N 1
ATOM 1570 C CA . THR A 1 206 ? -21.416 -3.750 38.393 1.00 90.56 206 THR A CA 1
ATOM 1571 C C . THR A 1 206 ? -22.162 -3.313 37.141 1.00 90.56 206 THR A C 1
ATOM 1573 O O . THR A 1 206 ? -23.381 -3.187 37.161 1.00 90.56 206 THR A O 1
ATOM 1576 N N . ALA A 1 207 ? -21.442 -3.074 36.044 1.00 93.25 207 ALA A N 1
ATOM 1577 C CA . ALA A 1 207 ? -22.048 -2.756 34.761 1.00 93.25 207 ALA A CA 1
ATOM 1578 C C . ALA A 1 207 ? -22.662 -3.992 34.089 1.00 93.25 207 ALA A C 1
ATOM 1580 O O . ALA A 1 207 ? -22.329 -5.138 34.395 1.00 93.25 207 ALA A O 1
ATOM 1581 N N . HIS A 1 208 ? -23.491 -3.749 33.080 1.00 94.19 208 HIS A N 1
ATOM 1582 C CA . HIS A 1 208 ? -23.957 -4.763 32.140 1.00 94.19 208 HIS A CA 1
ATOM 1583 C C . HIS A 1 208 ? -23.311 -4.573 30.771 1.00 94.19 208 HIS A C 1
ATOM 1585 O O . HIS A 1 208 ? -23.042 -3.457 30.341 1.00 94.19 208 HIS A O 1
ATOM 1591 N N . LEU A 1 209 ? -23.060 -5.667 30.061 1.00 95.38 209 LEU A N 1
ATOM 1592 C CA . LEU A 1 209 ? -22.463 -5.631 28.730 1.00 95.38 209 LEU A CA 1
ATOM 1593 C C . LEU A 1 209 ? -23.569 -5.671 27.671 1.00 95.38 209 LEU A C 1
ATOM 1595 O O . LEU A 1 209 ? -24.351 -6.619 27.648 1.00 95.38 209 LEU A O 1
ATOM 1599 N N . GLN A 1 210 ? -23.641 -4.661 26.798 1.00 96.31 210 GLN A N 1
ATOM 1600 C CA . GLN A 1 210 ? -24.685 -4.597 25.765 1.00 96.31 210 GLN A CA 1
ATOM 1601 C C . GLN A 1 210 ? -24.503 -5.672 24.684 1.00 96.31 210 GLN A C 1
ATOM 1603 O O . GLN A 1 210 ? -25.478 -6.246 24.203 1.00 96.31 210 GLN A O 1
ATOM 1608 N N . SER A 1 211 ? -23.251 -5.918 24.293 1.00 94.31 211 SER A N 1
ATOM 1609 C CA . SER A 1 211 ? -22.849 -6.934 23.320 1.00 94.31 211 SER A CA 1
ATOM 1610 C C . SER A 1 211 ? -21.546 -7.573 23.779 1.00 94.31 211 SER A C 1
ATOM 1612 O O . SER A 1 211 ? -20.590 -6.866 24.095 1.00 94.31 211 SER A O 1
ATOM 1614 N N . ASP A 1 212 ? -21.501 -8.903 23.781 1.00 94.75 212 ASP A N 1
ATOM 1615 C CA . ASP A 1 212 ? -20.311 -9.698 24.091 1.00 94.75 212 ASP A CA 1
ATOM 1616 C C . ASP A 1 212 ? -19.434 -9.966 22.861 1.00 94.75 212 ASP A C 1
ATOM 1618 O O . ASP A 1 212 ? -18.479 -10.740 22.931 1.00 94.75 212 ASP A O 1
ATOM 1622 N N . LYS A 1 213 ? -19.767 -9.353 21.720 1.00 94.62 213 LYS A N 1
ATOM 1623 C CA . LYS A 1 213 ? -19.114 -9.593 20.435 1.00 94.62 213 LYS A CA 1
ATOM 1624 C C . LYS A 1 213 ? -18.697 -8.293 19.772 1.00 94.62 213 LYS A C 1
ATOM 1626 O O . LYS A 1 213 ? -19.471 -7.334 19.721 1.00 94.62 213 LYS A O 1
ATOM 1631 N N . ALA A 1 214 ? -17.504 -8.328 19.192 1.00 94.06 214 ALA A N 1
ATOM 1632 C CA . ALA A 1 214 ? -17.052 -7.366 18.201 1.00 94.06 214 ALA A CA 1
ATOM 1633 C C . ALA A 1 214 ? -16.233 -8.075 17.117 1.00 94.06 214 ALA A C 1
ATOM 1635 O O . ALA A 1 214 ? -15.764 -9.199 17.319 1.00 94.06 214 ALA A O 1
ATOM 1636 N N . SER A 1 215 ? -16.074 -7.437 15.963 1.00 93.00 215 SER A N 1
ATOM 1637 C CA . SER A 1 215 ? -15.238 -7.949 14.880 1.00 93.00 215 SER A CA 1
ATOM 1638 C C . SER A 1 215 ? -14.311 -6.872 14.330 1.00 93.00 215 SER A C 1
ATOM 1640 O O . SER A 1 215 ? -14.638 -5.686 14.256 1.00 93.00 215 SER A O 1
ATOM 1642 N N . LEU A 1 216 ? -13.120 -7.305 13.948 1.00 90.88 216 LEU A N 1
ATOM 1643 C CA . LEU A 1 216 ? -12.179 -6.546 13.152 1.00 90.88 216 LEU A CA 1
ATOM 1644 C C . LEU A 1 216 ? -12.197 -7.136 11.749 1.00 90.88 216 LEU A C 1
ATOM 1646 O O . LEU A 1 216 ? -12.110 -8.350 11.609 1.00 90.88 216 LEU A O 1
ATOM 1650 N N . THR A 1 217 ? -12.302 -6.312 10.718 1.00 89.56 217 THR A N 1
ATOM 1651 C CA . THR A 1 217 ? -12.073 -6.741 9.339 1.00 89.56 217 THR A CA 1
ATOM 1652 C C . THR A 1 217 ? -10.779 -6.107 8.852 1.00 89.56 217 THR A C 1
ATOM 1654 O O . THR A 1 217 ? -10.699 -4.881 8.741 1.00 89.56 217 THR A O 1
ATOM 1657 N N . LEU A 1 218 ? -9.781 -6.938 8.575 1.00 85.75 218 LEU A N 1
ATOM 1658 C CA . LEU A 1 218 ? -8.583 -6.541 7.859 1.00 85.75 218 LEU A CA 1
ATOM 1659 C C . LEU A 1 218 ? -8.976 -6.371 6.396 1.00 85.75 218 LEU A C 1
ATOM 1661 O O . LEU A 1 218 ? -9.444 -7.303 5.742 1.00 85.75 218 LEU A O 1
ATOM 1665 N N . LYS A 1 219 ? -8.877 -5.134 5.919 1.00 82.94 219 LYS A N 1
ATOM 1666 C CA . LYS A 1 219 ? -9.031 -4.827 4.507 1.00 82.94 219 LYS A CA 1
ATOM 1667 C C . LYS A 1 219 ? -7.660 -4.854 3.888 1.00 82.94 219 LYS A C 1
ATOM 1669 O O . LYS A 1 219 ? -6.918 -3.871 3.982 1.00 82.94 219 LYS A O 1
ATOM 1674 N N . ASP A 1 220 ? -7.375 -5.969 3.246 1.00 74.12 220 ASP A N 1
ATOM 1675 C CA . ASP A 1 220 ? -6.256 -6.029 2.345 1.00 74.12 220 ASP A CA 1
ATOM 1676 C C . ASP A 1 220 ? -6.551 -5.134 1.130 1.00 74.12 220 ASP A C 1
ATOM 1678 O O . ASP A 1 220 ? -7.573 -5.235 0.445 1.00 74.12 220 ASP A O 1
ATOM 1682 N N . THR A 1 221 ? -5.674 -4.163 0.912 1.00 64.44 221 THR A N 1
ATOM 1683 C CA . THR A 1 221 ? -5.755 -3.247 -0.230 1.00 64.44 221 THR A CA 1
ATOM 1684 C C . THR A 1 221 ? -4.903 -3.706 -1.414 1.00 64.44 221 THR A C 1
ATOM 1686 O O . THR A 1 221 ? -4.775 -2.978 -2.410 1.00 64.44 221 THR A O 1
ATOM 1689 N N . GLY A 1 222 ? -4.323 -4.901 -1.330 1.00 58.66 222 GLY A N 1
ATOM 1690 C CA . GLY A 1 222 ? -3.259 -5.357 -2.200 1.00 58.66 222 GLY A CA 1
ATOM 1691 C C . GLY A 1 222 ? -1.955 -4.624 -1.955 1.00 58.66 222 GLY A C 1
ATOM 1692 O O . GLY A 1 222 ? -1.873 -3.757 -1.087 1.00 58.66 222 GLY A O 1
ATOM 1693 N N . HIS A 1 223 ? -1.003 -4.850 -2.868 1.00 52.66 223 HIS A N 1
ATOM 1694 C CA . HIS A 1 223 ? 0.235 -4.097 -3.163 1.00 52.66 223 HIS A CA 1
ATOM 1695 C C . HIS A 1 223 ? 0.168 -2.540 -3.145 1.00 52.66 223 HIS A C 1
ATOM 1697 O O . HIS A 1 223 ? 1.084 -1.869 -3.621 1.00 52.66 223 HIS A O 1
ATOM 1703 N N . ASN A 1 224 ? -0.875 -1.902 -2.619 1.00 48.03 224 ASN A N 1
ATOM 1704 C CA . ASN A 1 224 ? -1.116 -0.465 -2.628 1.00 48.03 224 ASN A CA 1
ATOM 1705 C C . ASN A 1 224 ? -1.018 0.211 -1.263 1.00 48.03 224 ASN A C 1
ATOM 1707 O O . ASN A 1 224 ? -1.552 1.299 -1.070 1.00 48.03 224 ASN A O 1
ATOM 1711 N N . GLY A 1 225 ? -0.173 -0.347 -0.406 1.00 48.06 225 GLY A N 1
ATOM 1712 C CA . GLY A 1 225 ? 0.825 0.516 0.200 1.00 48.06 225 GLY A CA 1
ATOM 1713 C C . GLY A 1 225 ? 1.836 1.103 -0.818 1.00 48.06 225 GLY A C 1
ATOM 1714 O O . GLY A 1 225 ? 2.353 2.203 -0.674 1.00 48.06 225 GLY A O 1
ATOM 1715 N N . GLY A 1 226 ? 2.136 0.398 -1.910 1.00 49.72 226 GLY A N 1
ATOM 1716 C CA . GLY A 1 226 ? 3.121 0.857 -2.904 1.00 49.72 226 GLY A CA 1
ATOM 1717 C C . GLY A 1 226 ? 2.533 1.448 -4.187 1.00 49.72 226 GLY A C 1
ATOM 1718 O O . GLY A 1 226 ? 3.130 2.329 -4.795 1.00 49.72 226 GLY A O 1
ATOM 1719 N N . GLY A 1 227 ? 1.370 0.971 -4.634 1.00 59.88 227 GLY A N 1
ATOM 1720 C CA . GLY A 1 227 ? 0.828 1.327 -5.945 1.00 59.88 227 GLY A CA 1
ATOM 1721 C C . GLY A 1 227 ? 1.463 0.499 -7.068 1.00 59.88 227 GLY A C 1
ATOM 1722 O O . GLY A 1 227 ? 2.529 -0.097 -6.914 1.00 59.88 227 GLY A O 1
ATOM 1723 N N . LYS A 1 228 ? 0.843 0.503 -8.258 1.00 69.50 228 LYS A N 1
ATOM 1724 C CA . LYS A 1 228 ? 1.576 0.184 -9.496 1.00 69.50 228 LYS A CA 1
ATOM 1725 C C . LYS A 1 228 ? 2.526 1.335 -9.778 1.00 69.50 228 LYS A C 1
ATOM 1727 O O . LYS A 1 228 ? 2.117 2.371 -10.303 1.00 69.50 228 LYS A O 1
ATOM 1732 N N . LEU A 1 229 ? 3.784 1.141 -9.422 1.00 87.56 229 LEU A N 1
ATOM 1733 C CA . LEU A 1 229 ? 4.826 2.121 -9.658 1.00 87.56 229 LEU A CA 1
ATOM 1734 C C . LEU A 1 229 ? 5.245 2.060 -11.126 1.00 87.56 229 LEU A C 1
ATOM 1736 O O . LEU A 1 229 ? 5.327 0.981 -11.717 1.00 87.56 229 LEU A O 1
ATOM 1740 N N . LEU A 1 230 ? 5.496 3.218 -11.730 1.00 91.94 230 LEU A N 1
ATOM 1741 C CA . LEU A 1 230 ? 5.932 3.318 -13.117 1.00 91.94 230 LEU A CA 1
ATOM 1742 C C . LEU A 1 230 ? 7.237 4.100 -13.180 1.00 91.94 230 LEU A C 1
ATOM 1744 O O . LEU A 1 230 ? 7.276 5.285 -12.858 1.00 91.94 230 LEU A O 1
ATOM 1748 N N . CYS A 1 231 ? 8.283 3.445 -13.667 1.00 94.81 231 CYS A N 1
ATOM 1749 C CA . CYS A 1 231 ? 9.519 4.094 -14.062 1.00 94.81 231 CYS A CA 1
ATOM 1750 C C . CYS A 1 231 ? 9.668 4.059 -15.582 1.00 94.81 231 CYS A C 1
ATOM 1752 O O . CYS A 1 231 ? 9.124 3.202 -16.284 1.00 94.81 231 CYS A O 1
ATOM 1754 N N . THR A 1 232 ? 10.458 4.989 -16.102 1.00 94.75 232 THR A N 1
ATOM 1755 C CA . THR A 1 232 ? 10.911 4.960 -17.490 1.00 94.75 232 THR A CA 1
ATOM 1756 C C . THR A 1 232 ? 12.423 4.783 -17.501 1.00 94.75 232 THR A C 1
ATOM 1758 O O . THR A 1 232 ? 13.134 5.507 -16.804 1.00 94.75 232 THR A O 1
ATOM 1761 N N . ARG A 1 233 ? 12.914 3.815 -18.277 1.00 93.19 233 ARG A N 1
ATOM 1762 C CA . ARG A 1 233 ? 14.342 3.524 -18.442 1.00 93.19 233 ARG A CA 1
ATOM 1763 C C . ARG A 1 233 ? 15.099 4.805 -18.813 1.00 93.19 233 ARG A C 1
ATOM 1765 O O . ARG A 1 233 ? 14.641 5.562 -19.657 1.00 93.19 233 ARG A O 1
ATOM 1772 N N . GLY A 1 234 ? 16.232 5.077 -18.167 1.00 88.44 234 GLY A N 1
ATOM 1773 C CA . GLY A 1 234 ? 17.047 6.272 -18.437 1.00 88.44 234 GLY A CA 1
ATOM 1774 C C . GLY A 1 234 ? 16.551 7.599 -17.856 1.00 88.44 234 GLY A C 1
ATOM 1775 O O . GLY A 1 234 ? 17.270 8.590 -17.971 1.00 88.44 234 GLY A O 1
ATOM 1776 N N . PHE A 1 235 ? 15.392 7.632 -17.200 1.00 90.62 235 PHE A N 1
ATOM 1777 C CA . PHE A 1 235 ? 14.935 8.793 -16.435 1.00 90.62 235 PHE A CA 1
ATOM 1778 C C . PHE A 1 235 ? 15.220 8.584 -14.947 1.00 90.62 235 PHE A C 1
ATOM 1780 O O . PHE A 1 235 ? 15.159 7.443 -14.481 1.00 90.62 235 PHE A O 1
ATOM 1787 N N . PRO A 1 236 ? 15.478 9.660 -14.179 1.00 90.69 236 PRO A N 1
ATOM 1788 C CA . PRO A 1 236 ? 15.464 9.576 -12.726 1.00 90.69 236 PRO A CA 1
ATOM 1789 C C . PRO A 1 236 ? 14.126 9.003 -12.262 1.00 90.69 236 PRO A C 1
ATOM 1791 O O . PRO A 1 236 ? 13.077 9.577 -12.563 1.00 90.69 236 PRO A O 1
ATOM 1794 N N . CYS A 1 237 ? 14.155 7.885 -11.539 1.00 91.81 237 CYS A N 1
ATOM 1795 C CA . CYS A 1 237 ? 12.940 7.310 -10.982 1.00 91.81 237 CYS A CA 1
ATOM 1796 C C . CYS A 1 237 ? 12.907 7.440 -9.465 1.00 91.81 237 CYS A C 1
ATOM 1798 O O . CYS A 1 237 ? 13.667 6.784 -8.752 1.00 91.81 237 CYS A O 1
ATOM 1800 N N . LYS A 1 238 ? 11.991 8.289 -8.996 1.00 91.00 238 LYS A N 1
ATOM 1801 C CA . LYS A 1 238 ? 11.687 8.481 -7.583 1.00 91.00 238 LYS A CA 1
ATOM 1802 C C . LYS A 1 238 ? 10.333 7.867 -7.292 1.00 91.00 238 LYS A C 1
ATOM 1804 O O . LYS A 1 238 ? 9.343 8.229 -7.923 1.00 91.00 238 LYS A O 1
ATOM 1809 N N . LEU A 1 239 ? 10.322 6.938 -6.355 1.00 89.12 239 LEU A N 1
ATOM 1810 C CA . LEU A 1 239 ? 9.157 6.178 -5.955 1.00 89.12 239 LEU A CA 1
ATOM 1811 C C . LEU A 1 239 ? 8.723 6.642 -4.573 1.00 89.12 239 LEU A C 1
ATOM 1813 O O . LEU A 1 239 ? 9.551 6.702 -3.665 1.00 89.12 239 LEU A O 1
ATOM 1817 N N . ASP A 1 240 ? 7.443 6.964 -4.441 1.00 85.50 240 ASP A N 1
ATOM 1818 C CA . ASP A 1 240 ? 6.811 7.201 -3.150 1.00 85.50 240 ASP A CA 1
ATOM 1819 C C . ASP A 1 240 ? 6.365 5.852 -2.580 1.00 85.50 240 ASP A C 1
ATOM 1821 O O . ASP A 1 240 ? 5.511 5.174 -3.148 1.00 85.50 240 ASP A O 1
ATOM 1825 N N . LEU A 1 241 ? 7.015 5.448 -1.496 1.00 82.56 241 LEU A N 1
ATOM 1826 C CA . LEU A 1 241 ? 6.761 4.224 -0.746 1.00 82.56 241 LEU A CA 1
ATOM 1827 C C . LEU A 1 241 ? 6.107 4.541 0.606 1.00 82.56 241 LEU A C 1
ATOM 1829 O O . LEU A 1 241 ? 6.147 3.713 1.509 1.00 82.56 241 LEU A O 1
ATOM 1833 N N . SER A 1 242 ? 5.523 5.731 0.781 1.00 77.06 242 SER A N 1
ATOM 1834 C CA . SER A 1 242 ? 4.977 6.174 2.073 1.00 77.06 242 SER A CA 1
ATOM 1835 C C . SER A 1 242 ? 3.783 5.355 2.548 1.00 77.06 242 SER A C 1
ATOM 1837 O O . SER A 1 242 ? 3.513 5.335 3.743 1.00 77.06 242 SER A O 1
ATOM 1839 N N . LEU A 1 243 ? 3.063 4.678 1.650 1.00 69.50 243 LEU A N 1
ATOM 1840 C CA . LEU A 1 243 ? 2.004 3.755 2.066 1.00 69.50 243 LEU A CA 1
ATOM 1841 C C . LEU A 1 243 ?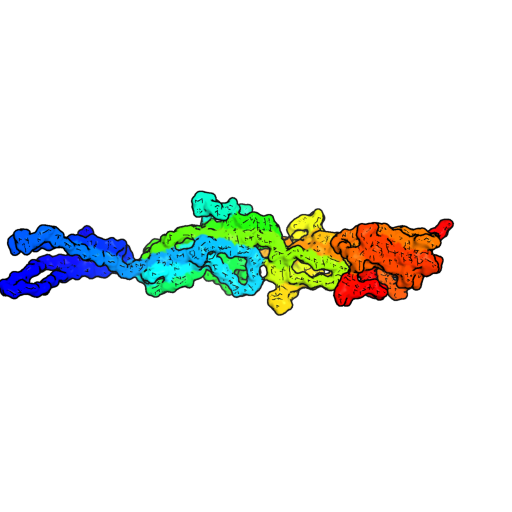 2.541 2.312 2.202 1.00 69.50 243 LEU A C 1
ATOM 1843 O O . LEU A 1 243 ? 1.817 1.438 2.670 1.00 69.50 243 LEU A O 1
ATOM 1847 N N . SER A 1 244 ? 3.793 2.045 1.808 1.00 72.62 244 SER A N 1
ATOM 1848 C CA . SER A 1 244 ? 4.435 0.731 1.889 1.00 72.62 244 SER A CA 1
ATOM 1849 C C . SER A 1 244 ? 5.059 0.537 3.273 1.00 72.62 244 SER A C 1
ATOM 1851 O O . SER A 1 244 ? 5.158 1.463 4.074 1.00 72.62 244 SER A O 1
ATOM 1853 N N . ASN A 1 245 ? 5.494 -0.686 3.575 1.00 69.44 245 ASN A N 1
ATOM 1854 C CA . ASN A 1 245 ? 6.176 -0.989 4.830 1.00 69.44 245 ASN A CA 1
ATOM 1855 C C . ASN A 1 245 ? 7.700 -0.823 4.730 1.00 69.44 245 ASN A C 1
ATOM 1857 O O . ASN A 1 245 ? 8.447 -1.293 5.594 1.00 69.44 245 ASN A O 1
ATOM 1861 N N . ALA A 1 246 ? 8.168 -0.138 3.685 1.00 75.12 246 ALA A N 1
ATOM 1862 C CA . ALA A 1 246 ? 9.571 0.115 3.465 1.00 75.12 246 ALA A CA 1
ATOM 1863 C C . ALA A 1 246 ? 10.106 0.998 4.593 1.00 75.12 246 ALA A C 1
ATOM 1865 O O . ALA A 1 246 ? 9.686 2.138 4.780 1.00 75.12 246 ALA A O 1
ATOM 1866 N N . VAL A 1 247 ? 11.072 0.481 5.346 1.00 75.94 247 VAL A N 1
ATOM 1867 C CA . VAL A 1 247 ? 11.664 1.232 6.453 1.00 75.94 247 VAL A CA 1
ATOM 1868 C C . VAL A 1 247 ? 12.847 2.069 5.954 1.00 75.94 247 VAL A C 1
ATOM 1870 O O . VAL A 1 247 ? 13.764 1.522 5.326 1.00 75.94 247 VAL A O 1
ATOM 1873 N N . PRO A 1 248 ? 12.881 3.385 6.240 1.00 79.12 248 PRO A N 1
ATOM 1874 C CA . PRO A 1 248 ? 14.004 4.238 5.874 1.00 79.12 248 PRO A CA 1
ATOM 1875 C C . PRO A 1 248 ? 15.353 3.705 6.375 1.00 79.12 248 PRO A C 1
ATOM 1877 O O . PRO A 1 248 ? 15.474 3.168 7.475 1.00 79.12 248 PRO A O 1
ATOM 1880 N N . GLY A 1 249 ? 16.394 3.860 5.558 1.00 77.75 249 GLY A N 1
ATOM 1881 C CA . GLY A 1 249 ? 17.747 3.379 5.843 1.00 77.75 249 GLY A CA 1
ATOM 1882 C C . GLY A 1 249 ? 17.964 1.888 5.572 1.00 77.75 249 GLY A C 1
ATOM 1883 O O . GLY A 1 249 ? 19.104 1.422 5.650 1.00 77.75 249 GLY A O 1
ATOM 1884 N N . LYS A 1 250 ? 16.917 1.131 5.220 1.00 81.75 250 LYS A N 1
ATOM 1885 C CA . LYS A 1 250 ? 17.060 -0.261 4.786 1.00 81.75 250 LYS A CA 1
ATOM 1886 C C . LYS A 1 250 ? 17.472 -0.339 3.319 1.00 81.75 250 LYS A C 1
ATOM 1888 O O . LYS A 1 250 ? 17.183 0.542 2.505 1.00 81.75 250 LYS A O 1
ATOM 1893 N N . GLN A 1 251 ? 18.193 -1.411 3.007 1.00 84.12 251 GLN A N 1
ATOM 1894 C CA . GLN A 1 251 ? 18.537 -1.741 1.634 1.00 84.12 251 GLN A CA 1
ATOM 1895 C C . GLN A 1 251 ? 17.335 -2.401 0.955 1.00 84.12 251 GLN A C 1
ATOM 1897 O O . GLN A 1 251 ? 16.598 -3.171 1.573 1.00 84.12 251 GLN A O 1
ATOM 1902 N N . ALA A 1 252 ? 17.158 -2.105 -0.322 1.00 88.50 252 ALA A N 1
ATOM 1903 C CA . ALA A 1 252 ? 16.112 -2.671 -1.153 1.00 88.50 252 ALA A CA 1
ATOM 1904 C C . ALA A 1 252 ? 16.684 -3.052 -2.517 1.00 88.50 252 ALA A C 1
ATOM 1906 O O . ALA A 1 252 ? 17.785 -2.625 -2.882 1.00 88.50 252 ALA A O 1
ATOM 1907 N N . PHE A 1 253 ? 15.954 -3.879 -3.251 1.00 91.44 253 PHE A N 1
ATOM 1908 C CA . PHE A 1 253 ? 16.292 -4.279 -4.606 1.00 91.44 253 PHE A CA 1
ATOM 1909 C C . PHE A 1 253 ? 15.032 -4.492 -5.444 1.00 91.44 253 PHE A C 1
ATOM 1911 O O . PHE A 1 253 ? 13.936 -4.633 -4.908 1.00 91.44 253 PHE A O 1
ATOM 1918 N N . ILE A 1 254 ? 15.181 -4.506 -6.765 1.00 92.25 254 ILE A N 1
ATOM 1919 C CA . ILE A 1 254 ? 14.126 -4.961 -7.679 1.00 92.25 254 ILE A CA 1
ATOM 1920 C C . ILE A 1 254 ? 14.534 -6.284 -8.324 1.00 92.25 254 ILE A C 1
ATOM 1922 O O . ILE A 1 254 ? 15.712 -6.479 -8.612 1.00 92.25 254 ILE A O 1
ATOM 1926 N N . GLN A 1 255 ? 13.574 -7.175 -8.559 1.00 91.44 255 GLN A N 1
ATOM 1927 C CA . GLN A 1 255 ? 13.771 -8.454 -9.255 1.00 91.44 255 GLN A CA 1
ATOM 1928 C C . GLN A 1 255 ? 12.667 -8.662 -10.295 1.00 91.44 255 GLN A C 1
ATOM 1930 O O . GLN A 1 255 ? 11.569 -8.135 -10.130 1.00 91.44 255 GLN A O 1
ATOM 1935 N N . LEU A 1 256 ? 12.931 -9.409 -11.368 1.00 90.94 256 LEU A N 1
ATOM 1936 C CA . LEU A 1 256 ? 11.941 -9.601 -12.428 1.00 90.94 256 LEU A CA 1
ATOM 1937 C C . LEU A 1 256 ? 10.784 -10.484 -11.933 1.00 90.94 256 LEU A C 1
ATOM 1939 O O . LEU A 1 256 ? 11.000 -11.629 -11.529 1.00 90.94 256 LEU A O 1
ATOM 1943 N N . LEU A 1 257 ? 9.557 -9.961 -12.009 1.00 89.00 257 LEU A N 1
ATOM 1944 C CA . LEU A 1 257 ? 8.360 -10.637 -11.504 1.00 89.00 257 LEU A CA 1
ATOM 1945 C C . LEU A 1 257 ? 8.110 -11.965 -12.236 1.00 89.00 257 LEU A C 1
ATOM 1947 O O . LEU A 1 257 ? 7.717 -12.949 -11.627 1.00 89.00 257 LEU A O 1
ATOM 1951 N N . GLU A 1 258 ? 8.396 -12.029 -13.538 1.00 90.00 258 GLU A N 1
ATOM 1952 C CA . GLU A 1 258 ? 8.214 -13.246 -14.343 1.00 90.00 258 GLU A CA 1
ATOM 1953 C C . GLU A 1 258 ? 9.092 -14.422 -13.874 1.00 90.00 258 GLU A C 1
ATOM 1955 O O . GLU A 1 258 ? 8.687 -15.577 -13.982 1.00 90.00 258 GLU A O 1
ATOM 1960 N N . GLN A 1 259 ? 10.285 -14.144 -13.335 1.00 88.75 259 GLN A N 1
ATOM 1961 C CA . GLN A 1 259 ? 11.245 -15.179 -12.932 1.00 88.75 259 GLN A CA 1
ATOM 1962 C C . GLN A 1 259 ? 11.016 -15.688 -11.509 1.00 88.75 259 GLN A C 1
ATOM 1964 O O . GLN A 1 259 ? 11.243 -16.866 -11.235 1.00 88.75 259 GLN A O 1
ATOM 1969 N N . HIS A 1 260 ? 10.580 -14.808 -10.608 1.00 86.00 260 HIS A N 1
ATOM 1970 C CA . HIS A 1 260 ? 10.516 -15.098 -9.174 1.00 86.00 260 HIS A CA 1
ATOM 1971 C C . HIS A 1 260 ? 9.101 -15.016 -8.589 1.00 86.00 260 HIS A C 1
ATOM 1973 O O . HIS A 1 260 ? 8.892 -15.382 -7.433 1.00 86.00 260 HIS A O 1
ATOM 1979 N N . GLY A 1 261 ? 8.124 -14.557 -9.373 1.00 86.38 261 GLY A N 1
ATOM 1980 C CA . GLY A 1 261 ? 6.806 -14.197 -8.868 1.00 86.38 261 GLY A CA 1
ATOM 1981 C C . GLY A 1 261 ? 6.898 -13.166 -7.743 1.00 86.38 261 GLY A C 1
ATOM 1982 O O . GLY A 1 261 ? 7.836 -12.366 -7.664 1.00 86.38 261 GLY A O 1
ATOM 1983 N N . ASP A 1 262 ? 5.938 -13.243 -6.831 1.00 78.44 262 ASP A N 1
ATOM 1984 C CA . ASP A 1 262 ? 5.824 -12.348 -5.675 1.00 78.44 262 ASP A CA 1
ATOM 1985 C C . ASP A 1 262 ? 6.809 -12.700 -4.537 1.00 78.44 262 ASP A C 1
ATOM 1987 O O . ASP A 1 262 ? 6.887 -12.032 -3.509 1.00 78.44 262 ASP A O 1
ATOM 1991 N N . GLN A 1 263 ? 7.612 -13.759 -4.695 1.00 84.50 263 GLN A N 1
ATOM 1992 C CA . GLN A 1 263 ? 8.566 -14.177 -3.670 1.00 84.50 263 GLN A CA 1
ATOM 1993 C C . GLN A 1 263 ? 9.907 -13.468 -3.843 1.00 84.50 263 GLN A C 1
ATOM 1995 O O . GLN A 1 263 ? 10.685 -13.776 -4.748 1.00 84.50 263 GLN A O 1
ATOM 2000 N N . CYS A 1 264 ? 10.216 -12.542 -2.936 1.00 86.75 264 CYS A N 1
ATOM 2001 C CA . CYS A 1 264 ? 11.523 -11.896 -2.893 1.00 86.75 264 CYS A CA 1
ATOM 2002 C C . CYS A 1 264 ? 12.645 -12.898 -2.588 1.00 86.75 264 CYS A C 1
ATOM 2004 O O . CYS A 1 264 ? 12.559 -13.681 -1.638 1.00 86.75 264 CYS A O 1
ATOM 2006 N N . LEU A 1 265 ? 13.727 -12.839 -3.369 1.00 87.88 265 LEU A N 1
ATOM 2007 C CA . LEU A 1 265 ? 14.978 -13.533 -3.060 1.00 87.88 265 LEU A CA 1
ATOM 2008 C C . LEU A 1 265 ? 15.505 -13.085 -1.697 1.00 87.88 265 LEU A C 1
ATOM 2010 O O . LEU A 1 265 ? 15.437 -11.905 -1.387 1.00 87.88 265 LEU A O 1
ATOM 2014 N N . SER A 1 266 ? 16.123 -13.976 -0.916 1.00 87.06 266 SER A N 1
ATOM 2015 C CA . SER A 1 266 ? 16.762 -13.552 0.339 1.00 87.06 266 SER A CA 1
ATOM 2016 C C . SER A 1 266 ? 17.831 -12.486 0.079 1.00 87.06 266 SER A C 1
ATOM 2018 O O . SER A 1 266 ? 18.541 -12.545 -0.927 1.00 87.06 266 SER A O 1
ATOM 2020 N N . CYS A 1 267 ? 18.028 -11.552 1.013 1.00 84.31 267 CYS A N 1
ATOM 2021 C CA . CYS A 1 267 ? 19.006 -10.470 0.836 1.00 84.31 267 CYS A CA 1
ATOM 2022 C C . CYS A 1 267 ? 20.405 -10.992 0.530 1.00 84.31 267 CYS A C 1
ATOM 2024 O O . CYS A 1 267 ? 21.124 -10.446 -0.298 1.00 84.31 267 CYS A O 1
ATOM 2026 N N . ARG A 1 268 ? 20.798 -12.092 1.182 1.00 83.00 268 ARG A N 1
ATOM 2027 C CA . ARG A 1 268 ? 22.096 -12.715 0.926 1.00 83.00 268 ARG A CA 1
ATOM 2028 C C . ARG A 1 268 ? 22.223 -13.150 -0.532 1.00 83.00 268 ARG A C 1
ATOM 2030 O O . ARG A 1 268 ? 23.292 -12.968 -1.100 1.00 83.00 268 ARG A O 1
ATOM 2037 N N . HIS A 1 269 ? 21.172 -13.718 -1.123 1.00 82.62 269 HIS A N 1
ATOM 2038 C CA . HIS A 1 269 ? 21.174 -14.073 -2.539 1.00 82.62 269 HIS A CA 1
ATOM 2039 C C . HIS A 1 269 ? 21.125 -12.824 -3.421 1.00 82.62 269 HIS A C 1
ATOM 2041 O O . HIS A 1 269 ? 21.966 -12.710 -4.305 1.00 82.62 269 HIS A O 1
ATOM 2047 N N . ALA A 1 270 ? 20.253 -11.858 -3.123 1.00 81.75 270 ALA A N 1
ATOM 2048 C CA . ALA A 1 270 ? 20.155 -10.608 -3.876 1.00 81.75 270 ALA A CA 1
ATOM 2049 C C . ALA A 1 270 ? 21.493 -9.838 -3.943 1.00 81.75 270 ALA A C 1
ATOM 2051 O O . ALA A 1 270 ? 21.799 -9.226 -4.957 1.00 81.75 270 ALA A O 1
ATOM 2052 N N . TYR A 1 271 ? 22.327 -9.903 -2.898 1.00 74.56 271 TYR A N 1
ATOM 2053 C CA . TYR A 1 271 ? 23.648 -9.256 -2.892 1.00 74.56 271 TYR A CA 1
ATOM 2054 C C . TYR A 1 271 ? 24.798 -10.147 -3.375 1.00 74.56 271 TYR A C 1
ATOM 2056 O O . TYR A 1 271 ? 25.833 -9.632 -3.792 1.00 74.56 271 TYR A O 1
ATOM 2064 N N . ALA A 1 272 ? 24.665 -11.473 -3.292 1.00 72.38 272 ALA A N 1
ATOM 2065 C CA . ALA A 1 272 ? 25.697 -12.394 -3.770 1.00 72.38 272 ALA A CA 1
ATOM 2066 C C . ALA A 1 272 ? 25.628 -12.612 -5.287 1.00 72.38 272 ALA A C 1
ATOM 2068 O O . ALA A 1 272 ? 26.653 -12.895 -5.911 1.00 72.38 272 ALA A O 1
ATOM 2069 N N . TYR A 1 273 ? 24.438 -12.490 -5.874 1.00 67.69 273 TYR A N 1
ATOM 2070 C CA . TYR A 1 273 ? 24.232 -12.613 -7.306 1.00 67.69 273 TYR A CA 1
ATOM 2071 C C . TYR A 1 273 ? 24.426 -11.256 -7.977 1.00 67.69 273 TYR A C 1
ATOM 2073 O O . TYR A 1 273 ? 23.597 -10.361 -7.873 1.00 67.69 273 TYR A O 1
ATOM 2081 N N . ASN A 1 274 ? 25.521 -11.124 -8.724 1.00 59.59 274 ASN A N 1
ATOM 2082 C CA . ASN A 1 274 ? 25.714 -10.027 -9.672 1.00 59.59 274 ASN A CA 1
ATOM 2083 C C . ASN A 1 274 ? 24.908 -10.301 -10.956 1.00 59.59 274 ASN A C 1
ATOM 2085 O O . ASN A 1 274 ? 25.458 -10.334 -12.058 1.00 59.59 274 ASN A O 1
ATOM 2089 N N . GLU A 1 275 ? 23.624 -10.632 -10.805 1.00 63.28 275 GLU A N 1
ATOM 2090 C CA . GLU A 1 275 ? 22.728 -10.784 -11.944 1.00 63.28 275 GLU A CA 1
ATOM 2091 C C . GLU A 1 275 ? 22.386 -9.404 -12.492 1.00 63.28 275 GLU A C 1
ATOM 2093 O O . GLU A 1 275 ? 22.152 -8.453 -11.749 1.00 63.28 275 GLU A O 1
ATOM 2098 N N . SER A 1 276 ? 22.342 -9.301 -13.817 1.00 57.22 276 SER A N 1
ATOM 2099 C CA . SER A 1 276 ? 22.185 -8.049 -14.566 1.00 57.22 276 SER A CA 1
ATOM 2100 C C . SER A 1 276 ? 20.890 -7.279 -14.263 1.00 57.22 276 SER A C 1
ATOM 2102 O O . SER A 1 276 ? 20.728 -6.162 -14.740 1.00 57.22 276 SER A O 1
ATOM 2104 N N . ASN A 1 277 ? 19.982 -7.862 -13.475 1.00 62.66 277 ASN A N 1
ATOM 2105 C CA . ASN A 1 277 ? 18.636 -7.360 -13.213 1.00 62.66 277 ASN A CA 1
ATOM 2106 C C . ASN A 1 277 ? 18.374 -7.008 -11.741 1.00 62.66 277 ASN A C 1
ATOM 2108 O O . ASN A 1 277 ? 17.249 -6.640 -11.412 1.00 62.66 277 ASN A O 1
ATOM 2112 N N . LEU A 1 278 ? 19.381 -7.104 -10.867 1.00 75.62 278 LEU A N 1
ATOM 2113 C CA . LEU A 1 278 ? 19.271 -6.697 -9.467 1.00 75.62 278 LEU A CA 1
ATOM 2114 C C . LEU A 1 278 ? 19.824 -5.279 -9.304 1.00 75.62 278 LEU A C 1
ATOM 2116 O O . LEU A 1 278 ? 21.034 -5.059 -9.295 1.00 75.62 278 LEU A O 1
ATOM 2120 N N . LEU A 1 279 ? 18.929 -4.300 -9.166 1.00 80.31 279 LEU A N 1
ATOM 2121 C CA . LEU A 1 279 ? 19.306 -2.929 -8.818 1.00 80.31 279 LEU A CA 1
ATOM 2122 C C . LEU A 1 279 ? 19.070 -2.703 -7.330 1.00 80.31 279 LEU A C 1
ATOM 2124 O O . LEU A 1 279 ? 17.927 -2.719 -6.883 1.00 80.31 279 LEU A O 1
ATOM 2128 N N . THR A 1 280 ? 20.143 -2.457 -6.581 1.00 79.12 280 THR A N 1
ATOM 2129 C CA . THR A 1 280 ? 20.081 -2.175 -5.143 1.00 79.12 280 THR A CA 1
ATOM 2130 C C . THR A 1 280 ? 20.005 -0.677 -4.876 1.00 79.12 280 THR A C 1
ATOM 2132 O O . THR A 1 280 ? 20.756 0.089 -5.480 1.00 79.12 280 THR A O 1
ATOM 2135 N N . PHE A 1 281 ? 19.173 -0.258 -3.929 1.00 81.62 281 PHE A N 1
ATOM 2136 C CA . PHE A 1 281 ? 19.014 1.148 -3.553 1.00 81.62 281 PHE A CA 1
ATOM 2137 C C . PHE A 1 281 ? 18.738 1.298 -2.052 1.00 81.62 281 PHE A C 1
ATOM 2139 O O . PHE A 1 281 ? 18.511 0.317 -1.339 1.00 81.62 281 PHE A O 1
ATOM 2146 N N . GLN A 1 282 ? 18.802 2.538 -1.566 1.00 81.94 282 GLN A N 1
ATOM 2147 C CA . GLN A 1 282 ? 18.437 2.884 -0.195 1.00 81.94 282 GLN A CA 1
ATOM 2148 C C . GLN A 1 282 ? 17.086 3.587 -0.175 1.00 81.94 282 GLN A C 1
ATOM 2150 O O . GLN A 1 282 ? 16.822 4.473 -0.989 1.00 81.94 282 GLN A O 1
ATOM 2155 N N . VAL A 1 283 ? 16.254 3.202 0.787 1.00 82.88 283 VAL A N 1
ATOM 2156 C CA . VAL A 1 283 ? 15.019 3.917 1.103 1.00 82.88 283 VAL A CA 1
ATOM 2157 C C . VAL A 1 283 ? 15.372 5.101 1.999 1.00 82.88 283 VAL A C 1
ATOM 2159 O O . VAL A 1 283 ? 16.097 4.954 2.983 1.00 82.88 283 VAL A O 1
ATOM 2162 N N . THR A 1 284 ? 14.884 6.288 1.662 1.00 86.31 284 THR A N 1
ATOM 2163 C CA . THR A 1 284 ? 15.170 7.539 2.378 1.00 86.31 284 THR A CA 1
ATOM 2164 C C . THR A 1 284 ? 13.889 8.161 2.904 1.00 86.31 284 THR A C 1
ATOM 2166 O O . THR A 1 284 ? 12.827 7.968 2.327 1.00 86.31 284 THR A O 1
ATOM 2169 N N . HIS A 1 285 ? 13.988 8.914 3.996 1.00 83.50 285 HIS A N 1
ATOM 2170 C CA . HIS A 1 285 ? 12.870 9.677 4.541 1.00 83.50 285 HIS A CA 1
ATOM 2171 C C . HIS A 1 285 ? 13.073 11.160 4.229 1.00 83.50 285 HIS A C 1
ATOM 2173 O O . HIS A 1 285 ? 14.095 11.736 4.613 1.00 83.50 285 HIS A O 1
ATOM 2179 N N . VAL A 1 286 ? 12.133 11.775 3.515 1.00 82.94 286 VAL A N 1
ATOM 2180 C CA . VAL A 1 286 ? 12.198 13.185 3.111 1.00 82.94 286 VAL A CA 1
ATOM 2181 C C . VAL A 1 286 ? 10.854 13.834 3.410 1.00 82.94 286 VAL A C 1
ATOM 2183 O O . VAL A 1 286 ? 9.871 13.495 2.768 1.00 82.94 286 VAL A O 1
ATOM 2186 N N . ASN A 1 287 ? 10.803 14.792 4.342 1.00 83.44 287 ASN A N 1
ATOM 2187 C CA . ASN A 1 287 ? 9.574 15.522 4.697 1.00 83.44 287 ASN A CA 1
ATOM 2188 C C . ASN A 1 287 ? 8.366 14.592 4.926 1.00 83.44 287 ASN A C 1
ATOM 2190 O O . ASN A 1 287 ? 7.353 14.748 4.249 1.00 83.44 287 ASN A O 1
ATOM 2194 N N . ASP A 1 288 ? 8.509 13.600 5.807 1.00 76.75 288 ASP A N 1
ATOM 2195 C CA . ASP A 1 288 ? 7.418 12.677 6.169 1.00 76.75 288 ASP A CA 1
ATOM 2196 C C . ASP A 1 288 ? 6.958 11.749 5.030 1.00 76.75 288 ASP A C 1
ATOM 2198 O O . ASP A 1 288 ? 5.929 11.084 5.110 1.00 76.75 288 ASP A O 1
ATOM 2202 N N . THR A 1 289 ? 7.758 11.673 3.960 1.00 76.62 289 THR A N 1
ATOM 2203 C CA . THR A 1 289 ? 7.568 10.715 2.870 1.00 76.62 289 THR A CA 1
ATOM 2204 C C . THR A 1 289 ? 8.717 9.720 2.810 1.00 76.62 289 THR A C 1
ATOM 2206 O O . THR A 1 289 ? 9.901 10.084 2.849 1.00 76.62 289 THR A O 1
ATOM 2209 N N . THR A 1 290 ? 8.363 8.445 2.699 1.00 81.81 290 THR A N 1
ATOM 2210 C CA . THR A 1 290 ? 9.305 7.352 2.470 1.00 81.81 290 THR A CA 1
ATOM 2211 C C . THR A 1 290 ? 9.538 7.252 0.971 1.00 81.81 290 THR A C 1
ATOM 2213 O O . THR A 1 290 ? 8.651 6.871 0.219 1.00 81.81 290 THR A O 1
ATOM 2216 N N . MET A 1 291 ? 10.740 7.596 0.521 1.00 86.38 291 MET A N 1
ATOM 2217 C CA . MET A 1 291 ? 11.091 7.689 -0.893 1.00 86.38 291 MET A CA 1
ATOM 2218 C C . MET A 1 291 ? 12.195 6.700 -1.258 1.00 86.38 291 MET A C 1
ATOM 2220 O O . MET A 1 291 ? 13.216 6.606 -0.572 1.00 86.38 291 MET A O 1
ATOM 2224 N N . ALA A 1 292 ? 12.046 6.033 -2.398 1.00 88.44 292 ALA A N 1
ATOM 2225 C CA . ALA A 1 292 ? 13.120 5.290 -3.046 1.00 88.44 292 ALA A CA 1
ATOM 2226 C C . ALA A 1 292 ? 13.584 6.026 -4.307 1.00 88.44 292 ALA A C 1
ATOM 2228 O O . ALA A 1 292 ? 12.802 6.250 -5.229 1.00 88.44 292 ALA A O 1
ATOM 2229 N N . ASP A 1 293 ? 14.863 6.401 -4.355 1.00 89.31 293 ASP A N 1
ATOM 2230 C CA . ASP A 1 293 ? 15.480 6.991 -5.544 1.00 89.31 293 ASP A CA 1
ATOM 2231 C C . ASP A 1 293 ? 16.328 5.929 -6.249 1.00 89.31 293 ASP A C 1
ATOM 2233 O O . ASP A 1 293 ? 17.424 5.580 -5.808 1.00 89.31 293 ASP A O 1
ATOM 2237 N N . LEU A 1 294 ? 15.799 5.395 -7.349 1.00 88.38 294 LEU A N 1
ATOM 2238 C CA . LEU A 1 294 ? 16.507 4.447 -8.211 1.00 88.38 294 LEU A CA 1
ATOM 2239 C C . LEU A 1 294 ? 17.525 5.162 -9.117 1.00 88.38 294 LEU A C 1
ATOM 2241 O O . LEU A 1 294 ? 18.311 4.510 -9.812 1.00 88.38 294 LEU A O 1
ATOM 2245 N N . GLY A 1 295 ? 17.514 6.501 -9.124 1.00 85.25 295 GLY A N 1
ATOM 2246 C CA . GLY A 1 295 ? 18.389 7.350 -9.915 1.00 85.25 295 GLY A CA 1
ATOM 2247 C C . GLY A 1 295 ? 18.413 6.940 -11.383 1.00 85.25 295 GLY A C 1
ATOM 2248 O O . GLY A 1 295 ? 17.386 6.625 -11.982 1.00 85.25 295 GLY A O 1
ATOM 2249 N N . TYR A 1 296 ? 19.621 6.903 -11.945 1.00 83.00 296 TYR A N 1
ATOM 2250 C CA . TYR A 1 296 ? 19.889 6.365 -13.281 1.00 83.00 296 TYR A CA 1
ATOM 2251 C C . TYR A 1 296 ? 20.240 4.871 -13.263 1.00 83.00 296 TYR A C 1
ATOM 2253 O O . TYR A 1 296 ? 20.646 4.331 -14.288 1.00 83.00 296 TYR A O 1
ATOM 2261 N N . GLY A 1 297 ? 20.085 4.177 -12.129 1.00 83.44 297 GLY A N 1
ATOM 2262 C CA . GLY A 1 297 ? 20.355 2.739 -12.037 1.00 83.44 297 GLY A CA 1
ATOM 2263 C C . GLY A 1 297 ? 19.500 1.918 -13.006 1.00 83.44 297 GLY A C 1
ATOM 2264 O O . GLY A 1 297 ? 19.953 0.908 -13.536 1.00 83.44 297 GLY A O 1
ATOM 2265 N N . LEU A 1 298 ? 18.301 2.412 -13.327 1.00 88.75 298 LEU A N 1
ATOM 2266 C CA . LEU A 1 298 ? 17.399 1.800 -14.303 1.00 88.75 298 LEU A CA 1
ATOM 2267 C C . LEU A 1 298 ? 17.882 1.886 -15.750 1.00 88.75 298 LEU A C 1
ATOM 2269 O O . LEU A 1 298 ? 17.289 1.257 -16.613 1.00 88.75 298 LEU A O 1
ATOM 2273 N N . LEU A 1 299 ? 18.936 2.643 -16.051 1.00 88.94 299 LEU A N 1
ATOM 2274 C CA . LEU A 1 299 ? 19.473 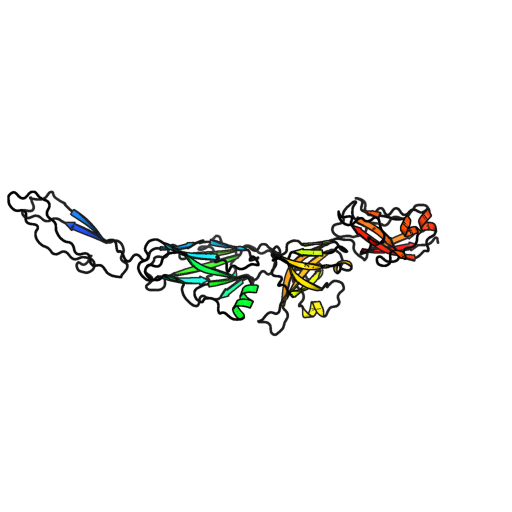2.774 -17.405 1.00 88.94 299 LEU A CA 1
ATOM 2275 C C . LEU A 1 299 ? 19.792 1.415 -18.055 1.00 88.94 299 LEU A C 1
ATOM 2277 O O . LEU A 1 299 ? 19.562 1.217 -19.250 1.00 88.94 299 LEU A O 1
ATOM 2281 N N . PHE A 1 300 ? 20.282 0.472 -17.253 1.00 87.19 300 PHE A N 1
ATOM 2282 C CA . PHE A 1 300 ? 20.694 -0.858 -17.700 1.00 87.19 300 PHE A CA 1
ATOM 2283 C C . PHE A 1 300 ? 19.690 -1.958 -17.350 1.00 87.19 300 PHE A C 1
ATOM 2285 O O . PHE A 1 300 ? 19.899 -3.100 -17.739 1.00 87.19 300 PHE A O 1
ATOM 2292 N N . VAL A 1 301 ? 18.604 -1.615 -16.656 1.00 90.94 301 VAL A N 1
ATOM 2293 C CA . VAL A 1 301 ? 17.537 -2.559 -16.321 1.00 90.94 301 VAL A CA 1
ATOM 2294 C C . VAL A 1 301 ? 16.639 -2.721 -17.542 1.00 90.94 301 VAL A C 1
ATOM 2296 O O . VAL A 1 301 ? 16.220 -1.734 -18.154 1.00 90.94 301 VAL A O 1
ATOM 2299 N N . GLU A 1 302 ? 16.372 -3.967 -17.922 1.00 94.06 302 GLU A N 1
ATOM 2300 C CA . GLU A 1 302 ? 15.460 -4.256 -19.024 1.00 94.06 302 GLU A CA 1
ATOM 2301 C C . GLU A 1 302 ? 14.024 -3.810 -18.698 1.00 94.06 302 GLU A C 1
ATOM 2303 O O . GLU A 1 302 ? 13.624 -3.727 -17.538 1.00 94.06 302 GLU A O 1
ATOM 2308 N N . PRO A 1 303 ? 13.219 -3.451 -19.703 1.00 94.75 303 PRO A N 1
ATOM 2309 C CA . PRO A 1 303 ? 11.833 -3.094 -19.460 1.00 94.75 303 PRO A CA 1
ATOM 2310 C C . PRO A 1 303 ? 11.012 -4.337 -19.075 1.00 94.75 303 PRO A C 1
ATOM 2312 O O . PRO A 1 303 ? 11.218 -5.433 -19.598 1.00 94.75 303 PRO A O 1
ATOM 2315 N N . GLY A 1 304 ? 10.056 -4.177 -18.161 1.00 94.31 304 GLY A N 1
ATOM 2316 C CA . GLY A 1 304 ? 9.291 -5.298 -17.613 1.00 94.31 304 GLY A CA 1
ATOM 2317 C C . GLY A 1 304 ? 8.534 -4.954 -16.336 1.00 94.31 304 GLY A C 1
ATOM 2318 O O . GLY A 1 304 ? 8.449 -3.790 -15.942 1.00 94.31 304 GLY A O 1
ATOM 2319 N N . ILE A 1 305 ? 7.976 -5.979 -15.691 1.00 92.56 305 ILE A N 1
ATOM 2320 C CA . ILE A 1 305 ? 7.347 -5.867 -14.371 1.00 92.56 305 ILE A CA 1
ATOM 2321 C C . ILE A 1 305 ? 8.284 -6.497 -13.344 1.00 92.56 305 ILE A C 1
ATOM 2323 O O . ILE A 1 305 ? 8.757 -7.618 -13.527 1.00 92.56 305 ILE A O 1
ATOM 2327 N N . TYR A 1 306 ? 8.543 -5.762 -12.274 1.00 92.56 306 TYR A N 1
ATOM 2328 C CA . TYR A 1 306 ? 9.493 -6.092 -11.229 1.00 92.56 306 TYR A CA 1
ATOM 2329 C C . TYR A 1 306 ? 8.810 -6.113 -9.866 1.00 92.56 306 TYR A C 1
ATOM 2331 O O . TYR A 1 306 ? 7.950 -5.278 -9.588 1.00 92.56 306 TYR A O 1
ATOM 2339 N N . SER A 1 307 ? 9.247 -7.012 -8.994 1.00 90.00 307 SER A N 1
ATOM 2340 C CA . SER A 1 307 ? 8.940 -6.962 -7.566 1.00 90.00 307 SER A CA 1
ATOM 2341 C C . SER A 1 307 ? 9.948 -6.037 -6.894 1.00 90.00 307 SER A C 1
ATOM 2343 O O . SER A 1 307 ? 11.156 -6.236 -7.036 1.00 90.00 307 SER A O 1
ATOM 2345 N N . LEU A 1 308 ? 9.466 -5.017 -6.185 1.00 90.06 308 LEU A N 1
ATOM 2346 C CA . LEU A 1 308 ? 10.284 -4.174 -5.319 1.00 90.06 308 LEU A CA 1
ATOM 2347 C C . LEU A 1 308 ? 10.361 -4.844 -3.952 1.00 90.06 308 LEU A C 1
ATOM 2349 O O . LEU A 1 308 ? 9.336 -5.030 -3.306 1.00 90.06 308 LEU A O 1
ATOM 2353 N N . CYS A 1 309 ? 11.566 -5.205 -3.529 1.00 89.12 309 CYS A N 1
ATOM 2354 C CA . CYS A 1 309 ? 11.822 -5.995 -2.337 1.00 89.12 309 CYS A CA 1
ATOM 2355 C C . CYS A 1 309 ? 12.689 -5.223 -1.342 1.00 89.12 309 CYS A C 1
ATOM 2357 O O . CYS A 1 309 ? 13.690 -4.618 -1.727 1.00 89.12 309 CYS A O 1
ATOM 2359 N N . THR A 1 310 ? 12.352 -5.277 -0.057 1.00 87.00 310 THR A N 1
ATOM 2360 C CA . THR A 1 310 ? 13.164 -4.712 1.029 1.00 87.00 310 THR A CA 1
ATOM 2361 C C . THR A 1 310 ? 13.824 -5.806 1.849 1.00 87.00 310 THR A C 1
ATOM 2363 O O . THR A 1 310 ? 13.322 -6.925 1.989 1.00 87.00 310 THR A O 1
ATOM 2366 N N . CYS A 1 311 ? 14.989 -5.462 2.389 1.00 85.00 311 CYS A N 1
ATOM 2367 C CA . CYS A 1 311 ? 15.733 -6.300 3.306 1.00 85.00 311 CYS A CA 1
ATOM 2368 C C . CYS A 1 311 ? 15.407 -5.960 4.752 1.00 85.00 311 CYS A C 1
ATOM 2370 O O . CYS A 1 311 ? 15.579 -4.817 5.187 1.00 85.00 311 CYS A O 1
ATOM 2372 N N . TRP A 1 312 ? 15.013 -6.981 5.508 1.00 75.56 312 TRP A N 1
ATOM 2373 C CA . TRP A 1 312 ? 14.708 -6.863 6.923 1.00 75.56 312 TRP A CA 1
ATOM 2374 C C . TRP A 1 312 ? 15.602 -7.781 7.759 1.00 75.56 312 TRP A C 1
ATOM 2376 O O . TRP A 1 312 ? 15.903 -8.916 7.386 1.00 75.56 312 TRP A O 1
ATOM 2386 N N . GLU A 1 313 ? 16.034 -7.275 8.911 1.00 68.25 313 GLU A N 1
ATOM 2387 C CA . GLU A 1 313 ? 16.630 -8.110 9.950 1.00 68.25 313 GLU A CA 1
ATOM 2388 C C . GLU A 1 313 ? 15.471 -8.673 10.759 1.00 68.25 313 GLU A C 1
ATOM 2390 O O . GLU A 1 313 ? 14.930 -7.981 11.617 1.00 68.25 313 GLU A O 1
ATOM 2395 N N . ASP A 1 314 ? 15.033 -9.893 10.443 1.00 61.06 314 ASP A N 1
ATOM 2396 C CA . ASP A 1 314 ? 14.028 -10.555 11.267 1.00 61.06 314 ASP A CA 1
ATOM 2397 C C . ASP A 1 314 ? 14.652 -10.831 12.645 1.00 61.06 314 ASP A C 1
ATOM 2399 O O . ASP A 1 314 ? 15.587 -11.641 12.717 1.00 61.06 314 ASP A O 1
ATOM 2403 N N . PRO A 1 315 ? 14.165 -10.179 13.724 1.00 53.19 315 PRO A N 1
ATOM 2404 C CA . PRO A 1 315 ? 14.726 -10.329 15.063 1.00 53.19 315 PRO A CA 1
ATOM 2405 C C . PRO A 1 315 ? 14.585 -11.758 15.608 1.00 53.19 315 PRO A C 1
ATOM 2407 O O . PRO A 1 315 ? 15.265 -12.112 16.571 1.00 53.19 315 PRO A O 1
ATOM 2410 N N . PHE A 1 316 ? 13.730 -12.585 15.000 1.00 51.41 316 PHE A N 1
ATOM 2411 C CA . PHE A 1 316 ? 13.496 -13.976 15.384 1.00 51.41 316 PHE A CA 1
ATOM 2412 C C . PHE A 1 316 ? 14.244 -14.983 14.511 1.00 51.41 316 PHE A C 1
ATOM 2414 O O . PHE A 1 316 ? 14.402 -16.147 14.893 1.00 51.41 316 PHE A O 1
ATOM 2421 N N . SER A 1 317 ? 14.743 -14.554 13.355 1.00 54.50 317 SER A N 1
ATOM 2422 C CA . SER A 1 317 ? 15.614 -15.377 12.531 1.00 54.50 317 SER A CA 1
ATOM 2423 C C . SER A 1 317 ? 17.040 -15.330 13.09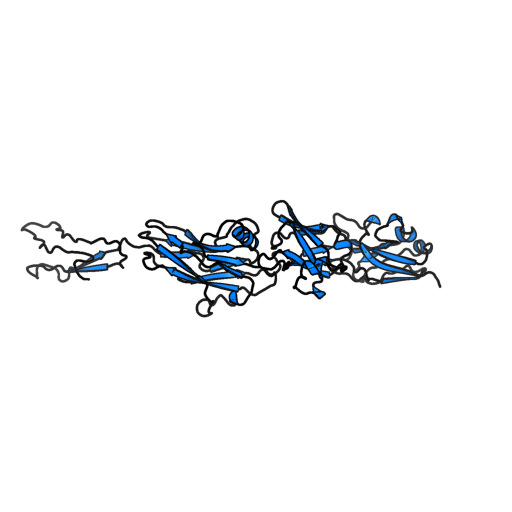0 1.00 54.50 317 SER A C 1
ATOM 2425 O O . SER A 1 317 ? 17.530 -14.284 13.507 1.00 54.50 317 SER A O 1
ATOM 2427 N N . ASN A 1 318 ? 17.760 -16.452 13.078 1.00 55.41 318 ASN A N 1
ATOM 2428 C CA . ASN A 1 318 ? 19.175 -16.520 13.472 1.00 55.41 318 ASN A CA 1
ATOM 2429 C C . ASN A 1 318 ? 20.101 -15.815 12.447 1.00 55.41 318 ASN A C 1
ATOM 2431 O O . ASN A 1 318 ? 20.997 -16.443 11.881 1.00 55.41 318 ASN A O 1
ATOM 2435 N N . GLY A 1 319 ? 19.866 -14.533 12.156 1.00 56.28 319 GLY A N 1
ATOM 2436 C CA . GLY A 1 319 ? 20.600 -13.756 11.158 1.00 56.28 319 GLY A CA 1
ATOM 2437 C C . GLY A 1 319 ? 20.278 -14.133 9.709 1.00 56.28 319 GLY A C 1
ATOM 2438 O O . GLY A 1 319 ? 21.123 -13.942 8.832 1.00 56.28 319 GLY A O 1
ATOM 2439 N N . GLN A 1 320 ? 19.095 -14.698 9.434 1.00 56.56 320 GLN A N 1
ATOM 2440 C CA . GLN A 1 320 ? 18.628 -14.815 8.054 1.00 56.56 320 GLN A CA 1
ATOM 2441 C C . GLN A 1 320 ? 17.877 -13.540 7.696 1.00 56.56 320 GLN A C 1
ATOM 2443 O O . GLN A 1 320 ? 16.766 -13.322 8.154 1.00 56.56 320 GLN A O 1
ATOM 2448 N N . ASN A 1 321 ? 18.486 -12.696 6.866 1.00 68.00 321 ASN A N 1
ATOM 2449 C CA . ASN A 1 321 ? 17.818 -11.505 6.354 1.00 68.00 321 ASN A CA 1
ATOM 2450 C C . ASN A 1 321 ? 16.555 -11.926 5.588 1.00 68.00 321 ASN A C 1
ATOM 2452 O O . ASN A 1 321 ? 16.651 -12.448 4.469 1.00 68.00 321 ASN A O 1
ATOM 2456 N N . ALA A 1 322 ? 15.401 -11.728 6.218 1.00 67.00 322 ALA A N 1
ATOM 2457 C CA . ALA A 1 322 ? 14.109 -11.910 5.594 1.00 67.00 322 ALA A CA 1
ATOM 2458 C C . ALA A 1 322 ? 13.924 -10.829 4.528 1.00 67.00 322 ALA A C 1
ATOM 2460 O O . ALA A 1 322 ? 14.468 -9.722 4.621 1.00 67.00 322 ALA A O 1
ATOM 2461 N N . THR A 1 323 ? 13.168 -11.167 3.496 1.00 79.25 323 THR A N 1
ATOM 2462 C CA . THR A 1 323 ? 12.836 -10.246 2.416 1.00 79.25 323 THR A CA 1
ATOM 2463 C C . THR A 1 323 ? 11.349 -10.176 2.238 1.00 79.25 323 THR A C 1
ATOM 2465 O O . THR A 1 323 ? 10.656 -11.184 2.359 1.00 79.25 323 THR A O 1
ATOM 2468 N N . ARG A 1 324 ? 10.880 -8.975 1.930 1.00 80.56 324 ARG A N 1
ATOM 2469 C CA . ARG A 1 324 ? 9.466 -8.678 1.776 1.00 80.56 324 ARG A CA 1
ATOM 2470 C C . ARG A 1 324 ? 9.252 -7.895 0.499 1.00 80.56 324 ARG A C 1
ATOM 2472 O O . ARG A 1 324 ? 10.059 -7.024 0.175 1.00 80.56 324 ARG A O 1
ATOM 2479 N N . GLN A 1 325 ? 8.186 -8.220 -0.221 1.00 85.38 325 GLN A N 1
ATOM 2480 C CA . GLN A 1 325 ? 7.773 -7.440 -1.374 1.00 85.38 325 GLN A CA 1
ATOM 2481 C C . GLN A 1 325 ? 6.984 -6.226 -0.892 1.00 85.38 325 GLN A C 1
ATOM 2483 O O . GLN A 1 325 ? 6.021 -6.352 -0.147 1.00 85.38 325 GLN A O 1
ATOM 2488 N N . GLU A 1 326 ? 7.396 -5.047 -1.330 1.00 83.12 326 GLU A N 1
ATOM 2489 C CA . GLU A 1 326 ? 6.751 -3.778 -0.994 1.00 83.12 326 GLU A CA 1
ATOM 2490 C C . GLU A 1 326 ? 5.770 -3.332 -2.075 1.00 83.12 326 GLU A C 1
ATOM 2492 O O . GLU A 1 326 ? 4.717 -2.770 -1.785 1.00 83.12 326 GLU A O 1
ATOM 2497 N N . ALA A 1 327 ? 6.143 -3.528 -3.343 1.00 83.81 327 ALA A N 1
ATOM 2498 C CA . ALA A 1 327 ? 5.398 -3.006 -4.480 1.00 83.81 327 ALA A CA 1
ATOM 2499 C C . ALA A 1 327 ? 5.692 -3.789 -5.764 1.00 83.81 327 ALA A C 1
ATOM 2501 O O . ALA A 1 327 ? 6.680 -4.519 -5.871 1.00 83.81 327 ALA A O 1
ATOM 2502 N N . SER A 1 328 ? 4.853 -3.566 -6.775 1.00 87.50 328 SER A N 1
ATOM 2503 C CA . SER A 1 328 ? 5.145 -3.926 -8.163 1.00 87.50 328 SER A CA 1
ATOM 2504 C C . SER A 1 328 ? 5.586 -2.686 -8.939 1.00 87.50 328 SER A C 1
ATOM 2506 O O . SER A 1 328 ? 4.872 -1.683 -8.991 1.00 87.50 328 SER A O 1
ATOM 2508 N N . LEU A 1 329 ? 6.746 -2.768 -9.584 1.00 91.50 329 LEU A N 1
ATOM 2509 C CA . LEU A 1 329 ? 7.319 -1.716 -10.411 1.00 91.50 329 LEU A CA 1
ATOM 2510 C C . LEU A 1 329 ? 7.259 -2.102 -11.891 1.00 91.50 329 LEU A C 1
ATOM 2512 O O . LEU A 1 329 ? 7.832 -3.101 -12.303 1.00 91.50 329 LEU A O 1
ATOM 2516 N N . THR A 1 330 ? 6.628 -1.278 -12.722 1.00 94.25 330 THR A N 1
ATOM 2517 C CA . THR A 1 330 ? 6.741 -1.388 -14.181 1.00 94.25 330 THR A CA 1
ATOM 2518 C C . THR A 1 330 ? 7.860 -0.480 -14.679 1.00 94.25 330 THR A C 1
ATOM 2520 O O . THR A 1 330 ? 7.815 0.733 -14.477 1.00 94.25 330 THR A O 1
ATOM 2523 N N . VAL A 1 331 ? 8.849 -1.048 -15.363 1.00 95.06 331 VAL A N 1
ATOM 2524 C CA . VAL A 1 331 ? 9.894 -0.301 -16.072 1.00 95.06 331 VAL A CA 1
ATOM 2525 C C . VAL A 1 331 ? 9.516 -0.248 -17.548 1.00 95.06 331 VAL A C 1
ATOM 2527 O O . VAL A 1 331 ? 9.465 -1.272 -18.226 1.00 95.06 331 VAL A O 1
ATOM 2530 N N . SER A 1 332 ? 9.217 0.950 -18.045 1.00 95.81 332 SER A N 1
ATOM 2531 C CA . SER A 1 332 ? 8.907 1.193 -19.459 1.00 95.81 332 SER A CA 1
ATOM 2532 C C . SER A 1 332 ? 10.152 1.582 -20.258 1.00 95.81 332 SER A C 1
ATOM 2534 O O . SER A 1 332 ? 11.080 2.184 -19.717 1.00 95.81 332 SER A O 1
ATOM 2536 N N . GLY A 1 333 ? 10.158 1.264 -21.552 1.00 94.75 333 GLY A N 1
ATOM 2537 C CA . GLY A 1 333 ? 11.274 1.531 -22.463 1.00 94.75 333 GLY A CA 1
ATOM 2538 C C . GLY A 1 333 ? 11.535 0.373 -23.434 1.00 94.75 333 GLY A C 1
ATOM 2539 O O . GLY A 1 333 ? 10.824 -0.635 -23.384 1.00 94.75 333 GLY A O 1
ATOM 2540 N N . PRO A 1 334 ? 12.527 0.510 -24.330 1.00 94.44 334 PRO A N 1
ATOM 2541 C CA . PRO A 1 334 ? 12.920 -0.537 -25.269 1.00 94.44 334 PRO A CA 1
ATOM 2542 C C . PRO A 1 334 ? 13.805 -1.604 -24.615 1.00 94.44 334 PRO A C 1
ATOM 2544 O O . PRO A 1 334 ? 14.550 -1.320 -23.670 1.00 94.44 334 PRO A O 1
ATOM 2547 N N . TYR A 1 335 ? 13.748 -2.827 -25.145 1.00 94.00 335 TYR A N 1
ATOM 2548 C CA . TYR A 1 335 ? 14.699 -3.883 -24.796 1.00 94.00 335 TYR A CA 1
ATOM 2549 C C . TYR A 1 335 ? 16.089 -3.581 -25.382 1.00 94.00 335 TYR A C 1
ATOM 2551 O O . TYR A 1 335 ? 16.215 -3.016 -26.470 1.00 94.00 335 TYR A O 1
ATOM 2559 N N . SER A 1 336 ? 17.161 -3.985 -24.701 1.00 92.88 336 SER A N 1
ATOM 2560 C CA . SER A 1 336 ? 18.534 -3.792 -25.205 1.00 92.88 336 SER A CA 1
ATOM 2561 C C . SER A 1 336 ? 18.953 -4.824 -26.256 1.00 92.88 336 SER A C 1
ATOM 2563 O O . SER A 1 336 ? 19.977 -4.650 -26.913 1.00 92.88 336 SER A O 1
ATOM 2565 N N . MET A 1 337 ? 18.168 -5.889 -26.439 1.00 92.94 337 MET A N 1
ATOM 2566 C CA . MET A 1 337 ? 18.462 -6.982 -27.375 1.00 92.94 337 MET A CA 1
ATOM 2567 C C . MET A 1 337 ? 17.869 -6.785 -28.774 1.00 92.94 337 MET A C 1
ATOM 2569 O O . MET A 1 337 ? 17.998 -7.668 -29.619 1.00 92.94 337 MET A O 1
ATOM 2573 N N . ASN A 1 338 ? 17.225 -5.648 -29.044 1.00 92.81 338 ASN A N 1
ATOM 2574 C CA . ASN A 1 338 ? 16.722 -5.365 -30.383 1.00 92.81 338 ASN A CA 1
ATOM 2575 C C . ASN A 1 338 ? 17.870 -5.337 -31.398 1.00 92.81 338 ASN A C 1
ATOM 2577 O O . ASN A 1 338 ? 18.964 -4.841 -31.122 1.00 92.81 338 ASN A O 1
ATOM 2581 N N . THR A 1 339 ? 17.610 -5.829 -32.605 1.00 92.81 339 THR A N 1
ATOM 2582 C CA . THR A 1 339 ? 18.596 -5.844 -33.688 1.00 92.81 339 THR A CA 1
ATOM 2583 C C . THR A 1 339 ? 18.002 -5.270 -34.955 1.00 92.81 339 THR A C 1
ATOM 2585 O O . THR A 1 339 ? 16.913 -5.665 -35.368 1.00 92.81 339 THR A O 1
ATOM 2588 N N . ALA A 1 340 ? 18.750 -4.394 -35.611 1.00 90.62 340 ALA A N 1
ATOM 2589 C CA . ALA A 1 340 ? 18.386 -3.831 -36.897 1.00 90.62 340 ALA A CA 1
ATOM 2590 C C . ALA A 1 340 ? 19.558 -3.913 -37.872 1.00 90.62 340 ALA A C 1
ATOM 2592 O O . ALA A 1 340 ? 20.724 -3.830 -37.485 1.00 90.62 340 ALA A O 1
ATOM 2593 N N . TYR A 1 341 ? 19.236 -4.064 -39.152 1.00 90.31 341 TYR A N 1
ATOM 2594 C CA . TYR A 1 341 ? 20.214 -4.201 -40.222 1.00 90.31 341 TYR A CA 1
ATOM 2595 C C . TYR A 1 341 ? 19.867 -3.232 -41.338 1.00 90.31 341 TYR A C 1
ATOM 2597 O O . TYR A 1 341 ? 18.703 -3.119 -41.723 1.00 90.31 341 TYR A O 1
ATOM 2605 N N . CYS A 1 342 ? 20.876 -2.574 -41.894 1.00 87.50 342 CYS A N 1
ATOM 2606 C CA . CYS A 1 342 ? 20.704 -1.816 -43.119 1.00 87.50 342 CYS A CA 1
ATOM 2607 C C . CYS A 1 342 ? 21.859 -2.039 -44.084 1.00 87.50 342 CYS A C 1
ATOM 2609 O O . CYS A 1 342 ? 23.012 -2.128 -43.677 1.00 87.50 342 CYS A O 1
ATOM 2611 N N . PHE A 1 343 ? 21.536 -2.071 -45.373 1.00 87.12 343 PHE A N 1
ATOM 2612 C CA . PHE A 1 343 ? 22.505 -2.077 -46.457 1.00 87.12 343 PHE A CA 1
ATOM 2613 C C . PHE A 1 343 ? 22.703 -0.660 -46.983 1.00 87.12 343 PHE A C 1
ATOM 2615 O O . PHE A 1 343 ? 21.734 0.067 -47.223 1.00 87.12 343 PHE A O 1
ATOM 2622 N N . ARG A 1 344 ? 23.959 -0.293 -47.230 1.00 84.12 344 ARG A N 1
ATOM 2623 C CA . ARG A 1 344 ? 24.310 0.928 -47.953 1.00 84.12 344 ARG A CA 1
ATOM 2624 C C . ARG A 1 344 ? 23.613 0.926 -49.318 1.00 84.12 344 ARG A C 1
ATOM 2626 O O . ARG A 1 344 ? 23.964 0.152 -50.203 1.00 84.12 344 ARG A O 1
ATOM 2633 N N . SER A 1 345 ? 22.596 1.770 -49.469 1.00 78.38 345 SER A N 1
ATOM 2634 C CA . SER A 1 345 ? 21.754 1.839 -50.665 1.00 78.38 345 SER A CA 1
ATOM 2635 C C . SER A 1 345 ? 21.220 3.251 -50.901 1.00 78.38 345 SER A C 1
ATOM 2637 O O . SER A 1 345 ? 21.358 4.147 -50.066 1.00 78.38 345 SER A O 1
ATOM 2639 N N . ASP A 1 346 ? 20.597 3.447 -52.060 1.00 69.69 346 ASP A N 1
ATOM 2640 C CA . ASP A 1 346 ? 20.040 4.730 -52.484 1.00 69.69 346 ASP A CA 1
ATOM 2641 C C . ASP A 1 346 ? 18.666 5.028 -51.857 1.00 69.69 346 ASP A C 1
ATOM 2643 O O . ASP A 1 346 ? 18.219 6.172 -51.883 1.00 69.69 346 ASP A O 1
ATOM 2647 N N . SER A 1 347 ? 18.011 4.019 -51.274 1.00 69.81 347 SER A N 1
ATOM 2648 C CA . SER A 1 347 ? 16.609 4.054 -50.834 1.00 69.81 347 SER A CA 1
ATOM 2649 C C . SER A 1 347 ? 16.389 4.391 -49.352 1.00 69.81 347 SER A C 1
ATOM 2651 O O . SER A 1 347 ? 15.256 4.344 -48.883 1.00 69.81 347 SER A O 1
ATOM 2653 N N . GLY A 1 348 ? 17.438 4.772 -48.619 1.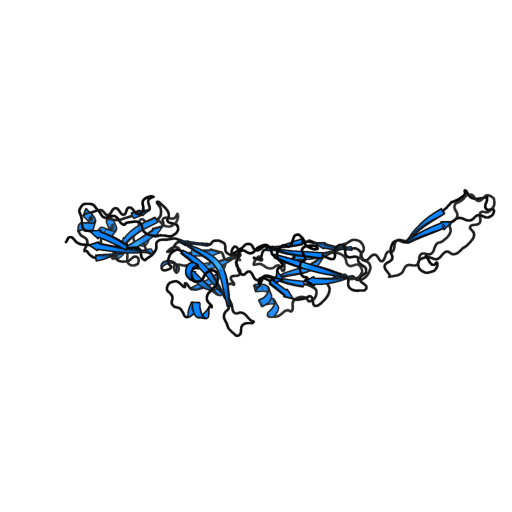00 71.38 348 GLY A N 1
ATOM 2654 C CA . GLY A 1 348 ? 17.370 4.973 -47.169 1.00 71.38 348 GLY A CA 1
ATOM 2655 C C . GLY A 1 348 ? 17.290 3.648 -46.404 1.00 71.38 348 GLY A C 1
ATOM 2656 O O . GLY A 1 348 ? 17.088 2.579 -46.981 1.00 71.38 348 GLY A O 1
ATOM 2657 N N . CYS A 1 349 ? 17.497 3.716 -45.093 1.00 75.69 349 CYS A N 1
ATOM 2658 C CA . CYS A 1 349 ? 17.348 2.575 -44.192 1.00 75.69 349 CYS A CA 1
ATOM 2659 C C . CYS A 1 349 ? 15.986 2.617 -43.510 1.00 75.69 349 CYS A C 1
ATOM 2661 O O . CYS A 1 349 ? 15.390 3.681 -43.389 1.00 75.69 349 CYS A O 1
ATOM 2663 N N . THR A 1 350 ? 15.515 1.477 -43.017 1.00 76.00 350 THR A N 1
ATOM 2664 C CA . THR A 1 350 ? 14.387 1.431 -42.086 1.00 76.00 350 THR A CA 1
ATOM 2665 C C . THR A 1 350 ? 14.742 0.463 -40.971 1.00 76.00 350 THR A C 1
ATOM 2667 O O . THR A 1 350 ? 15.135 -0.673 -41.234 1.00 76.00 350 THR A O 1
ATOM 2670 N N . ILE A 1 351 ? 14.659 0.936 -39.732 1.00 74.12 351 ILE A N 1
ATOM 2671 C CA . ILE A 1 351 ? 14.771 0.092 -38.543 1.00 74.12 351 ILE A CA 1
ATOM 2672 C C . ILE A 1 351 ? 13.395 -0.558 -38.346 1.00 74.12 351 ILE A C 1
ATOM 2674 O O . ILE A 1 351 ? 12.406 0.168 -38.355 1.00 74.12 351 ILE A O 1
ATOM 2678 N N . PRO A 1 352 ? 13.286 -1.893 -38.246 1.00 73.81 352 PRO A N 1
ATOM 2679 C CA . PRO A 1 352 ? 12.003 -2.548 -38.003 1.00 73.81 352 PRO A CA 1
ATOM 2680 C C . PRO A 1 352 ? 11.470 -2.234 -36.592 1.00 73.81 352 PRO A C 1
ATOM 2682 O O . PRO A 1 352 ? 12.049 -1.445 -35.848 1.00 73.81 352 PRO A O 1
ATOM 2685 N N . TRP A 1 353 ? 10.347 -2.852 -36.220 1.00 79.69 353 TRP A N 1
ATOM 2686 C CA . TRP A 1 353 ? 9.775 -2.730 -34.877 1.00 79.69 353 TRP A CA 1
ATOM 2687 C C . TRP A 1 353 ? 10.835 -2.982 -33.788 1.00 79.69 353 TRP A C 1
ATOM 2689 O O . TRP A 1 353 ? 11.533 -3.993 -33.828 1.00 79.69 353 TRP A O 1
ATOM 2699 N N . VAL A 1 354 ? 10.956 -2.046 -32.841 1.00 85.88 354 VAL A N 1
ATOM 2700 C CA . VAL A 1 354 ? 11.796 -2.183 -31.643 1.00 85.88 354 VAL A CA 1
ATOM 2701 C C . VAL A 1 354 ? 10.871 -2.653 -30.530 1.00 85.88 354 VAL A C 1
ATOM 2703 O O . VAL A 1 354 ? 9.931 -1.947 -30.155 1.00 85.88 354 VAL A O 1
ATOM 2706 N N . ASP A 1 355 ? 11.128 -3.847 -30.015 1.00 91.06 355 ASP A N 1
ATOM 2707 C CA . ASP A 1 355 ? 10.399 -4.410 -28.892 1.00 91.06 355 ASP A CA 1
ATOM 2708 C C . ASP A 1 355 ? 10.604 -3.529 -27.654 1.00 91.06 355 ASP A C 1
ATOM 2710 O O . ASP A 1 355 ? 11.733 -3.161 -27.296 1.00 91.06 355 ASP A O 1
ATOM 2714 N N . ALA A 1 356 ? 9.495 -3.186 -26.999 1.00 92.62 356 ALA A N 1
ATOM 2715 C CA . ALA A 1 356 ? 9.454 -2.253 -25.881 1.00 92.62 356 ALA A CA 1
ATOM 2716 C C . ALA A 1 356 ? 8.239 -2.505 -24.974 1.00 92.62 356 ALA A C 1
ATOM 2718 O O . ALA A 1 356 ? 7.206 -3.007 -25.420 1.00 92.62 356 ALA A O 1
ATOM 2719 N N . VAL A 1 357 ? 8.333 -2.077 -23.712 1.00 93.38 357 VAL A N 1
ATOM 2720 C CA . VAL A 1 357 ? 7.209 -2.051 -22.760 1.00 93.38 357 VAL A CA 1
ATOM 2721 C C . VAL A 1 357 ? 6.668 -0.632 -22.647 1.00 93.38 357 VAL A C 1
ATOM 2723 O O . VAL A 1 357 ? 7.417 0.311 -22.383 1.00 93.38 357 VAL A O 1
ATOM 2726 N N . GLN A 1 358 ? 5.349 -0.495 -22.810 1.00 92.75 358 GLN A N 1
ATOM 2727 C CA . GLN A 1 358 ? 4.632 0.788 -22.834 1.00 92.75 358 GLN A CA 1
ATOM 2728 C C . GLN A 1 358 ? 5.278 1.832 -23.769 1.00 92.75 358 GLN A C 1
ATOM 2730 O O . GLN A 1 358 ? 5.685 2.911 -23.317 1.00 92.75 358 GLN A O 1
ATOM 2735 N N . PRO A 1 359 ? 5.394 1.519 -25.071 1.00 91.31 359 PRO A N 1
ATOM 2736 C CA . PRO A 1 359 ? 5.926 2.463 -26.041 1.00 91.31 359 PRO A CA 1
ATOM 2737 C C . PRO A 1 359 ? 4.949 3.639 -26.258 1.00 91.31 359 PRO A C 1
ATOM 2739 O O . PRO A 1 359 ? 3.729 3.460 -26.233 1.00 91.31 359 PRO A O 1
ATOM 2742 N N . GLN A 1 360 ? 5.469 4.855 -26.450 1.00 91.69 360 GLN A N 1
ATOM 2743 C CA . GLN A 1 360 ? 4.682 6.082 -26.627 1.00 91.69 360 GLN A CA 1
ATOM 2744 C C . GLN A 1 360 ? 4.838 6.652 -28.039 1.00 91.69 360 GLN A C 1
ATOM 2746 O O . GLN A 1 360 ? 5.870 7.224 -28.395 1.00 91.69 360 GLN A O 1
ATOM 2751 N N . ILE A 1 361 ? 3.778 6.512 -28.842 1.00 90.44 361 ILE A N 1
ATOM 2752 C CA . ILE A 1 361 ? 3.729 7.009 -30.224 1.00 90.44 361 ILE A CA 1
ATOM 2753 C C . ILE A 1 361 ? 3.990 8.518 -30.240 1.00 90.44 361 ILE A C 1
ATOM 2755 O O . ILE A 1 361 ? 3.384 9.270 -29.475 1.00 90.44 361 ILE A O 1
ATOM 2759 N N . GLY A 1 362 ? 4.889 8.952 -31.124 1.00 89.75 362 GLY A N 1
ATOM 2760 C CA . GLY A 1 362 ? 5.253 10.357 -31.293 1.00 89.75 362 GLY A CA 1
ATOM 2761 C C . GLY A 1 362 ? 6.155 10.939 -30.202 1.00 89.75 362 GLY A C 1
ATOM 2762 O O . GLY A 1 362 ? 6.515 12.101 -30.318 1.00 89.75 362 GLY A O 1
ATOM 2763 N N . LYS A 1 363 ? 6.497 10.171 -29.159 1.00 93.06 363 LYS A N 1
ATOM 2764 C CA . LYS A 1 363 ? 7.370 10.618 -28.060 1.00 93.06 363 LYS A CA 1
ATOM 2765 C C . LYS A 1 363 ? 8.606 9.760 -27.879 1.00 93.06 363 LYS A C 1
ATOM 2767 O O . LYS A 1 363 ? 9.563 10.224 -27.279 1.00 93.06 363 LYS A O 1
ATOM 2772 N N . ASP A 1 364 ? 8.583 8.511 -28.325 1.00 92.81 364 ASP A N 1
ATOM 2773 C CA . ASP A 1 364 ? 9.746 7.636 -28.255 1.00 92.81 364 ASP A CA 1
ATOM 2774 C C . ASP A 1 364 ? 10.570 7.780 -29.533 1.00 92.81 364 ASP A C 1
ATOM 2776 O O . ASP A 1 364 ? 10.093 7.474 -30.630 1.00 92.81 364 ASP A O 1
ATOM 2780 N N . HIS A 1 365 ? 11.810 8.234 -29.364 1.00 92.56 365 HIS A N 1
ATOM 2781 C CA . HIS A 1 365 ? 12.779 8.458 -30.427 1.00 92.56 365 HIS A CA 1
ATOM 2782 C C . HIS A 1 365 ? 13.920 7.450 -30.325 1.00 92.56 365 HIS A C 1
ATOM 2784 O O . HIS A 1 365 ? 14.350 7.078 -29.231 1.00 92.56 365 HIS A O 1
ATOM 2790 N N . VAL A 1 366 ? 14.456 7.049 -31.473 1.00 92.19 366 VAL A N 1
ATOM 2791 C CA . VAL A 1 366 ? 15.671 6.235 -31.574 1.00 92.19 366 VAL A CA 1
ATOM 2792 C C . VAL A 1 366 ? 16.656 6.915 -32.514 1.00 92.19 366 VAL A C 1
ATOM 2794 O O . VAL A 1 366 ? 16.264 7.411 -33.568 1.00 92.19 366 VAL A O 1
ATOM 2797 N N . ARG A 1 367 ? 17.943 6.890 -32.160 1.00 91.88 367 ARG A N 1
ATOM 2798 C CA . ARG A 1 367 ? 19.066 7.269 -33.022 1.00 91.88 367 ARG A CA 1
ATOM 2799 C C . ARG A 1 367 ? 20.104 6.165 -33.104 1.00 91.88 367 ARG A C 1
ATOM 2801 O O . ARG A 1 367 ? 20.281 5.396 -32.166 1.00 91.88 367 ARG A O 1
ATOM 2808 N N . VAL A 1 368 ? 20.809 6.104 -34.227 1.00 91.94 368 VAL A N 1
ATOM 2809 C CA . VAL A 1 368 ? 21.969 5.230 -34.403 1.00 91.94 368 VAL A CA 1
ATOM 2810 C C . VAL A 1 368 ? 23.224 6.002 -34.022 1.00 91.94 368 VAL A C 1
ATOM 2812 O O . VAL A 1 368 ? 23.476 7.083 -34.547 1.00 91.94 368 VAL A O 1
ATOM 2815 N N . MET A 1 369 ? 24.008 5.456 -33.100 1.00 94.00 369 MET A N 1
ATOM 2816 C CA . MET A 1 369 ? 25.210 6.093 -32.564 1.00 94.00 369 MET A CA 1
ATOM 2817 C C . MET A 1 369 ? 26.336 5.072 -32.423 1.00 94.00 369 MET A C 1
ATOM 2819 O O . MET A 1 369 ? 26.094 3.869 -32.371 1.00 94.00 369 MET A O 1
ATOM 2823 N N . LEU A 1 370 ? 27.588 5.531 -32.331 1.00 94.44 370 LEU A N 1
ATOM 2824 C CA . LEU A 1 370 ? 28.704 4.619 -32.039 1.00 94.44 370 LEU A CA 1
ATOM 2825 C C . LEU A 1 370 ? 28.531 3.961 -30.659 1.00 94.44 370 LEU A C 1
ATOM 2827 O O . LEU A 1 370 ? 28.780 2.772 -30.489 1.00 94.44 370 LEU A O 1
ATOM 2831 N N . SER A 1 371 ? 28.089 4.755 -29.687 1.00 95.31 371 SER A N 1
ATOM 2832 C CA . SER A 1 371 ? 27.764 4.351 -28.324 1.00 95.31 371 SER A CA 1
ATOM 2833 C C . SER A 1 371 ? 26.753 5.342 -27.756 1.00 95.31 371 SER A C 1
ATOM 2835 O O . SER A 1 371 ? 26.903 6.545 -27.982 1.00 95.31 371 SER A O 1
ATOM 2837 N N . CYS A 1 372 ? 25.781 4.874 -26.971 1.00 95.44 372 CYS A N 1
ATOM 2838 C CA . CYS A 1 372 ? 24.823 5.757 -26.290 1.00 95.44 372 CYS A CA 1
ATOM 2839 C C . CYS A 1 372 ? 25.479 6.621 -25.198 1.00 95.44 372 CYS A C 1
ATOM 2841 O O . CYS A 1 372 ? 24.880 7.569 -24.705 1.00 95.44 372 CYS A O 1
ATOM 2843 N N . PHE A 1 373 ? 26.730 6.325 -24.831 1.00 94.62 373 PHE A N 1
ATOM 2844 C CA . PHE A 1 373 ? 27.479 7.055 -23.801 1.00 94.62 373 PHE A CA 1
ATOM 2845 C C . PHE A 1 373 ? 28.555 7.984 -24.364 1.00 94.62 373 PHE A C 1
ATOM 2847 O O . PHE A 1 373 ? 29.141 8.767 -23.620 1.00 94.62 373 PHE A O 1
ATOM 2854 N N . GLU A 1 374 ? 28.829 7.914 -25.668 1.00 95.06 374 GLU A N 1
ATOM 2855 C CA . GLU A 1 374 ? 29.865 8.720 -26.320 1.00 95.06 374 GLU A CA 1
ATOM 2856 C C . GLU A 1 374 ? 29.291 9.457 -27.542 1.00 95.06 374 GLU A C 1
ATOM 2858 O O . GLU A 1 374 ? 29.772 9.259 -28.664 1.00 95.06 374 GLU A O 1
ATOM 2863 N N . PRO A 1 375 ? 28.272 10.326 -27.358 1.00 93.62 375 PRO A N 1
ATOM 2864 C CA . PRO A 1 375 ? 27.579 10.993 -28.461 1.00 93.62 375 PRO A CA 1
ATOM 2865 C C . PRO A 1 375 ? 28.532 11.748 -29.390 1.00 93.62 375 PRO A C 1
ATOM 2867 O O . PRO A 1 375 ? 28.396 11.655 -30.608 1.00 93.62 375 PRO A O 1
ATOM 2870 N N . ALA A 1 376 ? 29.567 12.383 -28.830 1.00 94.38 376 ALA A N 1
ATOM 2871 C CA . ALA A 1 376 ? 30.586 13.131 -29.568 1.00 94.38 376 ALA A CA 1
ATOM 2872 C C . ALA A 1 376 ? 31.426 12.284 -30.544 1.00 94.38 376 ALA A C 1
ATOM 2874 O O . ALA A 1 376 ? 32.088 12.837 -31.420 1.00 94.38 376 ALA A O 1
ATOM 2875 N N . ARG A 1 377 ? 31.428 10.951 -30.402 1.00 94.88 377 ARG A N 1
ATOM 2876 C CA . ARG A 1 377 ? 32.124 10.023 -31.310 1.00 94.88 377 ARG A CA 1
ATOM 2877 C C . ARG A 1 377 ? 31.208 9.430 -32.378 1.00 94.88 377 ARG A C 1
ATOM 2879 O O . ARG A 1 377 ? 31.666 8.627 -33.187 1.00 94.88 377 ARG A O 1
ATOM 2886 N N . THR A 1 378 ? 29.928 9.793 -32.376 1.00 93.25 378 THR A N 1
ATOM 2887 C CA . THR A 1 378 ? 28.984 9.369 -33.412 1.00 93.25 378 THR A CA 1
ATOM 2888 C C . THR A 1 378 ? 29.437 9.930 -34.759 1.00 93.25 378 THR A C 1
ATOM 2890 O O . THR A 1 378 ? 29.710 11.125 -34.830 1.00 93.25 378 THR A O 1
ATOM 2893 N N . PRO A 1 379 ? 29.538 9.128 -35.826 1.00 91.75 379 PRO A N 1
ATOM 2894 C CA . PRO A 1 379 ? 29.937 9.654 -37.127 1.00 91.75 379 PRO A CA 1
ATOM 2895 C C . PRO A 1 379 ? 28.927 10.656 -37.706 1.00 91.75 379 PRO A C 1
ATOM 2897 O O . PRO A 1 379 ? 27.722 10.518 -37.490 1.00 91.75 379 PRO A O 1
ATOM 2900 N N . GLU A 1 380 ? 29.409 11.666 -38.435 1.00 89.31 380 GLU A N 1
ATOM 2901 C CA . GLU A 1 380 ? 28.629 12.837 -38.879 1.00 89.31 380 GLU A CA 1
ATOM 2902 C C . GLU A 1 380 ? 27.354 12.462 -39.658 1.00 89.31 380 GLU A C 1
ATOM 2904 O O . GLU A 1 380 ? 26.283 13.024 -39.422 1.00 89.31 380 GLU A O 1
ATOM 2909 N N . GLY A 1 381 ? 27.428 11.459 -40.531 1.00 86.06 381 GLY A N 1
ATOM 2910 C CA . GLY A 1 381 ? 26.301 10.954 -41.307 1.00 86.06 381 GLY A CA 1
ATOM 2911 C C . GLY A 1 381 ? 25.189 10.350 -40.451 1.00 86.06 381 GLY A C 1
ATOM 2912 O O . GLY A 1 381 ? 24.018 10.471 -40.813 1.00 86.06 381 GLY A O 1
ATOM 2913 N N . PHE A 1 382 ? 25.519 9.773 -39.291 1.00 88.19 382 PHE A N 1
ATOM 2914 C CA . PHE A 1 382 ? 24.529 9.327 -38.306 1.00 88.19 382 PHE A CA 1
ATOM 2915 C C . PHE A 1 382 ? 24.028 10.473 -37.419 1.00 88.19 382 PHE A C 1
ATOM 2917 O O . PHE A 1 382 ? 22.845 10.499 -37.088 1.00 88.19 382 PHE A O 1
ATOM 2924 N N . GLN A 1 383 ? 24.880 11.452 -37.092 1.00 86.06 383 GLN A N 1
ATOM 2925 C CA . GLN A 1 383 ? 24.473 12.630 -36.312 1.00 86.06 383 GLN A CA 1
ATOM 2926 C C . GLN A 1 383 ? 23.382 13.443 -37.021 1.00 86.06 383 GLN A C 1
ATOM 2928 O O . GLN A 1 383 ? 22.394 13.839 -36.404 1.00 86.06 383 GLN A O 1
ATOM 2933 N N . LEU A 1 384 ? 23.581 13.696 -38.318 1.00 79.75 384 LEU A N 1
ATOM 2934 C CA . LEU A 1 384 ? 22.719 14.546 -39.142 1.00 79.75 384 LEU A CA 1
ATOM 2935 C C . LEU A 1 384 ? 21.577 13.774 -39.807 1.00 79.75 384 LEU A C 1
ATOM 2937 O O . LEU A 1 384 ? 20.581 14.361 -40.227 1.00 79.75 384 LEU A O 1
ATOM 2941 N N . GLY A 1 385 ? 21.769 12.469 -39.994 1.00 65.19 385 GLY A N 1
ATOM 2942 C CA . GLY A 1 385 ? 20.977 11.688 -40.925 1.00 65.19 385 GLY A CA 1
ATOM 2943 C C . GLY A 1 385 ? 19.752 11.020 -40.336 1.00 65.19 385 GLY A C 1
ATOM 2944 O O . GLY A 1 385 ? 18.909 10.631 -41.138 1.00 65.19 385 GLY A O 1
ATOM 2945 N N . GLY A 1 386 ? 19.642 10.842 -39.015 1.00 63.75 386 GLY A N 1
ATOM 2946 C CA . GLY A 1 386 ? 18.665 9.894 -38.496 1.00 63.75 386 GLY A CA 1
ATOM 2947 C C . GLY A 1 386 ? 18.070 10.215 -37.138 1.00 63.75 386 GLY A C 1
ATOM 2948 O O . GLY A 1 386 ? 18.739 10.132 -36.110 1.00 63.75 386 GLY A O 1
ATOM 2949 N N . ASP A 1 387 ? 16.763 10.436 -37.169 1.00 76.94 387 ASP A N 1
ATOM 2950 C CA . ASP A 1 387 ? 15.844 10.353 -36.043 1.00 76.94 387 ASP A CA 1
ATOM 2951 C C . ASP A 1 387 ? 14.688 9.424 -36.443 1.00 76.94 387 ASP A C 1
ATOM 2953 O O . ASP A 1 387 ? 14.234 9.432 -37.591 1.00 76.94 387 ASP A O 1
ATOM 2957 N N . GLY A 1 388 ? 14.249 8.576 -35.520 1.00 79.81 388 GLY A N 1
ATOM 2958 C CA . GLY A 1 388 ? 13.173 7.618 -35.744 1.00 79.81 388 GLY A CA 1
ATOM 2959 C C . GLY A 1 388 ? 12.163 7.787 -34.667 1.00 79.81 388 GLY A C 1
ATOM 2960 O O . GLY A 1 388 ? 12.428 7.465 -33.515 1.00 79.81 388 GLY A O 1
ATOM 2961 N N . ILE A 1 389 ? 10.999 8.243 -35.085 1.00 83.06 389 ILE A N 1
ATOM 2962 C CA . ILE A 1 389 ? 9.878 8.466 -34.202 1.00 83.06 389 ILE A CA 1
ATOM 2963 C C . ILE A 1 389 ? 9.004 7.224 -34.271 1.00 83.06 389 ILE A C 1
ATOM 2965 O O . ILE A 1 389 ? 8.685 6.731 -35.359 1.00 83.06 389 ILE A O 1
ATOM 2969 N N . LEU A 1 390 ? 8.616 6.708 -33.110 1.00 82.00 390 LEU A N 1
ATOM 2970 C CA . LEU A 1 390 ? 7.647 5.630 -33.052 1.00 82.00 390 LEU A CA 1
ATOM 2971 C C . LEU A 1 390 ? 6.305 6.083 -33.650 1.00 82.00 390 LEU A C 1
ATOM 2973 O O . LEU A 1 390 ? 5.686 7.038 -33.172 1.00 82.00 390 LEU A O 1
ATOM 2977 N N . SER A 1 391 ? 5.833 5.345 -34.649 1.00 79.88 391 SER A N 1
ATOM 2978 C CA . SER A 1 391 ? 4.515 5.478 -35.273 1.00 79.88 391 SER A CA 1
ATOM 2979 C C . SER A 1 391 ? 3.617 4.279 -34.930 1.00 79.88 391 SER A C 1
ATOM 2981 O O . SER A 1 391 ? 4.063 3.321 -34.296 1.00 79.88 391 SER A O 1
ATOM 2983 N N . SER A 1 392 ? 2.351 4.299 -35.362 1.00 76.75 392 SER A N 1
ATOM 2984 C CA . SER A 1 392 ? 1.436 3.153 -35.206 1.00 76.75 392 SER A CA 1
ATOM 2985 C C . SER A 1 392 ? 1.925 1.882 -35.907 1.00 76.75 392 SER A C 1
ATOM 2987 O O . SER A 1 392 ? 1.553 0.788 -35.492 1.00 76.75 392 SER A O 1
ATOM 2989 N N . ASP A 1 393 ? 2.772 2.032 -36.928 1.00 68.94 393 ASP A N 1
ATOM 2990 C CA . ASP A 1 393 ? 3.293 0.935 -37.746 1.00 68.94 393 ASP A CA 1
ATOM 2991 C C . ASP A 1 393 ? 4.727 0.534 -37.329 1.00 68.94 393 ASP A C 1
ATOM 2993 O O . ASP A 1 393 ? 5.352 -0.317 -37.961 1.00 68.94 393 ASP A O 1
ATOM 2997 N N . GLY A 1 394 ? 5.255 1.141 -36.254 1.00 65.94 394 GLY A N 1
ATOM 2998 C CA . GLY A 1 394 ? 6.609 0.937 -35.730 1.00 65.94 394 GLY A CA 1
ATOM 2999 C C . GLY A 1 394 ? 7.518 2.154 -35.863 1.00 65.94 394 GLY A C 1
ATOM 3000 O O . GLY A 1 394 ? 7.066 3.263 -36.156 1.00 65.94 394 GLY A O 1
ATOM 3001 N N . TYR A 1 395 ? 8.813 1.966 -35.611 1.00 63.81 395 TYR A N 1
ATOM 3002 C CA . TYR A 1 395 ? 9.810 3.021 -35.790 1.00 63.81 395 TYR A CA 1
ATOM 3003 C C . TYR A 1 395 ? 10.087 3.213 -37.280 1.00 63.81 395 TYR A C 1
ATOM 3005 O O . TYR A 1 395 ? 10.671 2.349 -37.923 1.00 63.81 395 TYR A O 1
ATOM 3013 N N . SER A 1 396 ? 9.722 4.359 -37.850 1.00 60.00 396 SER A N 1
ATOM 3014 C CA . SER A 1 396 ? 10.187 4.722 -39.191 1.00 60.00 396 SER A CA 1
ATOM 3015 C C . SER A 1 396 ? 11.457 5.563 -39.060 1.00 60.00 396 SER A C 1
ATOM 3017 O O . SER A 1 396 ? 11.405 6.792 -39.023 1.00 60.00 396 SER A O 1
ATOM 3019 N N . TYR A 1 397 ? 12.610 4.905 -38.928 1.00 63.88 397 TYR A N 1
ATOM 3020 C CA . TYR A 1 397 ? 13.906 5.592 -38.924 1.00 63.88 397 TYR A CA 1
ATOM 3021 C C . TYR A 1 397 ? 14.306 5.915 -40.364 1.00 63.88 397 TYR A C 1
ATOM 3023 O O . TYR A 1 397 ? 14.859 5.060 -41.052 1.00 63.88 397 TYR A O 1
ATOM 3031 N N . HIS A 1 398 ? 13.993 7.120 -40.843 1.00 63.81 398 HIS A N 1
ATOM 3032 C CA . HIS A 1 398 ? 14.358 7.543 -42.193 1.00 63.81 398 HIS A CA 1
ATOM 3033 C C . HIS A 1 398 ? 15.737 8.172 -42.189 1.00 63.81 398 HIS A C 1
ATOM 3035 O O . HIS A 1 398 ? 15.897 9.377 -42.011 1.00 63.81 398 HIS A O 1
ATOM 3041 N N . LEU A 1 399 ? 16.739 7.335 -42.429 1.00 66.12 399 LEU A N 1
ATOM 3042 C CA . LEU A 1 399 ? 18.080 7.840 -42.626 1.00 66.12 399 LEU A CA 1
ATOM 3043 C C . LEU A 1 399 ? 18.224 8.502 -43.995 1.00 66.12 399 LEU A C 1
ATOM 3045 O O . LEU A 1 399 ? 17.909 7.895 -45.025 1.00 66.12 399 LEU A O 1
ATOM 3049 N N . ASN A 1 400 ? 18.764 9.721 -44.025 1.00 72.12 400 ASN A N 1
ATOM 3050 C CA . ASN A 1 400 ? 19.126 10.366 -45.281 1.00 72.12 400 ASN A CA 1
ATOM 3051 C C . ASN A 1 400 ? 20.236 9.559 -45.973 1.00 72.12 400 ASN A C 1
ATOM 3053 O O . ASN A 1 400 ? 21.402 9.598 -45.572 1.00 72.12 400 ASN A O 1
ATOM 3057 N N . ALA A 1 401 ? 19.866 8.848 -47.041 1.00 71.12 401 ALA A N 1
ATOM 3058 C CA . ALA A 1 401 ? 20.765 7.974 -47.788 1.00 71.12 401 ALA A CA 1
ATOM 3059 C C . ALA A 1 401 ? 22.048 8.689 -48.243 1.00 71.12 401 ALA A C 1
ATOM 3061 O O . ALA A 1 401 ? 23.116 8.084 -48.271 1.00 71.12 401 ALA A O 1
ATOM 3062 N N . SER A 1 402 ? 21.974 9.980 -48.574 1.00 78.44 402 SER A N 1
ATOM 3063 C CA . SER A 1 402 ? 23.135 10.760 -49.014 1.00 78.44 402 SER A CA 1
ATOM 3064 C C . SER A 1 402 ? 24.128 11.026 -47.881 1.00 78.44 402 SER A C 1
ATOM 3066 O O . SER A 1 402 ? 25.330 11.038 -48.131 1.00 78.44 402 SER A O 1
ATOM 3068 N N . LEU A 1 403 ? 23.640 11.198 -46.648 1.00 80.81 403 LEU A N 1
ATOM 3069 C CA . LEU A 1 403 ? 24.475 11.436 -45.466 1.00 80.81 403 LEU A CA 1
ATOM 3070 C C . LEU A 1 403 ? 25.078 10.136 -44.928 1.00 80.81 403 LEU A C 1
ATOM 3072 O O . LEU A 1 403 ? 26.233 10.113 -44.533 1.00 80.81 403 LEU A O 1
ATOM 3076 N N . MET A 1 404 ? 24.353 9.021 -45.001 1.00 75.44 404 MET A N 1
ATOM 3077 C CA . MET A 1 404 ? 24.886 7.716 -44.593 1.00 75.44 404 MET A CA 1
ATOM 3078 C C . MET A 1 404 ? 25.893 7.107 -45.561 1.00 75.44 404 MET A C 1
ATOM 3080 O O . MET A 1 404 ? 26.675 6.231 -45.190 1.00 75.44 404 MET A O 1
ATOM 3084 N N . ARG A 1 405 ? 25.849 7.490 -46.841 1.00 77.94 405 ARG A N 1
ATOM 3085 C CA . ARG A 1 405 ? 26.737 6.905 -47.849 1.00 77.94 405 ARG A CA 1
ATOM 3086 C C . ARG A 1 405 ? 28.203 7.151 -47.540 1.00 77.94 405 ARG A C 1
ATOM 3088 O O . ARG A 1 405 ? 29.014 6.403 -48.067 1.00 77.94 405 ARG A O 1
ATOM 3095 N N . VAL A 1 406 ? 28.561 8.178 -46.781 1.00 80.38 406 VAL A N 1
ATOM 3096 C CA . VAL A 1 406 ? 29.965 8.425 -46.426 1.00 80.38 406 VAL A CA 1
ATOM 3097 C C . VAL A 1 406 ? 30.421 7.602 -45.225 1.00 80.38 406 VAL A C 1
ATOM 3099 O O . VAL A 1 406 ? 31.622 7.510 -44.996 1.00 80.38 406 VAL A O 1
ATOM 3102 N N . GLU A 1 407 ? 29.489 6.953 -44.524 1.00 87.81 407 GLU A N 1
ATOM 3103 C CA . GLU A 1 407 ? 29.786 6.211 -43.308 1.00 87.81 407 GLU A CA 1
ATOM 3104 C C . GLU A 1 407 ? 30.390 4.836 -43.568 1.00 87.81 407 GLU A C 1
ATOM 3106 O O . GLU A 1 407 ? 30.059 4.140 -44.539 1.00 87.81 407 GLU A O 1
ATOM 3111 N N . GLU A 1 408 ? 31.294 4.446 -42.673 1.00 90.31 408 GLU A N 1
ATOM 3112 C CA . GLU A 1 408 ? 31.941 3.143 -42.717 1.00 90.31 408 GLU A CA 1
ATOM 3113 C C . GLU A 1 408 ? 30.953 2.037 -42.313 1.00 90.31 408 GLU A C 1
ATOM 3115 O O . GLU A 1 408 ? 30.173 2.201 -41.377 1.00 90.31 408 GLU A O 1
ATOM 3120 N N . PRO A 1 409 ? 30.953 0.885 -43.000 1.00 92.19 409 PRO A N 1
ATOM 3121 C CA . PRO A 1 409 ? 30.227 -0.289 -42.534 1.00 92.19 409 PRO A CA 1
ATOM 3122 C C . PRO A 1 409 ? 30.684 -0.702 -41.135 1.00 92.19 409 PRO A C 1
ATOM 3124 O O . PRO A 1 409 ? 31.882 -0.732 -40.854 1.00 92.19 409 PRO A O 1
ATOM 3127 N N . GLY A 1 410 ? 29.748 -1.083 -40.273 1.00 94.19 410 GLY A N 1
ATOM 3128 C CA . GLY A 1 410 ? 30.072 -1.385 -38.886 1.00 94.19 410 GLY A CA 1
ATOM 3129 C C . GLY A 1 410 ? 28.874 -1.768 -38.033 1.00 94.19 410 GLY A C 1
ATOM 3130 O O . GLY A 1 410 ? 27.736 -1.845 -38.500 1.00 94.19 410 GLY A O 1
ATOM 3131 N N . VAL A 1 411 ? 29.160 -2.021 -36.760 1.00 95.25 411 VAL A N 1
ATOM 3132 C CA . VAL A 1 411 ? 28.158 -2.276 -35.726 1.00 95.25 411 VAL A CA 1
ATOM 3133 C C . VAL A 1 411 ? 28.064 -1.037 -34.845 1.00 95.25 411 VAL A C 1
ATOM 3135 O O . VAL A 1 411 ? 29.064 -0.572 -34.304 1.00 95.25 411 VAL A O 1
ATOM 3138 N N . TYR A 1 412 ? 26.848 -0.530 -34.714 1.00 94.88 412 TYR A N 1
ATOM 3139 C CA . TYR A 1 412 ? 26.472 0.670 -33.983 1.00 94.88 412 TYR A CA 1
ATOM 3140 C C . TYR A 1 412 ? 25.428 0.318 -32.921 1.00 94.88 412 TYR A C 1
ATOM 3142 O O . TYR A 1 412 ? 24.873 -0.784 -32.907 1.00 94.88 412 TYR A O 1
ATOM 3150 N N . GLN A 1 413 ? 25.132 1.262 -32.037 1.00 95.56 413 GLN A N 1
ATOM 3151 C CA . GLN A 1 413 ? 24.067 1.140 -31.050 1.00 95.56 413 GLN A CA 1
ATOM 3152 C C . GLN A 1 413 ? 22.830 1.906 -31.498 1.00 95.56 413 GLN A C 1
ATOM 3154 O O . GLN A 1 413 ? 22.922 3.014 -32.025 1.00 95.56 413 GLN A O 1
ATOM 3159 N N . MET A 1 414 ? 21.668 1.304 -31.268 1.00 93.81 414 MET A N 1
ATOM 3160 C CA . MET A 1 414 ? 20.409 2.033 -31.246 1.00 93.81 414 MET A CA 1
ATOM 3161 C C . MET A 1 414 ? 20.275 2.638 -29.857 1.00 93.81 414 MET A C 1
ATOM 3163 O O . MET A 1 414 ? 20.320 1.922 -28.859 1.00 93.81 414 MET A O 1
ATOM 3167 N N . CYS A 1 415 ? 20.140 3.950 -29.801 1.00 95.44 415 CYS A N 1
ATOM 3168 C CA . CYS A 1 415 ? 20.058 4.722 -28.579 1.00 95.44 415 CYS A CA 1
ATOM 3169 C C . CYS A 1 415 ? 18.713 5.424 -28.530 1.00 95.44 415 CYS A C 1
ATOM 3171 O O . CYS A 1 415 ? 18.238 5.924 -29.546 1.00 95.44 415 CYS A O 1
ATOM 3173 N N . TRP A 1 416 ? 18.081 5.428 -27.367 1.00 94.88 416 TRP A N 1
ATOM 3174 C CA . TRP A 1 416 ? 16.696 5.835 -27.196 1.00 94.88 416 TRP A CA 1
ATOM 3175 C C . TRP A 1 416 ? 16.563 7.037 -26.276 1.00 94.88 416 TRP A C 1
ATOM 3177 O O . TRP A 1 416 ? 17.340 7.222 -25.336 1.00 94.88 416 TRP A O 1
ATOM 3187 N N . CYS A 1 417 ? 15.543 7.833 -26.571 1.00 95.19 417 CYS A N 1
ATOM 3188 C CA . CYS A 1 417 ? 15.107 8.981 -25.800 1.00 95.19 417 CYS A CA 1
ATOM 3189 C C . CYS A 1 417 ? 13.574 9.028 -25.809 1.00 95.19 417 CYS A C 1
ATOM 3191 O O . CYS A 1 417 ? 12.947 8.695 -26.816 1.00 95.19 417 CYS A O 1
ATOM 3193 N N . ARG A 1 418 ? 12.969 9.469 -24.701 1.00 94.81 418 ARG A N 1
ATOM 3194 C CA . ARG A 1 418 ? 11.536 9.782 -24.632 1.00 94.81 418 ARG A CA 1
ATOM 3195 C C . ARG A 1 418 ? 11.328 11.270 -24.426 1.00 94.81 418 ARG A C 1
ATOM 3197 O O . ARG A 1 418 ? 11.851 11.851 -23.479 1.00 94.81 418 ARG A O 1
ATOM 3204 N N . GLU A 1 419 ? 10.507 11.874 -25.267 1.00 94.94 419 GLU A N 1
ATOM 3205 C CA . GLU A 1 419 ? 10.138 13.266 -25.111 1.00 94.94 419 GLU A CA 1
ATOM 3206 C C . GLU A 1 419 ? 9.194 13.435 -23.912 1.00 94.94 419 GLU A C 1
ATOM 3208 O O . GLU A 1 419 ? 8.166 12.761 -23.764 1.00 94.94 419 GLU A O 1
ATOM 3213 N N . THR A 1 420 ? 9.557 14.359 -23.029 1.00 93.50 420 THR A N 1
ATOM 3214 C CA . THR A 1 420 ? 8.789 14.759 -21.849 1.00 93.50 420 THR A CA 1
ATOM 3215 C C . THR A 1 420 ? 8.749 16.287 -21.772 1.00 93.50 420 THR A C 1
ATOM 3217 O O . THR A 1 420 ? 9.517 16.956 -22.459 1.00 93.50 420 THR A O 1
ATOM 3220 N N . PRO A 1 421 ? 7.923 16.890 -20.900 1.00 92.69 421 PRO A N 1
ATOM 3221 C CA . PRO A 1 421 ? 7.945 18.342 -20.713 1.00 92.69 421 PRO A CA 1
ATOM 3222 C C . PRO A 1 421 ? 9.303 18.919 -20.273 1.00 92.69 421 PRO A C 1
ATOM 3224 O O . PRO A 1 421 ? 9.492 20.127 -20.359 1.00 92.69 421 PRO A O 1
ATOM 3227 N N . LEU A 1 422 ? 10.216 18.084 -19.760 1.00 90.19 422 LEU A N 1
ATOM 3228 C CA . LEU A 1 422 ? 11.527 18.495 -19.244 1.00 90.19 422 LEU A CA 1
ATOM 3229 C C . LEU A 1 422 ? 12.706 18.001 -20.096 1.00 90.19 422 LEU A C 1
ATOM 3231 O O . LEU A 1 422 ? 13.833 18.439 -19.875 1.00 90.19 422 LEU A O 1
ATOM 3235 N N . GLN A 1 423 ? 12.468 17.090 -21.038 1.00 91.44 423 GLN A N 1
ATOM 3236 C CA . GLN A 1 423 ? 13.496 16.487 -21.882 1.00 91.44 423 GLN A CA 1
ATOM 3237 C C . GLN A 1 423 ? 12.983 16.417 -23.313 1.00 91.44 423 GLN A C 1
ATOM 3239 O O . GLN A 1 423 ? 11.988 15.748 -23.584 1.00 91.44 423 GLN A O 1
ATOM 3244 N N . HIS A 1 424 ? 13.700 17.079 -24.210 1.00 92.94 424 HIS A N 1
ATOM 3245 C CA . HIS A 1 424 ? 13.519 16.931 -25.648 1.00 92.94 424 HIS A CA 1
ATOM 3246 C C . HIS A 1 424 ? 14.431 15.809 -26.167 1.00 92.94 424 HIS A C 1
ATOM 3248 O O . HIS A 1 424 ? 15.295 15.334 -25.430 1.00 92.94 424 HIS A O 1
ATOM 3254 N N . CYS A 1 425 ? 14.194 15.349 -27.395 1.00 93.44 425 CYS A N 1
ATOM 3255 C CA . CYS A 1 425 ? 15.000 14.325 -28.073 1.00 93.44 425 CYS A CA 1
ATOM 3256 C C . CYS A 1 425 ? 15.647 14.896 -29.348 1.00 93.44 425 CYS A C 1
ATOM 3258 O O . CYS A 1 425 ? 15.666 14.277 -30.413 1.00 93.44 425 CYS A O 1
ATOM 3260 N N . ASP A 1 426 ? 16.140 16.128 -29.253 1.00 92.19 426 ASP A N 1
ATOM 3261 C CA . ASP A 1 426 ? 16.706 16.901 -30.354 1.00 92.19 426 ASP A CA 1
ATOM 3262 C C . ASP A 1 426 ? 18.243 16.819 -30.418 1.00 92.19 426 ASP A C 1
ATOM 3264 O O . ASP A 1 426 ? 18.815 16.846 -31.514 1.00 92.19 426 ASP A O 1
ATOM 3268 N N . GLN A 1 427 ? 18.904 16.635 -29.273 1.00 93.56 427 GLN A N 1
ATOM 3269 C CA . GLN A 1 427 ? 20.359 16.550 -29.122 1.00 93.56 427 GLN A CA 1
ATOM 3270 C C . GLN A 1 427 ? 20.824 15.105 -28.896 1.00 93.56 427 GLN A C 1
ATOM 3272 O O . GLN A 1 427 ? 20.140 14.313 -28.252 1.00 93.56 427 GLN A O 1
ATOM 3277 N N . LEU A 1 428 ? 22.016 14.751 -29.388 1.00 93.31 428 LEU A N 1
ATOM 3278 C CA . LEU A 1 428 ? 22.563 13.389 -29.264 1.00 93.31 428 LEU A CA 1
ATOM 3279 C C . LEU A 1 428 ? 22.808 12.983 -27.807 1.00 93.31 428 LEU A C 1
ATOM 3281 O O . LEU A 1 428 ? 22.678 11.814 -27.460 1.00 93.31 428 LEU A O 1
ATOM 3285 N N . GLU A 1 429 ? 23.128 13.945 -26.948 1.00 95.12 429 GLU A N 1
ATOM 3286 C CA . GLU A 1 429 ? 23.389 13.751 -25.522 1.00 95.12 429 GLU A CA 1
ATOM 3287 C C . GLU A 1 429 ? 22.162 13.253 -24.745 1.00 95.12 429 GLU A C 1
ATOM 3289 O O . GLU A 1 429 ? 22.313 12.742 -23.640 1.00 95.12 429 GLU A O 1
ATOM 3294 N N . GLN A 1 430 ? 20.959 13.387 -25.310 1.00 94.25 430 GLN A N 1
ATOM 3295 C CA . GLN A 1 430 ? 19.702 12.937 -24.701 1.00 94.25 430 GLN A CA 1
ATOM 3296 C C . GLN A 1 430 ? 19.371 11.471 -25.037 1.00 94.25 430 GLN A C 1
ATOM 3298 O O . GLN A 1 430 ? 18.446 10.901 -24.458 1.00 94.25 430 GLN A O 1
ATOM 3303 N N . PHE A 1 431 ? 20.105 10.858 -25.973 1.00 94.56 431 PHE A N 1
ATOM 3304 C CA . PHE A 1 431 ? 19.946 9.463 -26.389 1.00 94.56 431 PHE A CA 1
ATOM 3305 C C . PHE A 1 431 ? 20.936 8.570 -25.641 1.00 94.56 431 PHE A C 1
ATOM 3307 O O . PHE A 1 431 ? 21.833 7.966 -26.226 1.00 94.56 431 PHE A O 1
ATOM 3314 N N . HIS A 1 432 ? 20.793 8.492 -24.321 1.00 94.56 432 HIS A N 1
ATOM 3315 C CA . HIS A 1 432 ? 21.720 7.744 -23.468 1.00 94.56 432 HIS A CA 1
ATOM 3316 C C . HIS A 1 432 ? 21.266 6.320 -23.142 1.00 94.56 432 HIS A C 1
ATOM 3318 O O . HIS A 1 432 ? 22.024 5.577 -22.524 1.00 94.56 432 HIS A O 1
ATOM 3324 N N . VAL A 1 433 ? 20.061 5.908 -23.554 1.00 95.19 433 VAL A N 1
ATOM 3325 C CA . VAL A 1 433 ? 19.504 4.585 -23.227 1.00 95.19 433 VAL A CA 1
ATOM 3326 C C . VAL A 1 433 ? 19.761 3.583 -24.352 1.00 95.19 433 VAL A C 1
ATOM 3328 O O . VAL A 1 433 ? 19.262 3.791 -25.457 1.00 95.19 433 VAL A O 1
ATOM 3331 N N . PRO A 1 434 ? 20.469 2.468 -24.104 1.00 95.75 434 PRO A N 1
ATOM 3332 C CA . PRO A 1 434 ? 20.620 1.416 -25.101 1.00 95.75 434 PRO A CA 1
ATOM 3333 C C . PRO A 1 434 ? 19.272 0.784 -25.451 1.00 95.75 434 PRO A C 1
ATOM 3335 O O . PRO A 1 434 ? 18.542 0.317 -24.579 1.00 95.75 434 PRO A O 1
ATOM 3338 N N . ALA A 1 435 ? 18.972 0.742 -26.741 1.00 94.81 435 ALA A N 1
ATOM 3339 C CA . ALA A 1 435 ? 17.742 0.203 -27.305 1.00 94.81 435 ALA A CA 1
ATOM 3340 C C . ALA A 1 435 ? 18.002 -0.898 -28.330 1.00 94.81 435 ALA A C 1
ATOM 3342 O O . ALA A 1 435 ? 17.085 -1.258 -29.057 1.00 94.81 435 ALA A O 1
ATOM 3343 N N . GLY A 1 436 ? 19.240 -1.390 -28.435 1.00 94.69 436 GLY A N 1
ATOM 3344 C CA . GLY A 1 436 ? 19.621 -2.451 -29.358 1.00 94.69 436 GLY A CA 1
ATOM 3345 C C . GLY A 1 436 ? 20.902 -2.188 -30.137 1.00 94.69 436 GLY A C 1
ATOM 3346 O O . GLY A 1 436 ? 21.648 -1.240 -29.885 1.00 94.69 436 GLY A O 1
ATOM 3347 N N . VAL A 1 437 ? 21.139 -3.045 -31.123 1.00 95.38 437 VAL A N 1
ATOM 3348 C CA . VAL A 1 437 ? 22.289 -3.008 -32.025 1.00 95.38 437 VAL A CA 1
ATOM 3349 C C . VAL A 1 437 ? 21.822 -2.723 -33.450 1.00 95.38 437 VAL A C 1
ATOM 3351 O O . VAL A 1 437 ? 20.893 -3.354 -33.952 1.00 95.38 437 VAL A O 1
ATOM 3354 N N . PHE A 1 438 ? 22.503 -1.801 -34.123 1.00 92.88 438 PHE A N 1
ATOM 3355 C CA . PHE A 1 438 ? 22.296 -1.489 -35.533 1.00 92.88 438 PHE A CA 1
ATOM 3356 C C . PHE A 1 438 ? 23.521 -1.911 -36.343 1.00 92.88 438 PHE A C 1
ATOM 3358 O O . PHE A 1 438 ? 24.622 -1.415 -36.127 1.00 92.88 438 PHE A O 1
ATOM 3365 N N . THR A 1 439 ? 23.347 -2.819 -37.297 1.00 93.94 439 THR A N 1
ATOM 3366 C CA . THR A 1 439 ? 24.427 -3.260 -38.186 1.00 93.94 439 THR A CA 1
ATOM 3367 C C . THR A 1 439 ? 24.294 -2.576 -39.539 1.00 93.94 439 THR A C 1
ATOM 3369 O O . THR A 1 439 ? 23.336 -2.818 -40.277 1.00 93.94 439 THR A O 1
ATOM 3372 N N . TYR A 1 440 ? 25.278 -1.747 -39.883 1.00 91.75 440 TYR A N 1
ATOM 3373 C CA . TYR A 1 440 ? 25.373 -1.101 -41.184 1.00 91.75 440 TYR A CA 1
ATOM 3374 C C . TYR A 1 440 ? 26.296 -1.899 -42.102 1.00 91.75 440 TYR A C 1
ATOM 3376 O O . TYR A 1 440 ? 27.510 -1.961 -41.909 1.00 91.75 440 TYR A O 1
ATOM 3384 N N . LEU A 1 441 ? 25.708 -2.536 -43.104 1.00 90.94 441 LEU A N 1
ATOM 3385 C CA . LEU A 1 441 ? 26.396 -3.371 -44.072 1.00 90.94 441 LEU A CA 1
ATOM 3386 C C . LEU A 1 441 ? 26.812 -2.512 -45.270 1.00 90.94 441 LEU A C 1
ATOM 3388 O O . LEU A 1 441 ? 25.995 -1.817 -45.877 1.00 90.94 441 LEU A O 1
ATOM 3392 N N . GLY A 1 442 ? 28.097 -2.567 -45.619 1.00 82.62 442 GLY A N 1
ATOM 3393 C CA . GLY A 1 442 ? 28.611 -1.945 -46.835 1.00 82.62 442 GLY A CA 1
ATOM 3394 C C . GLY A 1 442 ? 28.038 -2.596 -48.087 1.00 82.62 442 GLY A C 1
ATOM 3395 O O . GLY A 1 442 ? 27.465 -3.683 -48.025 1.00 82.62 442 GLY A O 1
ATOM 3396 N N . CYS A 1 443 ? 28.207 -1.938 -49.235 1.00 68.94 443 CYS A N 1
ATOM 3397 C CA . CYS A 1 443 ? 27.895 -2.567 -50.514 1.00 68.94 443 CYS A CA 1
ATOM 3398 C C . CYS A 1 443 ? 28.745 -3.838 -50.667 1.00 68.94 443 CYS A C 1
ATOM 3400 O O . CYS A 1 443 ? 29.965 -3.770 -50.506 1.00 68.94 443 CYS A O 1
ATOM 3402 N N . SER A 1 444 ? 28.102 -4.965 -50.973 1.00 52.25 444 SER A N 1
ATOM 3403 C CA . SER A 1 444 ? 28.774 -6.140 -51.540 1.00 52.25 444 SER A CA 1
ATOM 3404 C C . SER A 1 444 ? 29.169 -5.889 -52.986 1.00 52.25 444 SER A C 1
ATOM 3406 O O . SER A 1 444 ? 28.291 -5.353 -53.707 1.00 52.25 444 SER A O 1
#

Sequence (444 aa):
MPVGVHFDFVPNPVVFRDGEVGPKGAAIFVYDNDVWEPTKVVRFGIITDPPEAAEANASLLLEIQDDYDGGTIVLDPARAYIPEALPPENVSSCAIFAERQGAASGVTHLWAAWTLCNEQDWPEVKYNALDFYDHGTLGMGSPVQWADGETGRKCLVDALSMPDITALQAGTPPRDDRLWVWINSEGKIEPDEGLCLRTALAAGSTAHLQSDKASLTLKDTGHNGGGKLLCTRGFPCKLDLSLSNAVPGKQAFIQLLEQHGDQCLSCRHAYAYNESNLLTFQVTHVNDTTMADLGYGLLFVEPGIYSLCTCWEDPFSNGQNATRQEASLTVSGPYSMNTAYCFRSDSGCTIPWVDAVQPQIGKDHVRVMLSCFEPARTPEGFQLGGDGILSSDGYSYHLNASLMRVEEPGVYQMCWCRETPLQHCDQLEQFHVPAGVFTYLGCS

Secondary structure (DSSP, 8-state):
--TTTSEEE-----PPPTT--S-----EEEPP-SS----EEEEEEP--SSGGGS-TT-EEEEEE--S----EEEEESSEEEEESS--SSS--EEEEEEEEES---S-EEEEEEEE---TTT-TT--EEGGGSSSEEEEPPSS-EEE-TT--EEEEEEEEEEHHHHHHHHTT-PPPTTSEEEEE----S----EEEEEEEEEPTT--SEES-SEEEEEEE---STTT-EEEEETTS-EEEE-TTS-PPTT-EEEEEEHHHHTT-PPPHHHHHH---TT-EEEEEEEETTEEEEEEETGGGGSPSEEEEEEEEEE-TTSSS-EEEEEEEEEEEEEE-TT-EEEEE--TT-----PPPEES--TTTEEEEEES-TT-GGGS-HHHHHH--EEEETTEEEE---HHHHTTSPPEEEEEEEEE-BTTB-S-SGGG--EEEEEEEEEPP-

pLDDT: mean 82.53, std 12.08, range [44.19, 97.5]

Radius of gyration: 39.18 Å; chains: 1; bounding box: 98×38×118 Å